Protein AF-J4C940-F1 (afdb_monomer)

pLDDT: mean 77.75, std 21.74, range [25.78, 98.56]

Radius of gyration: 29.78 Å; Cα contacts (8 Å, |Δi|>4): 558; chains: 1; bounding box: 88×68×66 Å

Secondary structure (DSSP, 8-state):
----PPPP------------------GGGS-HHHHHHHHHHTT-----TTHHHHHHHHHHHHHHHHHHHHHHHHHHTT-SS--HHHHHHHHHHTT---TT-S-TT-TTS-STTTHHHHTT--S--TTSTTTTTSS-SS------PPPHHHHHHTTT--EEEEEE-TT---HHHHHHHHHHHHT----TTEEEEEE--GGGHHHHHHHHHHTT-SSEEEES---SS-SS--S-TT---HHHHHHHT--EEEES-GGG---TT-SS--HHHHHHHHHHHHHTT-EEEEEE-TT-B--BTT-SS-----TTHHHHHHHHHHHHTTT--TTSS--EEEEE--BPPTT--PPBPHHHHHHHHHHHHHHTHHHHHH-EEEE-SS--TTTHHHHHTSSS--EEEESGGGGSHHHHHHHHHHHHHHH--

Sequence (421 aa):
MSGRGKGGKGLGKGGAKRHRKVLRDNIQGVTKPAIRRLARRGGVKRISGLIYEEVRGVLKVFLENVVKDSVTYTEHARRKTVTAMDVVYSLKRQGRTLYGFGDSNYFVRNFKSLKNFFSNRNSHDSNYNLYNSIANNGTLQTSTELKYEDSHELRGKHLIIVCNWKCYLNNELANKFIRLYGKLKFPRNIEIITCPASIHLNSMVAHYREINSSCVPCSQNVSDRSKSFGPYTGEITAGMLKDLGVNWTIVGHRESEISENTTSKNTKIVNKKVINAFNAGLNVILCIGSNFKIPQIHTGEPENFNSNIPKHLSQELQECLNGLDLNGGQRLVVAYEPQCSVGTEKPADPELVSKVIEELRASMGERGRMIKFIYGGSIDGKNAVSYLKRKGIDGIMVGRAAQEESFMNLLENIIKMSRDY

Solvent-accessible surface area (backbone atoms only — not comparable to full-atom values): 24715 Å² total; per-residue (Å²): 138,86,85,82,82,82,82,81,87,77,87,75,78,82,76,76,82,76,75,80,76,77,88,64,91,54,68,75,70,64,42,72,69,58,56,49,55,53,40,46,76,72,68,52,87,79,79,63,86,70,52,63,60,53,53,47,51,53,53,49,53,51,50,52,52,39,51,53,42,15,48,52,51,20,53,74,69,73,46,96,62,79,49,75,63,31,46,47,51,27,31,42,75,72,75,46,74,66,84,94,71,72,84,83,82,65,81,84,67,80,81,64,71,56,63,63,58,68,74,65,74,76,90,77,58,87,80,60,68,78,65,60,79,78,65,80,82,67,84,86,78,78,78,87,72,80,54,73,73,63,53,60,66,52,56,92,52,62,37,39,41,34,33,40,51,55,93,75,64,54,73,70,56,44,56,50,49,44,57,54,53,32,69,44,77,59,58,95,48,44,44,40,36,41,20,46,44,74,95,47,42,64,61,39,44,54,50,27,61,76,68,65,28,59,42,40,56,25,39,71,56,56,27,57,85,36,32,46,83,73,100,51,90,94,59,52,28,28,32,54,40,43,73,69,69,38,48,35,29,29,40,59,46,73,86,77,61,86,52,102,83,56,99,58,79,60,41,68,55,41,17,39,23,49,51,18,26,48,76,47,64,26,23,38,38,38,34,43,49,60,85,39,72,60,59,46,80,77,61,96,57,89,62,82,74,61,84,56,52,32,60,53,47,42,51,52,51,49,53,32,45,58,94,61,75,74,82,78,77,48,52,52,32,37,26,45,22,54,29,53,60,90,92,50,93,56,36,61,34,45,68,61,52,24,51,42,45,42,51,28,31,59,76,46,46,73,64,27,72,73,43,42,33,22,44,37,45,70,43,43,50,83,54,44,64,65,41,51,54,34,60,66,35,36,23,38,33,24,40,75,36,64,79,35,66,58,27,54,53,41,54,52,51,55,38,52,66,66,57,84,111

Nearest PDB structures (foldseek):
  4ywi-assembly1_A  TM=8.302E-01  e=2.208E-18  Plasmodium falciparum
  5bnk-assembly1_B  TM=8.292E-01  e=2.340E-18  Plasmodium falciparum
  7pf0-assembly1_B  TM=9.014E-01  e=1.834E-10  Homo sapiens
  8xjv-assembly1_v  TM=7.825E-01  e=2.282E-11  Xenopus laevis
  8han-assembly1_B  TM=8.643E-01  e=5.509E-10  Homo sapiens

InterPro domains:
  IPR000652 Triosephosphate isomerase [PF00121] (160-412)
  IPR000652 Triosephosphate isomerase [PS51440] (158-413)
  IPR000652 Triosephosphate isomerase [cd00311] (160-412)
  IPR001951 Histone H4 [PR00623] (5-16)
  IPR001951 Histone H4 [PR00623] (20-39)
  IPR001951 Histone H4 [PR00623] (40-60)
  IPR001951 Histone H4 [PR00623] (62-76)
  IPR001951 Histone H4 [PR00623] (77-89)
  IPR001951 Histone H4 [PR00623] (89-100)
  IPR001951 Histone H4 [PTHR10484] (1-102)
  IPR001951 Histone H4 [SM00417] (16-90)
  IPR001951 Histone H4 [cd22912] (22-100)
  IPR009072 Histone-fold [G3DSA:1.10.20.10] (2-103)
  IPR009072 Histone-fold [SSF47113] (3-102)
  IPR013785 Aldolase-type TIM barrel [G3DSA:3.20.20.70] (155-414)
  IPR019809 Histone H4, conserved site [PS00047] (15-19)
  IPR035425 CENP-T/Histone H4, histone fold [PF15511] (36-96)
  IPR035990 Triosephosphate isomerase superfamily [SSF51351] (158-413)

Foldseek 3Di:
DDDDDDDDDDPDPDDDPPDPPDDDPPLVVCDPVNVVVVVVVVVDDDDDPVVSVVVSVVVVVVVVQLVVQQVVVCVVVVHPDRDPVSSQVSCVVVVRHDPPDDDPPVPPDDDPVAVVVVVPDDDDPPVPPVPVVVVPPDDDDPDDDPDPVLLPLLPPFQAEEEEAADPPDDPVLLLVLLVVQLPDDADPSYEYEYEDAPVCQLVSLVSSVVSVGSYAYEYAFAFLPALDDDDDPPGHHLNNCVVSVHQEYEFQDPVVPPDPPDLDRPLVSLLSRVVSNVVNRHAYAYEDAQNAAADFPDDPDPPPGDPCSLVVRLVSVCSSCPPHDPVSPHAYEYEYEHHDDVPDLTDHQLQVVLVSLVSNLVVNPPVSVRYAYAYEYRDALVCQSVNSSGPNHSYYYYYNRSSHSSVSVSSVSVRVSRPVD

Organism: NCBI:txid869250

Structure (mmCIF, N/CA/C/O backbone):
data_AF-J4C940-F1
#
_entry.id   AF-J4C940-F1
#
loop_
_atom_site.group_PDB
_atom_site.id
_atom_site.type_symbol
_atom_site.label_atom_id
_atom_site.label_alt_id
_atom_site.label_comp_id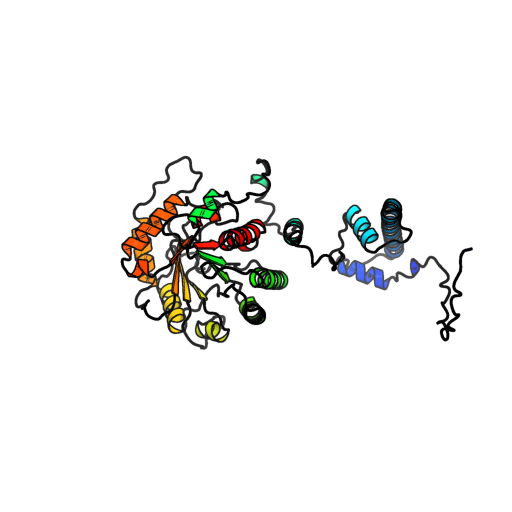
_atom_site.label_asym_id
_atom_site.label_entity_id
_atom_site.label_seq_id
_atom_site.pdbx_PDB_ins_code
_atom_site.Cartn_x
_atom_site.Cartn_y
_atom_site.Cartn_z
_atom_site.occupancy
_atom_site.B_iso_or_equiv
_atom_site.auth_seq_id
_atom_site.auth_comp_id
_atom_site.auth_asym_id
_atom_site.auth_atom_id
_atom_site.pdbx_PDB_model_num
ATOM 1 N N . MET A 1 1 ? 62.765 -43.096 -8.852 1.00 36.44 1 MET A N 1
ATOM 2 C CA . MET A 1 1 ? 62.570 -42.941 -10.311 1.00 36.44 1 MET A CA 1
ATOM 3 C C . MET A 1 1 ? 61.164 -42.424 -10.568 1.00 36.44 1 MET A C 1
ATOM 5 O O . MET A 1 1 ? 60.210 -43.002 -10.070 1.00 36.44 1 MET A O 1
ATOM 9 N N . SER A 1 2 ? 61.053 -41.304 -11.278 1.00 40.62 2 SER A N 1
ATOM 10 C CA . SER A 1 2 ? 59.812 -40.626 -11.654 1.00 40.62 2 SER A CA 1
ATOM 11 C C . SER A 1 2 ? 59.249 -41.210 -12.958 1.00 40.62 2 SER A C 1
ATOM 13 O O . SER A 1 2 ? 59.868 -41.110 -14.015 1.00 40.62 2 SER A O 1
ATOM 15 N N . GLY A 1 3 ? 58.067 -41.827 -12.900 1.00 39.12 3 GLY A N 1
ATOM 16 C CA . GLY A 1 3 ? 57.378 -42.376 -14.072 1.00 39.12 3 GLY A CA 1
ATOM 17 C C . GLY A 1 3 ? 56.521 -41.327 -14.782 1.00 39.12 3 GLY A C 1
ATOM 18 O O . GLY A 1 3 ? 55.386 -41.079 -14.390 1.00 39.12 3 GLY A O 1
ATOM 19 N N . ARG A 1 4 ? 57.061 -40.708 -15.839 1.00 45.59 4 ARG A N 1
ATOM 20 C CA . ARG A 1 4 ? 56.328 -39.851 -16.792 1.00 45.59 4 ARG A CA 1
ATOM 21 C C . ARG A 1 4 ? 55.437 -40.708 -17.705 1.00 45.59 4 ARG A C 1
ATOM 23 O O . ARG A 1 4 ? 55.951 -41.429 -18.557 1.00 45.59 4 ARG A O 1
ATOM 30 N N . GLY A 1 5 ? 54.116 -40.574 -17.591 1.00 38.06 5 GLY A N 1
ATOM 31 C CA . GLY A 1 5 ? 53.162 -41.084 -18.584 1.00 38.06 5 GLY A CA 1
ATOM 32 C C . GLY A 1 5 ? 53.180 -40.247 -19.872 1.00 38.06 5 GLY A C 1
ATOM 33 O O . GLY A 1 5 ? 53.100 -39.020 -19.824 1.00 38.06 5 GLY A O 1
ATOM 34 N N . LYS A 1 6 ? 53.316 -40.910 -21.028 1.00 45.00 6 LYS A N 1
ATOM 35 C CA . LYS A 1 6 ? 53.340 -40.317 -22.378 1.00 45.00 6 LYS A CA 1
ATOM 36 C C . LYS A 1 6 ? 51.943 -39.826 -22.786 1.00 45.00 6 LYS A C 1
ATOM 38 O O . LYS A 1 6 ? 51.020 -40.625 -22.896 1.00 45.00 6 LYS A O 1
ATOM 43 N N . GLY A 1 7 ? 51.804 -38.530 -23.071 1.00 42.03 7 GLY A N 1
ATOM 44 C CA . GLY A 1 7 ? 50.599 -37.958 -23.679 1.00 42.03 7 GLY A CA 1
ATOM 45 C C . GLY A 1 7 ? 50.445 -38.397 -25.139 1.00 42.03 7 GLY A C 1
ATOM 46 O O . GLY A 1 7 ? 51.337 -38.170 -25.958 1.00 42.03 7 GLY A O 1
ATOM 47 N N . GLY A 1 8 ? 49.320 -39.039 -25.456 1.00 40.50 8 GLY A N 1
ATOM 48 C CA . GLY A 1 8 ? 48.964 -39.456 -26.810 1.00 40.50 8 GLY A CA 1
ATOM 49 C C . GLY A 1 8 ? 48.736 -38.264 -27.745 1.00 40.50 8 GLY A C 1
ATOM 50 O O . GLY A 1 8 ? 48.013 -37.323 -27.416 1.00 40.50 8 GLY A O 1
ATOM 51 N N . LYS A 1 9 ? 49.350 -38.315 -28.932 1.00 52.09 9 LYS A N 1
ATOM 52 C CA . LYS A 1 9 ? 49.127 -37.378 -30.041 1.00 52.09 9 LYS A CA 1
ATOM 53 C C . LYS A 1 9 ? 47.778 -37.674 -30.706 1.00 52.09 9 LYS A C 1
ATOM 55 O O . LYS A 1 9 ? 47.696 -38.528 -31.582 1.00 52.09 9 LYS A O 1
ATOM 60 N N . GLY A 1 10 ? 46.734 -36.948 -30.317 1.00 45.47 10 GLY A N 1
ATOM 61 C CA . GLY A 1 10 ? 45.492 -36.866 -31.085 1.00 45.47 10 GLY A CA 1
ATOM 62 C C . GLY A 1 10 ? 45.647 -35.883 -32.247 1.00 45.47 10 GLY A C 1
ATOM 63 O O . GLY A 1 10 ? 45.767 -34.679 -32.031 1.00 45.47 10 GLY A O 1
ATOM 64 N N . LEU A 1 11 ? 45.661 -36.393 -33.480 1.00 50.06 11 LEU A N 1
ATOM 65 C CA . LEU A 1 11 ? 45.608 -35.613 -34.719 1.00 50.06 11 LEU A CA 1
ATOM 66 C C . LEU A 1 11 ? 44.234 -34.928 -34.843 1.00 50.06 11 LEU A C 1
ATOM 68 O O . LEU A 1 11 ? 43.274 -35.506 -35.349 1.00 50.06 11 LEU A O 1
ATOM 72 N N . GLY A 1 12 ? 44.135 -33.687 -34.363 1.00 48.81 12 GLY A N 1
ATOM 73 C CA . GLY A 1 12 ? 42.985 -32.815 -34.597 1.00 48.81 12 GLY A CA 1
ATOM 74 C C . GLY A 1 12 ? 42.973 -32.300 -36.039 1.00 48.81 12 GLY A C 1
ATOM 75 O O . GLY A 1 12 ? 43.932 -31.678 -36.493 1.00 48.81 12 GLY A O 1
ATOM 76 N N . LYS A 1 13 ? 41.882 -32.580 -36.756 1.00 47.34 13 LYS A N 1
ATOM 77 C CA . LYS A 1 13 ? 41.611 -32.168 -38.141 1.00 47.34 13 LYS A CA 1
ATOM 78 C C . LYS A 1 13 ? 41.846 -30.661 -38.371 1.00 47.34 13 LYS A C 1
ATOM 80 O O . LYS A 1 13 ? 41.342 -29.837 -37.617 1.00 47.34 13 LYS A O 1
ATOM 85 N N . GLY A 1 14 ? 42.570 -30.345 -39.452 1.00 44.44 14 GLY A N 1
ATOM 86 C CA . GLY A 1 14 ? 42.571 -29.083 -40.212 1.00 44.44 14 GLY A CA 1
ATOM 87 C C . GLY A 1 14 ? 42.296 -27.790 -39.442 1.00 44.44 14 GLY A C 1
ATOM 88 O O . GLY A 1 14 ? 41.191 -27.258 -39.499 1.00 44.44 14 GLY A O 1
ATOM 89 N N . GLY A 1 15 ? 43.320 -27.243 -38.783 1.00 43.81 15 GLY A N 1
ATOM 90 C CA . GLY A 1 15 ? 43.247 -25.913 -38.185 1.00 43.81 15 GLY A CA 1
ATOM 91 C C . GLY A 1 15 ? 42.950 -24.844 -39.239 1.00 43.81 15 GLY A C 1
ATOM 92 O O . GLY A 1 15 ? 43.672 -24.720 -40.229 1.00 43.81 15 GLY A O 1
ATOM 93 N N . ALA A 1 16 ? 41.898 -24.055 -39.009 1.00 47.47 16 ALA A N 1
ATOM 94 C CA . ALA A 1 16 ? 41.625 -22.836 -39.757 1.00 47.47 16 ALA A CA 1
ATOM 95 C C . ALA A 1 16 ? 42.920 -22.018 -39.884 1.00 47.47 16 ALA A C 1
ATOM 97 O O . ALA A 1 16 ? 43.548 -21.690 -38.872 1.00 47.47 16 ALA A O 1
ATOM 98 N N . LYS A 1 17 ? 43.335 -21.711 -41.122 1.00 51.25 17 LYS A N 1
ATOM 99 C CA . LYS A 1 17 ? 44.485 -20.841 -41.400 1.00 51.25 17 LYS A CA 1
ATOM 100 C C . LYS A 1 17 ? 44.307 -19.551 -40.599 1.00 51.25 17 LYS A C 1
ATOM 102 O O . LYS A 1 17 ? 43.494 -18.698 -40.953 1.00 51.25 17 LYS A O 1
ATOM 107 N N . ARG A 1 18 ? 45.069 -19.394 -39.511 1.00 50.16 18 ARG A N 1
ATOM 108 C CA . ARG A 1 18 ? 45.188 -18.110 -38.819 1.00 50.16 18 ARG A CA 1
ATOM 109 C C . ARG A 1 18 ? 45.830 -17.151 -39.807 1.00 50.16 18 ARG A C 1
ATOM 111 O O . ARG A 1 18 ? 47.038 -17.193 -40.022 1.00 50.16 18 ARG A O 1
ATOM 118 N N . HIS A 1 19 ? 45.021 -16.289 -40.413 1.00 49.72 19 HIS A N 1
ATOM 119 C CA . HIS A 1 19 ? 45.541 -15.121 -41.099 1.00 49.72 19 HIS A CA 1
ATOM 120 C C . HIS A 1 19 ? 46.375 -14.334 -40.087 1.00 49.72 19 HIS A C 1
ATOM 122 O O . HIS A 1 19 ? 45.845 -13.811 -39.104 1.00 49.72 19 HIS A O 1
ATOM 128 N N . ARG A 1 20 ? 47.694 -14.278 -40.303 1.00 48.84 20 ARG A N 1
ATOM 129 C CA . ARG A 1 20 ? 48.572 -13.371 -39.568 1.00 48.84 20 ARG A CA 1
ATOM 130 C C . ARG A 1 20 ? 48.131 -11.960 -39.939 1.00 48.84 20 ARG A C 1
ATOM 132 O O . ARG A 1 20 ? 48.474 -11.467 -41.010 1.00 48.84 20 ARG A O 1
ATOM 139 N N . LYS A 1 21 ? 47.301 -11.347 -39.092 1.00 54.53 21 LYS A N 1
ATOM 140 C CA . LYS A 1 21 ? 46.873 -9.956 -39.242 1.00 54.53 21 LYS A CA 1
ATOM 141 C C . LYS A 1 21 ? 48.142 -9.11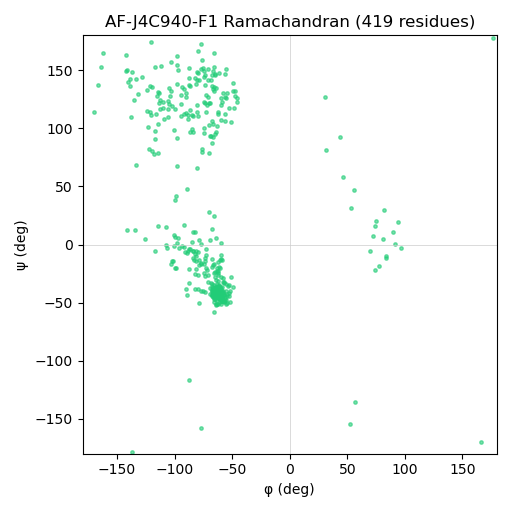1 -39.215 1.00 54.53 21 LYS A C 1
ATOM 143 O O . LYS A 1 21 ? 48.792 -8.998 -38.181 1.00 54.53 21 LYS A O 1
ATOM 148 N N . VAL A 1 22 ? 48.533 -8.588 -40.371 1.00 53.62 22 VAL A N 1
ATOM 149 C CA . VAL A 1 22 ? 49.593 -7.588 -40.452 1.00 53.62 22 VAL A CA 1
ATOM 150 C C . VAL A 1 22 ? 49.084 -6.378 -39.672 1.00 53.62 22 VAL A C 1
ATOM 152 O O . VAL A 1 22 ? 48.062 -5.794 -40.034 1.00 53.62 22 VAL A O 1
ATOM 155 N N . LEU A 1 23 ? 49.745 -6.060 -38.560 1.00 59.00 23 LEU A N 1
ATOM 156 C CA . LEU A 1 23 ? 49.481 -4.862 -37.770 1.00 59.00 23 LEU A CA 1
ATOM 157 C C . LEU A 1 23 ? 49.916 -3.654 -38.603 1.00 59.00 23 LEU A C 1
ATOM 159 O O . LEU A 1 23 ? 51.085 -3.288 -38.624 1.00 59.00 23 LEU A O 1
ATOM 163 N N . ARG A 1 24 ? 48.971 -3.071 -39.340 1.00 56.28 24 ARG A N 1
ATOM 164 C CA . ARG A 1 24 ? 49.074 -1.687 -39.802 1.00 56.28 24 ARG A CA 1
ATOM 165 C C . ARG A 1 24 ? 48.274 -0.814 -38.849 1.00 56.28 24 ARG A C 1
ATOM 167 O O . ARG A 1 24 ? 47.182 -1.200 -38.425 1.00 56.28 24 ARG A O 1
ATOM 174 N N . ASP A 1 25 ? 48.840 0.339 -38.520 1.00 60.22 25 ASP A N 1
ATOM 175 C CA . ASP A 1 25 ? 48.268 1.336 -37.622 1.00 60.22 25 ASP A CA 1
ATOM 176 C C . ASP A 1 25 ? 47.051 1.994 -38.310 1.00 60.22 25 ASP A C 1
ATOM 178 O O . ASP A 1 25 ? 47.125 3.043 -38.943 1.00 60.22 25 ASP A O 1
ATOM 182 N N . ASN A 1 26 ? 45.909 1.301 -38.300 1.00 65.94 26 ASN A N 1
ATOM 183 C CA . ASN A 1 26 ? 44.740 1.637 -39.116 1.00 65.94 26 ASN A CA 1
ATOM 184 C C . ASN A 1 26 ? 43.800 2.615 -38.399 1.00 65.94 26 ASN A C 1
ATOM 186 O O . ASN A 1 26 ? 42.583 2.420 -38.405 1.0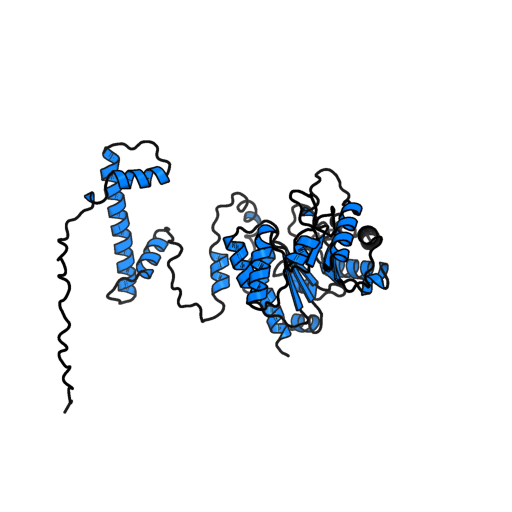0 65.94 26 ASN A O 1
ATOM 190 N N . ILE A 1 27 ? 44.320 3.700 -37.815 1.00 76.25 27 ILE A N 1
ATOM 191 C CA . ILE A 1 27 ? 43.455 4.770 -37.284 1.00 76.25 27 ILE A CA 1
ATOM 192 C C . ILE A 1 27 ? 42.554 5.355 -38.391 1.00 76.25 27 ILE A C 1
ATOM 194 O O . ILE A 1 27 ? 41.402 5.721 -38.155 1.00 76.25 27 ILE A O 1
ATOM 198 N N . GLN A 1 28 ? 43.025 5.309 -39.643 1.00 73.31 28 GLN A N 1
ATOM 199 C CA . GLN A 1 28 ? 42.249 5.651 -40.840 1.00 73.31 28 GLN A CA 1
ATOM 200 C C . GLN A 1 28 ? 41.101 4.669 -41.147 1.00 73.31 28 GLN A C 1
ATOM 202 O O . GLN A 1 28 ? 40.203 4.993 -41.924 1.00 73.31 28 GLN A O 1
ATOM 207 N N . GLY A 1 29 ? 41.071 3.503 -40.492 1.00 79.12 29 GLY A N 1
ATOM 208 C CA . GLY A 1 29 ? 39.943 2.568 -40.503 1.00 79.12 29 GLY A CA 1
ATOM 209 C C . GLY A 1 29 ? 38.697 3.115 -39.797 1.00 79.12 29 GLY A C 1
ATOM 210 O O . GLY A 1 29 ? 37.584 2.673 -40.084 1.00 79.12 29 GLY A O 1
ATOM 211 N N . VAL A 1 30 ? 38.844 4.130 -38.934 1.00 84.38 30 VAL A N 1
ATOM 212 C CA . VAL A 1 30 ? 37.711 4.937 -38.470 1.00 84.38 30 VAL A CA 1
ATOM 213 C C . VAL A 1 30 ? 37.301 5.868 -39.611 1.00 84.38 30 VAL A C 1
ATOM 215 O O . VAL A 1 30 ? 37.937 6.888 -39.883 1.00 84.38 30 VAL A O 1
ATOM 218 N N . THR A 1 31 ? 36.244 5.486 -40.324 1.00 88.81 31 THR A N 1
ATOM 219 C CA . THR A 1 31 ? 35.806 6.188 -41.535 1.00 88.81 31 THR A CA 1
ATOM 220 C C . THR A 1 31 ? 35.103 7.516 -41.212 1.00 88.81 31 THR A C 1
ATOM 222 O O . THR A 1 31 ? 34.438 7.657 -40.181 1.00 88.81 31 THR A O 1
ATOM 225 N N . LYS A 1 32 ? 35.170 8.498 -42.127 1.00 89.00 32 LYS A N 1
ATOM 226 C CA . LYS A 1 32 ? 34.448 9.784 -41.992 1.00 89.00 32 LYS A CA 1
ATOM 227 C C . LYS A 1 32 ? 32.938 9.607 -41.708 1.00 89.00 32 LYS A C 1
ATOM 229 O O . LYS A 1 32 ? 32.413 10.337 -40.866 1.00 89.00 32 LYS A O 1
ATOM 234 N N . PRO A 1 33 ? 32.215 8.642 -42.325 1.00 90.75 33 PRO A N 1
ATOM 235 C CA . PRO A 1 33 ? 30.834 8.329 -41.950 1.00 90.75 33 PRO A CA 1
ATOM 236 C C . PRO A 1 33 ? 30.651 7.886 -40.492 1.00 90.75 33 PRO A C 1
ATOM 238 O O . PRO A 1 33 ? 29.652 8.262 -39.881 1.00 90.75 33 PRO A O 1
ATOM 241 N N . ALA A 1 34 ? 31.584 7.122 -39.912 1.00 88.38 34 ALA A N 1
ATOM 242 C CA . ALA A 1 34 ? 31.501 6.703 -38.511 1.00 88.38 34 ALA A CA 1
ATOM 243 C C . ALA A 1 34 ? 31.610 7.901 -37.557 1.00 88.38 34 ALA A C 1
ATOM 245 O O . ALA A 1 34 ? 30.783 8.044 -36.656 1.00 88.38 34 ALA A O 1
ATOM 246 N N . ILE A 1 35 ? 32.556 8.807 -37.828 1.00 91.25 35 ILE A N 1
ATOM 247 C CA . ILE A 1 35 ? 32.725 10.062 -37.081 1.00 91.25 35 ILE A CA 1
ATOM 248 C C . ILE A 1 35 ? 31.474 10.937 -37.211 1.00 91.25 35 ILE A C 1
ATOM 250 O O . ILE A 1 35 ? 30.975 11.455 -36.213 1.00 91.25 35 ILE A O 1
ATOM 254 N N . ARG A 1 36 ? 30.892 11.038 -38.415 1.00 91.81 36 ARG A N 1
ATOM 255 C CA . ARG A 1 36 ? 29.620 11.751 -38.604 1.00 91.81 36 ARG A CA 1
ATOM 256 C C . ARG A 1 36 ? 28.502 11.153 -37.758 1.00 91.81 36 ARG A C 1
ATOM 258 O O . ARG A 1 36 ? 27.823 11.907 -37.076 1.00 91.81 36 ARG A O 1
ATOM 265 N N . ARG A 1 37 ? 28.312 9.829 -37.754 1.00 91.19 37 ARG A N 1
ATOM 266 C CA . ARG A 1 37 ? 27.268 9.188 -36.929 1.00 91.19 37 ARG A CA 1
ATOM 267 C C . ARG A 1 37 ? 27.439 9.494 -35.440 1.00 91.19 37 ARG A C 1
ATOM 269 O O . ARG A 1 37 ? 26.448 9.776 -34.774 1.00 91.19 37 ARG A O 1
ATOM 276 N N . LEU A 1 38 ? 28.675 9.471 -34.940 1.00 87.62 38 LEU A N 1
ATOM 277 C CA . LEU A 1 38 ? 28.981 9.822 -33.553 1.00 87.62 38 LEU A CA 1
ATOM 278 C C . LEU A 1 38 ? 28.610 11.282 -33.250 1.00 87.62 38 LEU A C 1
ATOM 280 O O . LEU A 1 38 ? 27.853 11.546 -32.323 1.00 87.62 38 LEU A O 1
ATOM 284 N N . ALA A 1 39 ? 29.073 12.218 -34.079 1.00 90.00 39 ALA A N 1
ATOM 285 C CA . ALA A 1 39 ? 28.817 13.644 -33.903 1.00 90.00 39 ALA A CA 1
ATOM 286 C C . ALA A 1 39 ? 27.318 13.993 -33.979 1.00 90.00 39 ALA A C 1
ATOM 288 O O . ALA A 1 39 ? 26.839 14.830 -33.218 1.00 90.00 39 ALA A O 1
ATOM 289 N N . ARG A 1 40 ? 26.548 13.308 -34.839 1.00 93.62 40 ARG A N 1
ATOM 290 C CA . ARG A 1 40 ? 25.085 13.475 -34.914 1.00 93.62 40 ARG A CA 1
ATOM 291 C C . ARG A 1 40 ? 24.383 13.087 -33.618 1.00 93.62 40 ARG A C 1
ATOM 293 O O . ARG A 1 40 ? 23.463 13.788 -33.217 1.00 93.62 40 ARG A O 1
ATOM 300 N N . ARG A 1 41 ? 24.826 12.018 -32.947 1.00 89.81 41 ARG A N 1
ATOM 301 C CA . ARG A 1 41 ? 24.294 11.629 -31.626 1.00 89.81 41 ARG A CA 1
ATOM 302 C C . ARG A 1 41 ? 24.604 12.667 -30.548 1.00 89.81 41 ARG A C 1
ATOM 304 O O . ARG A 1 41 ? 23.823 12.813 -29.622 1.00 89.81 41 ARG A O 1
ATOM 311 N N . GLY A 1 42 ? 25.700 13.407 -30.704 1.00 83.44 42 GLY A N 1
ATOM 312 C CA . GLY A 1 42 ? 26.032 14.573 -29.881 1.00 83.44 42 GLY A CA 1
ATOM 313 C C . GLY A 1 42 ? 25.372 15.885 -30.329 1.00 83.44 42 GLY A C 1
ATOM 314 O O . GLY A 1 42 ? 25.783 16.939 -29.864 1.00 83.44 42 GLY A O 1
ATOM 315 N N . GLY A 1 43 ? 24.407 15.860 -31.259 1.00 91.31 43 GLY A N 1
ATOM 316 C CA . GLY A 1 43 ? 23.675 17.053 -31.711 1.00 91.31 43 GLY A CA 1
ATOM 317 C C . GLY A 1 43 ? 24.387 17.920 -32.762 1.00 91.31 43 GLY A C 1
ATOM 318 O O . GLY A 1 43 ? 23.864 18.961 -33.161 1.00 91.31 43 GLY A O 1
ATOM 319 N N . VAL A 1 44 ? 25.553 17.509 -33.269 1.00 90.88 44 VAL A N 1
ATOM 320 C CA . VAL A 1 44 ? 26.350 18.326 -34.199 1.00 90.88 44 VAL A CA 1
ATOM 321 C C . VAL A 1 44 ? 25.726 18.353 -35.598 1.00 90.88 44 VAL A C 1
ATOM 323 O O . VAL A 1 44 ? 25.552 17.315 -36.248 1.00 90.88 44 VAL A O 1
ATOM 326 N N . LYS A 1 45 ? 25.416 19.560 -36.100 1.00 88.38 45 LYS A N 1
ATOM 327 C CA . LYS A 1 45 ? 24.722 19.757 -37.386 1.00 88.38 45 LYS A CA 1
ATOM 328 C C . LYS A 1 45 ? 25.633 19.824 -38.625 1.00 88.38 45 LYS A C 1
ATOM 330 O O . LYS A 1 45 ? 25.226 19.364 -39.696 1.00 88.38 45 LYS A O 1
ATOM 335 N N . ARG A 1 46 ? 26.851 20.354 -38.519 1.00 90.25 46 ARG A N 1
ATOM 336 C CA . ARG A 1 46 ? 27.853 20.422 -39.605 1.00 90.25 46 ARG A CA 1
ATOM 337 C C . ARG A 1 46 ? 29.247 20.186 -39.017 1.00 90.25 46 ARG A C 1
ATOM 339 O O . ARG A 1 46 ? 29.465 20.499 -37.855 1.00 90.25 46 ARG A O 1
ATOM 346 N N . ILE A 1 47 ? 30.157 19.595 -39.793 1.00 89.75 47 ILE A N 1
ATOM 347 C CA . ILE A 1 47 ? 31.517 19.239 -39.348 1.00 89.75 47 ILE A CA 1
ATOM 348 C C . ILE A 1 47 ? 32.514 19.741 -40.392 1.00 89.75 47 ILE A C 1
ATOM 350 O O . ILE A 1 47 ? 32.336 19.454 -41.577 1.00 89.75 47 ILE A O 1
ATOM 354 N N . SER A 1 48 ? 33.545 20.464 -39.952 1.00 91.56 48 SER A N 1
ATOM 355 C CA . SER A 1 48 ? 34.645 20.926 -40.809 1.00 91.56 48 SER A CA 1
ATOM 356 C C . SER A 1 48 ? 35.550 19.765 -41.251 1.00 91.56 48 SER A C 1
ATOM 358 O O . SER A 1 48 ? 35.691 18.764 -40.549 1.00 91.56 48 SER A O 1
ATOM 360 N N . GLY A 1 49 ? 36.173 19.890 -42.426 1.00 86.25 49 GLY A N 1
ATOM 361 C CA . GLY A 1 49 ? 37.046 18.864 -43.009 1.00 86.25 49 GLY A CA 1
ATOM 362 C C . GLY A 1 49 ? 38.298 18.544 -42.183 1.00 86.25 49 GLY A C 1
ATOM 363 O O . GLY A 1 49 ? 38.784 17.418 -42.246 1.00 86.25 49 GLY A O 1
ATOM 364 N N . LEU A 1 50 ? 38.780 19.492 -41.378 1.00 85.62 50 LEU A N 1
ATOM 365 C CA . LEU A 1 50 ? 39.983 19.329 -40.551 1.00 85.62 50 LEU A CA 1
ATOM 366 C C . LEU A 1 50 ? 39.713 18.529 -39.261 1.00 85.62 50 LEU A C 1
ATOM 368 O O . LEU A 1 50 ? 40.578 17.799 -38.784 1.00 85.62 50 LEU A O 1
ATOM 372 N N . ILE A 1 51 ? 38.467 18.544 -38.772 1.00 89.31 51 ILE A N 1
ATOM 373 C CA . ILE A 1 51 ? 38.048 17.880 -37.523 1.00 89.31 51 ILE A CA 1
ATOM 374 C C . ILE A 1 51 ? 38.177 16.349 -37.600 1.00 89.31 51 ILE A C 1
ATOM 376 O O . ILE A 1 51 ? 38.292 15.673 -36.581 1.00 89.31 51 ILE A O 1
ATOM 380 N N . TYR A 1 52 ? 38.164 15.758 -38.799 1.00 89.12 52 TYR A N 1
ATOM 381 C CA . TYR A 1 52 ? 38.229 14.299 -38.940 1.00 89.12 52 TYR A CA 1
ATOM 382 C C . TYR A 1 52 ? 39.575 13.708 -38.503 1.00 89.12 52 TYR A C 1
ATOM 384 O O . TYR A 1 52 ? 39.594 12.583 -38.002 1.00 89.12 52 TYR A O 1
ATOM 392 N N . GLU A 1 53 ? 40.686 14.421 -38.700 1.00 87.06 53 GLU A N 1
ATOM 393 C CA . GLU A 1 53 ? 42.000 13.953 -38.239 1.00 87.06 53 GLU A CA 1
ATOM 394 C C . GLU A 1 53 ? 42.178 14.210 -36.737 1.00 87.06 53 GLU A C 1
ATOM 396 O O . GLU A 1 53 ? 42.636 13.326 -36.016 1.00 87.06 53 GLU A O 1
ATOM 401 N N . GLU A 1 54 ? 41.688 15.343 -36.227 1.00 89.44 54 GLU A N 1
ATOM 402 C CA . GLU A 1 54 ? 41.709 15.650 -34.790 1.00 89.44 54 GLU A CA 1
ATOM 403 C C . GLU A 1 54 ? 40.904 14.639 -33.964 1.00 89.44 54 GLU A C 1
ATOM 405 O O . GLU A 1 54 ? 41.401 14.102 -32.974 1.00 89.44 54 GLU A O 1
ATOM 410 N N . VAL A 1 55 ? 39.685 14.295 -34.398 1.00 90.31 55 VAL A N 1
ATOM 411 C CA . VAL A 1 55 ? 38.849 13.294 -33.710 1.00 90.31 55 VAL A CA 1
ATOM 412 C C . VAL A 1 55 ? 39.540 11.932 -33.670 1.00 90.31 55 VAL A C 1
ATOM 414 O O . VAL A 1 55 ? 39.445 11.218 -32.672 1.00 90.31 55 VAL A O 1
ATOM 417 N N . ARG A 1 56 ? 40.264 11.561 -34.730 1.00 89.75 56 ARG A N 1
ATOM 418 C CA . ARG A 1 56 ? 41.059 10.328 -34.746 1.00 89.75 56 ARG A CA 1
ATOM 419 C C . ARG A 1 56 ? 42.213 10.380 -33.750 1.00 89.75 56 ARG A C 1
ATOM 421 O O . ARG A 1 56 ? 42.430 9.390 -33.056 1.00 89.75 56 ARG A O 1
ATOM 428 N N . GLY A 1 57 ? 42.888 11.523 -33.633 1.00 90.19 57 GLY A N 1
ATOM 429 C CA . GLY A 1 57 ? 43.892 11.761 -32.596 1.00 90.19 57 GLY A CA 1
ATOM 430 C C . GLY A 1 57 ? 43.319 11.579 -31.188 1.00 90.19 57 GLY A C 1
ATOM 431 O O . GLY A 1 57 ? 43.850 10.799 -30.403 1.00 90.19 57 GLY A O 1
ATOM 432 N N . VAL A 1 58 ? 42.171 12.199 -30.898 1.00 90.81 58 VAL A N 1
ATOM 433 C CA . VAL A 1 58 ? 41.493 12.078 -29.594 1.00 90.81 58 VAL A CA 1
ATOM 434 C C . VAL A 1 58 ? 41.094 10.632 -29.289 1.00 90.81 58 VAL A C 1
ATOM 436 O O . VAL A 1 58 ? 41.289 10.160 -28.170 1.00 90.81 58 VAL A O 1
ATOM 439 N N . LEU A 1 59 ? 40.565 9.899 -30.275 1.00 88.25 59 LEU A N 1
ATOM 440 C CA . LEU A 1 59 ? 40.208 8.486 -30.109 1.00 88.25 59 LEU A CA 1
ATOM 441 C C . LEU A 1 59 ? 41.432 7.605 -29.835 1.00 88.25 59 LEU A C 1
ATOM 443 O O . LEU A 1 59 ? 41.339 6.681 -29.025 1.00 88.25 59 LEU A O 1
ATOM 447 N N . LYS A 1 60 ? 42.568 7.896 -30.482 1.00 89.12 60 LYS A N 1
ATOM 448 C CA . LYS A 1 60 ? 43.833 7.192 -30.247 1.00 89.12 60 LYS A CA 1
ATOM 449 C C . LYS A 1 60 ? 44.327 7.426 -28.819 1.00 89.12 60 LYS A C 1
ATOM 451 O O . LYS A 1 60 ? 44.512 6.457 -28.092 1.00 89.12 60 LYS A O 1
ATOM 456 N N . VAL A 1 61 ? 44.419 8.687 -28.394 1.00 91.12 61 VAL A N 1
ATOM 457 C CA . VAL A 1 61 ? 44.848 9.064 -27.034 1.00 91.12 61 VAL A CA 1
ATOM 458 C C . VAL A 1 61 ? 43.935 8.450 -25.972 1.00 91.12 61 VAL A C 1
ATOM 460 O O . VAL A 1 61 ? 44.403 7.929 -24.962 1.00 91.12 61 VAL A O 1
ATOM 463 N N . PHE A 1 62 ? 42.620 8.464 -26.204 1.00 90.38 62 PHE A N 1
ATOM 464 C CA . PHE A 1 62 ? 41.666 7.829 -25.301 1.00 90.38 62 PHE A CA 1
ATOM 465 C C . PHE A 1 62 ? 41.944 6.328 -25.143 1.00 90.38 62 PHE A C 1
ATOM 467 O O . PHE A 1 62 ? 42.031 5.835 -24.019 1.00 90.38 62 PHE A O 1
ATOM 474 N N . LEU A 1 63 ? 42.121 5.606 -26.253 1.00 89.75 63 LEU A N 1
ATOM 475 C CA . LEU A 1 63 ? 42.407 4.174 -26.216 1.00 89.75 63 LEU A CA 1
ATOM 476 C C . LEU A 1 63 ? 43.755 3.876 -25.546 1.00 89.75 63 LEU A C 1
ATOM 478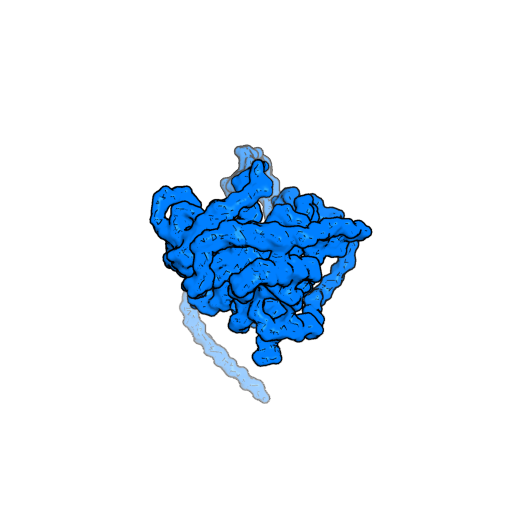 O O . LEU A 1 63 ? 43.829 2.964 -24.727 1.00 89.75 63 LEU A O 1
ATOM 482 N N . GLU A 1 64 ? 44.795 4.648 -25.855 1.00 91.25 64 GLU A N 1
ATOM 483 C CA . GLU A 1 64 ? 46.124 4.506 -25.249 1.00 91.25 64 GLU A CA 1
ATOM 484 C C . GLU A 1 64 ? 46.067 4.661 -23.727 1.00 91.25 64 GLU A C 1
ATOM 486 O O . GLU A 1 64 ? 46.604 3.820 -23.004 1.00 91.25 64 GLU A O 1
ATOM 491 N N . ASN A 1 65 ? 45.340 5.665 -23.229 1.00 92.75 65 ASN A N 1
ATOM 492 C CA . ASN A 1 65 ? 45.161 5.878 -21.794 1.00 92.75 65 ASN A CA 1
ATOM 493 C C . ASN A 1 65 ? 44.393 4.727 -21.130 1.00 92.75 65 ASN A C 1
ATOM 495 O O . ASN A 1 65 ? 44.784 4.255 -20.065 1.00 92.75 65 ASN A O 1
ATOM 499 N N . VAL A 1 66 ? 43.312 4.238 -21.750 1.00 92.38 66 VAL A N 1
ATOM 500 C CA . VAL A 1 66 ? 42.541 3.101 -21.213 1.00 92.38 66 VAL A CA 1
ATOM 501 C C . VAL A 1 66 ? 43.387 1.828 -21.171 1.00 92.38 66 VAL A C 1
ATOM 503 O O . VAL A 1 66 ? 43.345 1.099 -20.179 1.00 92.38 66 VAL A O 1
ATOM 506 N N . VAL A 1 67 ? 44.177 1.560 -22.214 1.00 92.81 67 VAL A N 1
ATOM 507 C CA . VAL A 1 67 ? 45.059 0.386 -22.274 1.00 92.81 67 VAL A CA 1
ATOM 508 C C . VAL A 1 67 ? 46.174 0.488 -21.237 1.00 92.81 67 VAL A C 1
ATOM 510 O O . VAL A 1 67 ? 46.401 -0.483 -20.517 1.00 92.81 67 VAL A O 1
ATOM 513 N N . LYS A 1 68 ? 46.825 1.651 -21.108 1.00 93.56 68 LYS A N 1
ATOM 514 C CA . LYS A 1 68 ? 47.880 1.889 -20.111 1.00 93.56 68 LYS A CA 1
ATOM 515 C C . LYS A 1 68 ? 47.384 1.592 -18.696 1.00 93.56 68 LYS A C 1
ATOM 517 O O . LYS A 1 68 ? 48.016 0.831 -17.968 1.00 93.56 68 LYS A O 1
ATOM 522 N N . ASP A 1 69 ? 46.211 2.113 -18.356 1.00 91.88 69 ASP A N 1
ATOM 523 C CA . ASP A 1 69 ? 45.593 1.918 -17.045 1.00 91.88 69 ASP A CA 1
ATOM 524 C C . ASP A 1 69 ? 45.196 0.451 -16.817 1.00 91.88 69 ASP A C 1
ATOM 526 O O . ASP A 1 69 ? 45.429 -0.103 -15.741 1.00 91.88 69 ASP A O 1
ATOM 530 N N . SER A 1 70 ? 44.681 -0.215 -17.856 1.00 93.00 70 SER A N 1
ATOM 531 C CA . SER A 1 70 ? 44.257 -1.621 -17.778 1.00 93.00 70 SER A CA 1
ATOM 532 C C . SER A 1 70 ? 45.446 -2.550 -17.552 1.00 93.00 70 SER A C 1
ATOM 534 O O . SER A 1 70 ? 45.351 -3.530 -16.807 1.00 93.00 70 SER A O 1
ATOM 536 N N . VAL A 1 71 ? 46.584 -2.230 -18.172 1.00 93.12 71 VAL A N 1
ATOM 537 C CA . VAL A 1 71 ? 47.846 -2.943 -17.963 1.00 93.12 71 VAL A CA 1
ATOM 538 C C . VAL A 1 71 ? 48.346 -2.722 -16.539 1.00 93.12 71 VAL A C 1
ATOM 540 O O . VAL A 1 71 ? 48.687 -3.703 -15.888 1.00 93.12 71 VAL A O 1
ATOM 543 N N . THR A 1 72 ? 48.273 -1.501 -15.996 1.00 91.38 72 THR A N 1
ATOM 544 C CA . THR A 1 72 ? 48.651 -1.236 -14.595 1.00 91.38 72 THR A CA 1
ATOM 545 C C . THR A 1 72 ? 47.853 -2.094 -13.604 1.00 91.38 72 THR A C 1
ATOM 547 O O . THR A 1 72 ? 48.431 -2.672 -12.683 1.00 91.38 72 THR A O 1
ATOM 550 N N . TYR A 1 73 ? 46.537 -2.249 -13.796 1.00 88.38 73 TYR A N 1
ATOM 551 C CA . TYR A 1 73 ? 45.723 -3.144 -12.956 1.00 88.38 73 TYR A CA 1
ATOM 552 C C . TYR A 1 73 ? 46.102 -4.621 -13.115 1.00 88.38 73 TYR A C 1
ATOM 554 O O . TYR A 1 73 ? 46.140 -5.373 -12.137 1.00 88.38 73 TYR A O 1
ATOM 562 N N . THR A 1 74 ? 46.418 -5.030 -14.342 1.00 91.69 74 THR A N 1
ATOM 563 C CA . THR A 1 74 ? 46.829 -6.401 -14.664 1.00 91.69 74 THR A CA 1
ATOM 564 C C . THR A 1 74 ? 48.179 -6.747 -14.022 1.00 91.69 74 THR A C 1
ATOM 566 O O . THR A 1 74 ? 48.318 -7.815 -13.420 1.00 91.69 74 THR A O 1
ATOM 569 N N . GLU A 1 75 ? 49.139 -5.821 -14.082 1.00 91.50 75 GLU A N 1
ATOM 570 C CA . GLU A 1 75 ? 50.458 -5.922 -13.449 1.00 91.50 75 GLU A CA 1
ATOM 571 C C . GLU A 1 75 ? 50.356 -5.934 -11.923 1.00 91.50 75 GLU A C 1
ATOM 573 O O . GLU A 1 75 ? 50.943 -6.804 -11.278 1.00 91.50 75 GLU A O 1
ATOM 578 N N . HIS A 1 76 ? 49.548 -5.040 -11.340 1.00 89.69 76 HIS A N 1
ATOM 579 C CA . HIS A 1 76 ? 49.302 -5.009 -9.896 1.00 89.69 76 HIS A CA 1
ATOM 580 C C . HIS A 1 76 ? 48.738 -6.342 -9.382 1.00 89.69 76 HIS A C 1
ATOM 582 O O . HIS A 1 76 ? 49.164 -6.851 -8.346 1.00 89.69 76 HIS A O 1
ATOM 588 N N . ALA A 1 77 ? 47.833 -6.958 -10.146 1.00 84.88 77 ALA A N 1
ATOM 589 C CA . ALA A 1 77 ? 47.261 -8.265 -9.835 1.00 84.88 77 ALA A CA 1
ATOM 590 C C . ALA A 1 77 ? 48.178 -9.455 -10.191 1.00 84.88 77 ALA A C 1
ATOM 592 O O . ALA A 1 77 ? 47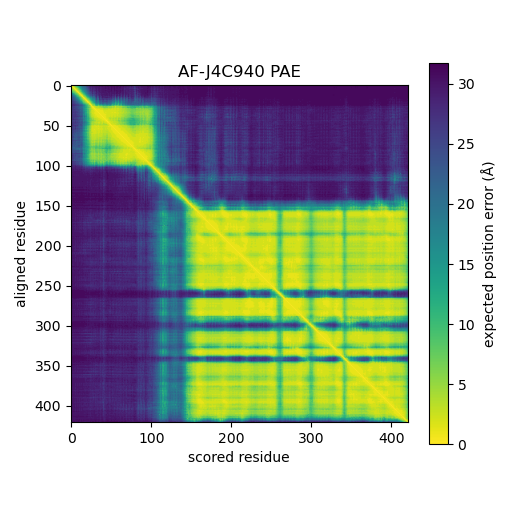.752 -10.604 -10.061 1.00 84.88 77 ALA A O 1
ATOM 593 N N . ARG A 1 78 ? 49.412 -9.207 -10.662 1.00 90.00 78 ARG A N 1
ATOM 594 C CA . ARG A 1 78 ? 50.398 -10.217 -11.099 1.00 90.00 78 ARG A CA 1
ATOM 595 C C . ARG A 1 78 ? 49.855 -11.195 -12.150 1.00 90.00 78 ARG A C 1
ATOM 597 O O . ARG A 1 78 ? 50.256 -12.359 -12.204 1.00 90.00 78 ARG A O 1
ATOM 604 N N . ARG A 1 79 ? 48.938 -10.730 -13.002 1.00 90.12 79 ARG A N 1
ATOM 605 C CA . ARG A 1 79 ? 48.360 -11.512 -14.103 1.00 90.12 79 ARG A CA 1
ATOM 606 C C . ARG A 1 79 ? 49.081 -11.191 -15.408 1.00 90.12 79 ARG A C 1
ATOM 608 O O . ARG A 1 79 ? 49.546 -10.082 -15.618 1.00 90.12 79 ARG A O 1
ATOM 615 N N . LYS A 1 80 ? 49.144 -12.168 -16.317 1.00 86.00 80 LYS A N 1
ATOM 616 C CA . LYS A 1 80 ? 49.705 -11.985 -17.673 1.00 86.00 80 LYS A CA 1
ATOM 617 C C . LYS A 1 80 ? 48.646 -11.626 -18.721 1.00 86.00 80 LYS A C 1
ATOM 619 O O . LYS A 1 80 ? 48.968 -11.466 -19.894 1.00 86.00 80 LYS A O 1
ATOM 624 N N . THR A 1 81 ? 47.378 -11.550 -18.319 1.00 87.81 81 THR A N 1
ATOM 625 C CA . THR A 1 81 ? 46.236 -11.385 -19.223 1.00 87.81 81 THR A CA 1
ATOM 626 C C . THR A 1 81 ? 45.293 -10.331 -18.663 1.00 87.81 81 THR A C 1
ATOM 628 O O . THR A 1 81 ? 44.831 -10.452 -17.524 1.00 87.81 81 THR A O 1
ATOM 631 N N . VAL A 1 82 ? 45.018 -9.318 -19.487 1.00 88.50 82 VAL A N 1
ATOM 632 C CA . VAL A 1 82 ? 44.044 -8.258 -19.206 1.00 88.50 82 VAL A CA 1
ATOM 633 C C . VAL A 1 82 ? 42.643 -8.856 -19.284 1.00 88.50 82 VAL A C 1
ATOM 635 O O . VAL A 1 82 ? 42.281 -9.494 -20.274 1.00 88.50 82 VAL A O 1
ATOM 638 N N . THR A 1 83 ? 41.859 -8.664 -18.233 1.00 85.88 83 THR A N 1
ATOM 639 C CA . THR A 1 83 ? 40.461 -9.097 -18.148 1.00 85.88 83 THR A CA 1
ATOM 640 C C . THR A 1 83 ? 39.523 -7.936 -18.468 1.00 85.88 83 THR A C 1
ATOM 642 O O . THR A 1 83 ? 39.910 -6.770 -18.399 1.00 85.88 83 THR A O 1
ATOM 645 N N . ALA A 1 84 ? 38.258 -8.232 -18.785 1.00 85.56 84 ALA A N 1
ATOM 646 C CA . ALA A 1 84 ? 37.252 -7.193 -19.022 1.00 85.56 84 ALA A CA 1
ATOM 647 C C . ALA A 1 84 ? 37.096 -6.244 -17.816 1.00 85.56 84 ALA A C 1
ATOM 649 O O . ALA A 1 84 ? 36.888 -5.047 -17.998 1.00 85.56 84 ALA A O 1
ATOM 650 N N . MET A 1 85 ? 37.274 -6.756 -16.594 1.00 81.69 85 MET A N 1
ATOM 651 C CA . MET A 1 85 ? 37.192 -5.958 -15.370 1.00 81.69 85 MET A CA 1
ATOM 652 C C . MET A 1 85 ? 38.334 -4.947 -15.233 1.00 81.69 85 MET A C 1
ATOM 654 O O . MET A 1 85 ? 38.095 -3.843 -14.753 1.00 81.69 85 MET A O 1
ATOM 658 N N . ASP A 1 86 ? 39.541 -5.261 -15.716 1.00 88.88 86 ASP A N 1
ATOM 659 C CA . ASP A 1 86 ? 40.667 -4.313 -15.703 1.00 88.88 86 ASP A CA 1
ATOM 660 C C . ASP A 1 86 ? 40.368 -3.088 -16.583 1.00 88.88 86 ASP A C 1
ATOM 662 O O . ASP A 1 86 ? 40.678 -1.951 -16.218 1.00 88.88 86 ASP A O 1
ATOM 666 N N . VAL A 1 87 ? 39.679 -3.306 -17.708 1.00 89.00 87 VAL A N 1
ATOM 667 C CA . VAL A 1 87 ? 39.210 -2.236 -18.601 1.00 89.00 87 VAL A CA 1
ATOM 668 C C . VAL A 1 87 ? 38.093 -1.422 -17.946 1.00 89.00 87 VAL A C 1
ATOM 670 O O . VAL A 1 87 ? 38.117 -0.192 -17.993 1.00 89.00 87 VAL A O 1
ATOM 673 N N . VAL A 1 88 ? 37.140 -2.080 -17.276 1.00 86.88 88 VAL A N 1
ATOM 674 C CA . VAL A 1 88 ? 36.059 -1.405 -16.534 1.00 86.88 88 VAL A CA 1
ATOM 675 C C . VAL A 1 88 ? 36.621 -0.528 -15.411 1.00 86.88 88 VAL A C 1
ATOM 677 O O . VAL A 1 88 ? 36.187 0.614 -15.248 1.00 86.88 88 VAL A O 1
ATOM 680 N N . TYR A 1 89 ? 37.613 -1.013 -14.662 1.00 84.56 89 TYR A N 1
ATOM 681 C CA . TYR A 1 89 ? 38.256 -0.237 -13.599 1.00 84.56 89 TYR A CA 1
ATOM 682 C C . TYR A 1 89 ? 39.065 0.943 -14.136 1.00 84.56 89 TYR A C 1
ATOM 684 O O . TYR A 1 89 ? 38.984 2.037 -13.576 1.00 84.56 89 TYR A O 1
ATOM 692 N N . SER A 1 90 ? 39.755 0.762 -15.260 1.00 89.12 90 SER A N 1
ATOM 693 C CA . SER A 1 90 ? 40.467 1.841 -15.957 1.00 89.12 90 SER A CA 1
ATOM 694 C C . SER A 1 90 ? 39.535 2.969 -16.381 1.00 89.12 90 SER A C 1
ATOM 696 O O . SER A 1 90 ? 39.791 4.139 -16.102 1.00 89.12 90 SER A O 1
ATOM 698 N N . LEU A 1 91 ? 38.396 2.618 -16.979 1.00 86.94 91 LEU A N 1
ATOM 699 C CA . LEU A 1 91 ? 37.373 3.578 -17.386 1.00 86.94 91 LEU A CA 1
ATOM 700 C C . LEU A 1 91 ? 36.739 4.289 -16.180 1.00 86.94 91 LEU A C 1
ATOM 702 O O . LEU A 1 91 ? 36.566 5.509 -16.202 1.00 86.94 91 LEU A O 1
ATOM 706 N N . LYS A 1 92 ? 36.474 3.559 -15.088 1.00 82.69 92 LYS A N 1
ATOM 707 C CA . LYS A 1 92 ? 35.969 4.136 -13.833 1.00 82.69 92 LYS A CA 1
ATOM 708 C C . LYS A 1 92 ? 36.946 5.153 -13.236 1.00 82.69 92 LYS A C 1
ATOM 710 O O . LYS A 1 92 ? 36.511 6.219 -12.808 1.00 82.69 92 LYS A O 1
ATOM 715 N N . ARG A 1 93 ? 38.253 4.863 -13.247 1.00 84.56 93 ARG A N 1
ATOM 716 C CA . ARG A 1 93 ? 39.298 5.783 -12.762 1.00 84.56 93 ARG A CA 1
ATOM 717 C C . ARG A 1 93 ? 39.332 7.091 -13.553 1.00 84.56 93 ARG A C 1
ATOM 719 O O . ARG A 1 93 ? 39.554 8.148 -12.979 1.00 84.56 93 ARG A O 1
ATOM 726 N N . GLN A 1 94 ? 39.056 7.026 -14.852 1.00 83.19 94 GLN A N 1
ATOM 727 C CA . GLN A 1 94 ? 38.984 8.188 -15.745 1.00 83.19 94 GLN A CA 1
ATOM 728 C C . GLN A 1 94 ? 37.630 8.927 -15.681 1.00 83.19 94 GLN A C 1
ATOM 730 O O . GLN A 1 94 ? 37.344 9.763 -16.539 1.00 83.19 94 GLN A O 1
ATOM 735 N N . GLY A 1 95 ? 36.769 8.608 -14.705 1.00 83.25 95 GLY A N 1
ATOM 736 C CA . GLY A 1 95 ? 35.448 9.224 -14.541 1.00 83.25 95 GLY A CA 1
ATOM 737 C C . GLY A 1 95 ? 34.408 8.769 -15.571 1.00 83.25 95 GLY A C 1
ATOM 738 O O . GLY A 1 95 ? 33.380 9.419 -15.740 1.00 83.25 95 GLY A O 1
ATOM 739 N N . ARG A 1 96 ? 34.657 7.664 -16.286 1.00 79.69 96 ARG A N 1
ATOM 740 C CA . ARG A 1 96 ? 33.796 7.145 -17.359 1.00 79.69 96 ARG A CA 1
ATOM 741 C C . ARG A 1 96 ? 33.271 5.763 -16.993 1.00 79.69 96 ARG A C 1
ATOM 743 O O . ARG A 1 96 ? 33.762 4.747 -17.465 1.00 79.69 96 ARG A O 1
ATOM 750 N N . THR A 1 97 ? 32.263 5.712 -16.135 1.00 77.38 97 THR A N 1
ATOM 751 C CA . THR A 1 97 ? 31.675 4.443 -15.685 1.00 77.38 97 THR A CA 1
ATOM 752 C C . THR A 1 97 ? 30.918 3.745 -16.818 1.00 77.38 97 THR A C 1
ATOM 754 O O . THR A 1 97 ? 29.972 4.300 -17.375 1.00 77.38 97 THR A O 1
ATOM 757 N N . LEU A 1 98 ? 31.314 2.509 -17.141 1.00 70.81 98 LEU A N 1
ATOM 758 C CA . LEU A 1 98 ? 30.602 1.652 -18.089 1.00 70.81 98 LEU A CA 1
ATOM 759 C C . LEU A 1 98 ? 29.587 0.776 -17.340 1.00 70.81 98 LEU A C 1
ATOM 761 O O . LEU A 1 98 ? 29.963 -0.104 -16.567 1.00 70.81 98 LEU A O 1
ATOM 765 N N . TYR A 1 99 ? 28.299 1.024 -17.564 1.00 61.34 99 TYR A N 1
ATOM 766 C CA . TYR A 1 99 ? 27.208 0.284 -16.928 1.00 61.34 99 TYR A CA 1
ATOM 767 C C . TYR A 1 99 ? 26.926 -1.035 -17.668 1.00 61.34 99 TYR A C 1
ATOM 769 O O . TYR A 1 99 ? 27.006 -1.094 -18.892 1.00 61.34 99 TYR A O 1
ATOM 777 N N . GLY A 1 100 ? 26.592 -2.098 -16.928 1.00 63.34 100 GLY A N 1
ATOM 778 C CA . GLY A 1 100 ? 26.246 -3.412 -17.497 1.00 63.34 100 GLY A CA 1
ATOM 779 C C . GLY A 1 100 ? 27.408 -4.401 -17.665 1.00 63.34 100 GLY A C 1
ATOM 780 O O . GLY A 1 100 ? 27.174 -5.526 -18.091 1.00 63.34 100 GLY A O 1
ATOM 781 N N . PHE A 1 101 ? 28.635 -4.028 -17.289 1.00 54.53 101 PHE A N 1
ATOM 782 C CA . PHE A 1 101 ? 29.792 -4.928 -17.230 1.00 54.53 101 PHE A CA 1
ATOM 783 C C . PHE A 1 101 ? 30.297 -5.049 -15.783 1.00 54.53 101 PHE A C 1
ATOM 785 O O . PHE A 1 101 ? 31.018 -4.188 -15.285 1.00 54.53 101 PHE A O 1
ATOM 792 N N . GLY A 1 102 ? 29.874 -6.118 -15.107 1.00 47.97 102 GLY A N 1
ATOM 793 C CA . GLY A 1 102 ? 30.303 -6.531 -13.769 1.00 47.97 102 GLY A CA 1
ATOM 794 C C . GLY A 1 102 ? 29.827 -7.963 -13.510 1.00 47.97 102 GLY A C 1
ATOM 795 O O . GLY A 1 102 ? 28.716 -8.306 -13.908 1.00 47.97 102 GLY A O 1
ATOM 796 N N . ASP A 1 103 ? 30.681 -8.804 -12.922 1.00 41.66 103 ASP A N 1
ATOM 797 C CA . ASP A 1 103 ? 30.508 -10.263 -12.853 1.00 41.66 103 ASP A CA 1
ATOM 798 C C . ASP A 1 103 ? 29.116 -10.724 -12.378 1.00 41.66 103 ASP A C 1
ATOM 800 O O . ASP A 1 103 ? 28.710 -10.529 -11.232 1.00 41.66 103 ASP A O 1
ATOM 804 N N . SER A 1 104 ? 28.417 -11.433 -13.265 1.00 38.34 104 SER A N 1
ATOM 805 C CA . SER A 1 104 ? 27.094 -12.038 -13.075 1.00 38.34 104 SER A CA 1
ATOM 806 C C . SER A 1 104 ? 27.101 -13.339 -12.251 1.00 38.34 104 SER A C 1
ATOM 808 O O . SER A 1 104 ? 26.039 -13.893 -11.979 1.00 38.34 104 SER A O 1
ATOM 810 N N . ASN A 1 105 ? 28.266 -13.804 -11.781 1.00 31.86 105 ASN A N 1
ATOM 811 C CA . ASN A 1 105 ? 28.415 -15.075 -11.052 1.00 31.86 105 ASN A CA 1
ATOM 812 C C . ASN A 1 105 ? 28.498 -14.955 -9.517 1.00 31.86 105 ASN A C 1
ATOM 814 O O . ASN A 1 105 ? 28.662 -15.959 -8.829 1.00 31.86 105 ASN A O 1
ATOM 818 N N . TYR A 1 106 ? 28.301 -13.766 -8.943 1.00 36.06 106 TYR A N 1
ATOM 819 C CA . TYR A 1 106 ? 28.203 -13.575 -7.484 1.00 36.06 106 TYR A CA 1
ATOM 820 C C . TYR A 1 106 ? 26.765 -13.654 -6.937 1.00 36.06 106 TYR A C 1
ATOM 822 O O . TYR A 1 106 ? 26.495 -13.256 -5.805 1.00 36.06 106 TYR A O 1
ATOM 830 N N . PHE A 1 107 ? 25.830 -14.202 -7.717 1.00 32.91 107 PHE A N 1
ATOM 831 C CA . PHE A 1 107 ? 24.397 -14.207 -7.397 1.00 32.91 107 PHE A CA 1
ATOM 832 C C . PHE A 1 107 ? 23.994 -15.176 -6.262 1.00 32.91 107 PHE A C 1
ATOM 834 O O . PHE A 1 107 ? 22.841 -15.181 -5.843 1.00 32.91 107 PHE A O 1
ATOM 841 N N . VAL A 1 108 ? 24.931 -15.974 -5.730 1.00 32.06 108 VAL A N 1
ATOM 842 C CA . VAL A 1 108 ? 24.647 -17.042 -4.745 1.00 32.06 108 VAL A CA 1
ATOM 843 C C . VAL A 1 108 ? 25.094 -16.702 -3.311 1.00 32.06 108 VAL A C 1
ATOM 845 O O . VAL A 1 108 ? 24.812 -17.451 -2.382 1.00 32.06 108 VAL A O 1
ATOM 848 N N . ARG A 1 109 ? 25.729 -15.551 -3.052 1.00 28.31 109 ARG A N 1
ATOM 849 C CA . ARG A 1 109 ? 26.093 -15.152 -1.674 1.00 28.31 109 ARG A CA 1
ATOM 850 C C . ARG A 1 109 ? 25.495 -13.802 -1.290 1.00 28.31 109 ARG A C 1
ATOM 852 O O . ARG A 1 109 ? 26.144 -12.770 -1.387 1.00 28.31 109 ARG A O 1
ATOM 859 N N . ASN A 1 110 ? 24.228 -13.880 -0.882 1.00 38.56 110 ASN A N 1
ATOM 860 C CA . ASN A 1 110 ? 23.536 -13.102 0.152 1.00 38.56 110 ASN A CA 1
ATOM 861 C C . ASN A 1 110 ? 23.987 -11.641 0.425 1.00 38.56 110 ASN A C 1
ATOM 863 O O . ASN A 1 110 ? 25.118 -11.352 0.806 1.00 38.56 110 ASN A O 1
ATOM 867 N N . PHE A 1 111 ? 23.000 -10.735 0.376 1.00 34.94 111 PHE A N 1
ATOM 868 C CA . PHE A 1 111 ? 22.916 -9.446 1.091 1.00 34.94 111 PHE A CA 1
ATOM 869 C C . PHE A 1 111 ? 23.705 -8.206 0.624 1.00 34.94 111 PHE A C 1
ATOM 871 O O . PHE A 1 111 ? 23.285 -7.096 0.940 1.00 34.94 111 PHE A O 1
ATOM 878 N N . LYS A 1 112 ? 24.763 -8.291 -0.194 1.00 34.28 112 LYS A N 1
ATOM 879 C CA . LYS A 1 112 ? 25.459 -7.066 -0.685 1.00 34.28 112 LYS A CA 1
ATOM 880 C C . LYS A 1 112 ? 24.771 -6.334 -1.855 1.00 34.28 112 LYS A C 1
ATOM 882 O O . LYS A 1 112 ? 25.194 -5.242 -2.231 1.00 34.28 112 LYS A O 1
ATOM 887 N N . SER A 1 113 ? 23.708 -6.906 -2.426 1.00 41.31 113 SER A N 1
ATOM 888 C CA . SER A 1 113 ? 23.003 -6.357 -3.598 1.00 41.31 113 SER A CA 1
ATOM 889 C C . SER A 1 113 ? 22.074 -5.174 -3.289 1.00 41.31 113 SER A C 1
ATOM 891 O O . SER A 1 113 ? 21.692 -4.473 -4.227 1.00 41.31 113 SER A O 1
ATOM 893 N N . LEU A 1 114 ? 21.702 -4.944 -2.026 1.00 39.50 114 LEU A N 1
ATOM 894 C CA . LEU A 1 114 ? 20.861 -3.803 -1.648 1.00 39.50 114 LEU A CA 1
ATOM 895 C C . LEU A 1 114 ? 21.706 -2.512 -1.572 1.00 39.50 114 LEU A C 1
ATOM 897 O O . LEU A 1 114 ? 21.430 -1.576 -2.318 1.00 39.50 114 LEU A O 1
ATOM 901 N N . LYS A 1 115 ? 22.843 -2.529 -0.857 1.00 34.22 115 LYS A N 1
ATOM 902 C CA . LYS A 1 115 ? 23.766 -1.375 -0.728 1.00 34.22 115 LYS A CA 1
ATOM 903 C C . LYS A 1 115 ? 24.254 -0.791 -2.053 1.00 34.22 115 LYS A C 1
ATOM 905 O O . LYS A 1 115 ? 24.284 0.425 -2.234 1.00 34.22 115 LYS A O 1
ATOM 910 N N . ASN A 1 116 ? 24.611 -1.639 -3.018 1.00 35.78 116 ASN A N 1
ATOM 911 C CA . ASN A 1 116 ? 25.075 -1.177 -4.333 1.00 35.78 116 ASN A CA 1
ATOM 912 C C . ASN A 1 116 ? 23.945 -0.641 -5.235 1.00 35.78 116 ASN A C 1
ATOM 914 O O . ASN A 1 116 ? 24.230 0.054 -6.209 1.00 35.78 116 ASN A O 1
ATOM 918 N N . PHE A 1 117 ? 22.674 -0.945 -4.939 1.00 41.19 117 PHE A N 1
ATOM 919 C CA . PHE A 1 117 ? 21.529 -0.413 -5.683 1.00 41.19 117 PHE A CA 1
ATOM 920 C C . PHE A 1 117 ? 21.225 1.040 -5.296 1.00 41.19 117 PHE A C 1
ATOM 922 O O . PHE A 1 117 ? 20.967 1.858 -6.178 1.00 41.19 117 PHE A O 1
ATOM 929 N N . PHE A 1 118 ? 21.322 1.378 -4.008 1.00 39.81 118 PHE A N 1
ATOM 930 C CA . PHE A 1 118 ? 21.083 2.740 -3.517 1.00 39.81 118 PHE A CA 1
ATOM 931 C C . PHE A 1 118 ? 22.292 3.663 -3.667 1.00 39.81 118 PHE A C 1
ATOM 933 O O . PHE A 1 118 ? 22.119 4.861 -3.871 1.00 39.81 118 PHE A O 1
ATOM 940 N N . SER A 1 119 ? 23.505 3.104 -3.696 1.00 36.19 119 SER A N 1
ATOM 941 C CA . SER A 1 119 ? 24.742 3.874 -3.901 1.00 36.19 119 SER A CA 1
ATOM 942 C C . SER A 1 119 ? 24.941 4.387 -5.341 1.00 36.19 119 SER A C 1
ATOM 944 O O . SER A 1 119 ? 25.861 5.158 -5.584 1.00 36.19 119 SER A O 1
ATOM 946 N N . ASN A 1 120 ? 24.109 3.966 -6.306 1.00 36.94 120 ASN A N 1
ATOM 947 C CA . ASN A 1 120 ? 24.251 4.289 -7.736 1.00 36.94 120 ASN A CA 1
ATOM 948 C C . ASN A 1 120 ? 23.208 5.298 -8.270 1.00 36.94 120 ASN A C 1
ATOM 950 O O . ASN A 1 120 ? 23.064 5.442 -9.486 1.00 36.94 120 ASN A O 1
ATOM 954 N N . ARG A 1 121 ? 22.479 6.020 -7.406 1.00 34.41 121 ARG A N 1
ATOM 955 C CA . ARG A 1 121 ? 21.647 7.158 -7.843 1.00 34.41 121 ARG A CA 1
ATOM 956 C C . ARG A 1 121 ? 22.497 8.433 -7.940 1.00 34.41 121 ARG A C 1
ATOM 958 O O . ARG A 1 121 ? 22.668 9.118 -6.941 1.00 34.41 121 ARG A O 1
ATOM 965 N N . ASN A 1 122 ? 22.972 8.782 -9.137 1.00 34.91 122 ASN A N 1
ATOM 966 C CA . ASN A 1 122 ? 23.537 10.109 -9.418 1.00 34.91 122 ASN A CA 1
ATOM 967 C C . ASN A 1 122 ? 22.572 10.967 -10.261 1.00 34.91 122 ASN A C 1
ATOM 969 O O . ASN A 1 122 ? 22.345 10.706 -11.439 1.00 34.91 122 ASN A O 1
ATOM 973 N N . SER A 1 123 ? 22.013 11.990 -9.603 1.00 36.84 123 SER A N 1
ATOM 974 C CA . SER A 1 123 ? 22.104 13.414 -9.977 1.00 36.84 123 SER A CA 1
ATOM 975 C C . SER A 1 123 ? 21.667 13.895 -11.375 1.00 36.84 123 SER A C 1
ATOM 977 O O . SER A 1 123 ? 22.378 14.706 -11.970 1.00 36.84 123 SER A O 1
ATOM 979 N N . HIS A 1 124 ? 20.501 13.494 -11.890 1.00 34.72 124 HIS A N 1
ATOM 980 C CA . HIS A 1 124 ? 19.900 14.197 -13.043 1.00 34.72 124 HIS A CA 1
ATOM 981 C C . HIS A 1 124 ? 18.461 14.695 -12.868 1.00 34.72 124 HIS A C 1
ATOM 983 O O . HIS A 1 124 ? 17.941 15.324 -13.784 1.00 34.72 124 HIS A O 1
ATOM 989 N N . ASP A 1 125 ? 17.861 14.560 -11.685 1.00 36.38 125 ASP A N 1
ATOM 990 C CA . ASP A 1 125 ? 16.634 15.298 -11.374 1.00 36.38 125 ASP A CA 1
ATOM 991 C C . ASP A 1 125 ? 16.986 16.662 -10.775 1.00 36.38 125 ASP A C 1
ATOM 993 O O . ASP A 1 125 ? 17.469 16.764 -9.646 1.00 36.38 125 ASP A O 1
ATOM 997 N N . SER A 1 126 ? 16.709 17.731 -11.521 1.00 34.12 126 SER A N 1
ATOM 998 C CA . SER A 1 126 ? 16.871 19.128 -11.089 1.00 34.12 126 SER A CA 1
ATOM 999 C C . SER A 1 126 ? 16.052 19.488 -9.839 1.00 34.12 126 SER A C 1
ATOM 1001 O O . SER A 1 126 ? 16.337 20.494 -9.200 1.00 34.12 126 SER A O 1
ATOM 1003 N N . ASN A 1 127 ? 15.102 18.639 -9.432 1.00 38.44 127 ASN A N 1
ATOM 1004 C CA . ASN A 1 127 ? 14.336 18.773 -8.189 1.00 38.44 127 ASN A CA 1
ATOM 1005 C C . ASN A 1 127 ? 14.993 18.094 -6.968 1.00 38.44 127 ASN A C 1
ATOM 1007 O O . ASN A 1 127 ? 14.500 18.238 -5.853 1.00 38.44 127 ASN A O 1
ATOM 1011 N N . TYR A 1 128 ? 16.103 17.366 -7.147 1.00 35.72 128 TYR A N 1
ATOM 1012 C CA . TYR A 1 128 ? 16.790 16.645 -6.064 1.00 35.72 128 TYR A CA 1
ATOM 1013 C C . TYR A 1 128 ? 17.829 17.509 -5.320 1.00 35.72 128 TYR A C 1
ATOM 1015 O O . TYR A 1 128 ? 18.166 17.231 -4.172 1.00 35.72 128 TYR A O 1
ATOM 1023 N N . ASN A 1 129 ? 18.317 18.592 -5.939 1.00 32.12 129 ASN A N 1
ATOM 1024 C CA . ASN A 1 129 ? 19.396 19.418 -5.378 1.00 32.12 129 ASN A CA 1
ATOM 1025 C C . ASN A 1 129 ? 18.940 20.474 -4.356 1.00 32.12 129 ASN A C 1
ATOM 1027 O O . ASN A 1 129 ? 19.785 20.998 -3.637 1.00 32.12 129 ASN A O 1
ATOM 1031 N N . LEU A 1 130 ? 17.642 20.771 -4.240 1.00 32.97 130 LEU A N 1
ATOM 1032 C CA . LEU A 1 130 ? 17.168 21.794 -3.295 1.00 32.97 130 LEU A CA 1
ATOM 1033 C C . LEU A 1 130 ? 17.035 21.267 -1.852 1.00 32.97 130 LEU A C 1
ATOM 1035 O O . LEU A 1 130 ? 17.086 22.047 -0.908 1.00 32.97 130 LEU A O 1
ATOM 1039 N N . TYR A 1 131 ? 16.931 19.948 -1.661 1.00 31.41 131 TYR A N 1
ATOM 1040 C CA . TYR A 1 131 ? 16.629 19.351 -0.351 1.00 31.41 131 TYR A CA 1
ATOM 1041 C C . TYR A 1 131 ? 17.853 18.822 0.418 1.00 31.41 131 TYR A C 1
ATOM 1043 O O . TYR A 1 131 ? 17.816 18.736 1.644 1.00 31.41 131 TYR A O 1
ATOM 1051 N N . ASN A 1 132 ? 18.981 18.550 -0.248 1.00 31.14 132 ASN A N 1
ATOM 1052 C CA . ASN A 1 132 ? 20.182 18.022 0.423 1.00 31.14 132 ASN A CA 1
ATOM 1053 C C . ASN A 1 132 ? 21.053 19.085 1.122 1.00 31.14 132 ASN A C 1
ATOM 1055 O O . ASN A 1 132 ? 21.985 18.726 1.838 1.00 31.14 132 ASN A O 1
ATOM 1059 N N . SER A 1 133 ? 20.750 20.382 0.980 1.00 30.62 133 SER A N 1
ATOM 1060 C CA . SER A 1 133 ? 21.485 21.444 1.691 1.00 30.62 133 SER A CA 1
ATOM 1061 C C . SER A 1 133 ? 21.155 21.520 3.189 1.00 30.62 133 SER A C 1
ATOM 1063 O O . SER A 1 133 ? 21.878 22.183 3.927 1.00 30.62 133 SER A O 1
ATOM 1065 N N . ILE A 1 134 ? 20.084 20.865 3.652 1.00 33.03 134 ILE A N 1
ATOM 1066 C CA . ILE A 1 134 ? 19.606 20.977 5.042 1.00 33.03 134 ILE A CA 1
ATOM 1067 C C . ILE A 1 134 ? 19.999 19.746 5.886 1.00 33.03 134 ILE A C 1
ATOM 1069 O O . ILE A 1 134 ? 20.035 19.820 7.110 1.00 33.03 134 ILE A O 1
ATOM 1073 N N . ALA A 1 135 ? 20.380 18.626 5.261 1.00 31.64 135 ALA A N 1
ATOM 1074 C CA . ALA A 1 135 ? 20.618 17.355 5.957 1.00 31.64 135 ALA A CA 1
ATOM 1075 C C . ALA A 1 135 ? 22.090 17.064 6.329 1.00 31.64 135 ALA A C 1
ATOM 1077 O O . ALA A 1 135 ? 22.363 16.061 6.984 1.00 31.64 135 ALA A O 1
ATOM 1078 N N . ASN A 1 136 ? 23.046 17.920 5.949 1.00 28.67 136 ASN A N 1
ATOM 1079 C CA . ASN A 1 136 ? 24.484 17.638 6.082 1.00 28.67 136 ASN A CA 1
ATOM 1080 C C . ASN A 1 136 ? 25.166 18.289 7.300 1.00 28.67 136 ASN A C 1
ATOM 1082 O O . ASN A 1 136 ? 26.320 18.686 7.207 1.00 28.67 136 ASN A O 1
ATOM 1086 N N . ASN A 1 137 ? 24.494 18.343 8.452 1.00 29.23 137 ASN A N 1
ATOM 1087 C CA . ASN A 1 137 ? 25.139 18.588 9.751 1.00 29.23 137 ASN A CA 1
ATOM 1088 C C . ASN A 1 137 ? 24.621 17.576 10.784 1.00 29.23 137 ASN A C 1
ATOM 1090 O O . ASN A 1 137 ? 23.878 17.910 11.702 1.00 29.23 137 ASN A O 1
ATOM 1094 N N . GLY A 1 138 ? 24.983 16.307 10.608 1.00 26.95 138 GLY A N 1
ATOM 1095 C CA . GLY A 1 138 ? 24.642 15.249 11.552 1.00 26.95 138 GLY A CA 1
ATOM 1096 C C . GLY A 1 138 ? 25.382 13.964 11.216 1.00 26.95 138 GLY A C 1
ATOM 1097 O O . GLY A 1 138 ? 25.183 13.371 10.161 1.00 26.95 138 GLY A O 1
ATOM 1098 N N . THR A 1 139 ? 26.273 13.565 12.108 1.00 26.94 139 THR A N 1
ATOM 1099 C CA . THR A 1 139 ? 27.135 12.384 12.053 1.00 26.94 139 THR A CA 1
ATOM 1100 C C . THR A 1 139 ? 26.360 11.115 11.667 1.00 26.94 139 THR A C 1
ATOM 1102 O O . THR A 1 139 ? 25.345 10.775 12.274 1.00 26.94 139 THR A O 1
ATOM 1105 N N . LEU A 1 140 ? 26.854 10.396 10.654 1.00 26.94 140 LEU A N 1
ATOM 1106 C CA . LEU A 1 140 ? 26.284 9.148 10.140 1.00 26.94 140 LEU A CA 1
ATOM 1107 C C . LEU A 1 140 ? 26.392 8.030 11.202 1.00 26.94 140 LEU A C 1
ATOM 1109 O O . LEU A 1 140 ? 27.466 7.463 11.395 1.00 26.94 140 LEU A O 1
ATOM 1113 N N . GLN A 1 141 ? 25.293 7.679 11.877 1.00 25.78 141 GLN A N 1
ATOM 1114 C CA . GLN A 1 141 ? 25.206 6.421 12.628 1.00 25.78 141 GLN A CA 1
ATOM 1115 C C . GLN A 1 141 ? 24.891 5.266 11.668 1.00 25.78 141 GLN A C 1
ATOM 1117 O O . GLN A 1 141 ? 23.878 5.248 10.968 1.00 25.78 141 GLN A O 1
ATOM 1122 N N . THR A 1 142 ? 25.797 4.295 11.629 1.00 27.56 142 THR A N 1
ATOM 1123 C CA . THR A 1 142 ? 25.654 3.010 10.946 1.00 27.56 142 THR A CA 1
ATOM 1124 C C . THR A 1 142 ? 24.577 2.147 11.603 1.00 27.56 142 THR A C 1
ATOM 1126 O O . THR A 1 142 ? 24.592 1.990 12.816 1.00 27.56 142 THR A O 1
ATOM 1129 N N . SER A 1 143 ? 23.697 1.560 10.777 1.00 35.19 143 SER A N 1
ATOM 1130 C CA . SER A 1 143 ? 22.806 0.422 11.079 1.00 35.19 143 SER A CA 1
ATOM 1131 C C . SER A 1 143 ? 22.090 0.462 12.434 1.00 35.19 143 SER A C 1
ATOM 1133 O O . SER A 1 143 ? 22.581 -0.083 13.418 1.00 35.19 143 SER A O 1
ATOM 1135 N N . THR A 1 144 ? 20.875 1.009 12.465 1.00 37.59 144 THR A N 1
ATOM 1136 C CA . THR A 1 144 ? 19.910 0.708 13.528 1.00 37.59 144 THR A CA 1
ATOM 1137 C C . THR A 1 144 ? 19.473 -0.754 13.412 1.00 37.59 144 THR A C 1
ATOM 1139 O O . THR A 1 144 ? 18.498 -1.084 12.737 1.00 37.59 144 THR A O 1
ATOM 1142 N N . GLU A 1 145 ? 20.223 -1.655 14.045 1.00 41.59 145 GLU A N 1
ATOM 1143 C CA . GLU A 1 145 ? 19.648 -2.906 14.534 1.00 41.59 145 GLU A CA 1
ATOM 1144 C C . GLU A 1 145 ? 18.476 -2.543 15.457 1.00 41.59 145 GLU A C 1
ATOM 1146 O O . GLU A 1 145 ? 18.602 -1.703 16.350 1.00 41.59 145 GLU A O 1
ATOM 1151 N N . LEU A 1 146 ? 17.307 -3.119 15.176 1.00 45.16 146 LEU A N 1
ATOM 1152 C CA . LEU A 1 146 ? 16.136 -3.058 16.049 1.00 45.16 146 LEU A CA 1
ATOM 1153 C C . LEU A 1 146 ? 16.543 -3.560 17.440 1.00 45.16 146 LEU A C 1
ATOM 1155 O O . LEU A 1 146 ? 17.167 -4.618 17.547 1.00 45.16 146 LEU A O 1
ATOM 1159 N N . LYS A 1 147 ? 16.214 -2.819 18.503 1.00 50.19 147 LYS A N 1
ATOM 1160 C CA . LYS A 1 147 ? 16.582 -3.235 19.862 1.00 50.19 147 LYS A CA 1
ATOM 1161 C C . LYS A 1 147 ? 15.798 -4.497 20.231 1.00 50.19 147 LYS A C 1
ATOM 1163 O O . LYS A 1 147 ? 14.639 -4.643 19.851 1.00 50.19 147 LYS A O 1
ATOM 1168 N N . TYR A 1 148 ? 16.397 -5.398 21.011 1.00 48.47 148 TYR A N 1
ATOM 1169 C CA . TYR A 1 148 ? 15.753 -6.644 21.458 1.00 48.47 148 TYR A CA 1
ATOM 1170 C C . TYR A 1 148 ? 14.387 -6.403 22.136 1.00 48.47 148 TYR A C 1
ATOM 1172 O O . TYR A 1 148 ? 13.450 -7.170 21.931 1.00 48.47 148 TYR A O 1
ATOM 1180 N N . GLU A 1 149 ? 14.235 -5.297 22.866 1.00 51.72 149 GLU A N 1
ATOM 1181 C CA . GLU A 1 149 ? 12.977 -4.867 23.501 1.00 51.72 149 GLU A CA 1
ATOM 1182 C C . GLU A 1 149 ? 11.854 -4.605 22.485 1.00 51.72 149 GLU A C 1
ATOM 1184 O O . GLU A 1 149 ? 10.698 -4.968 22.711 1.00 51.72 149 GLU A O 1
ATOM 1189 N N . ASP A 1 150 ? 12.196 -4.073 21.308 1.00 57.19 150 ASP A N 1
ATOM 1190 C CA . ASP A 1 150 ? 11.249 -3.835 20.219 1.00 57.19 150 ASP A CA 1
ATOM 1191 C C . ASP A 1 150 ? 10.678 -5.137 19.656 1.00 57.19 150 ASP A C 1
ATOM 1193 O O . ASP A 1 150 ? 9.566 -5.159 19.120 1.00 57.19 150 ASP A O 1
ATOM 1197 N N . SER A 1 151 ? 11.425 -6.234 19.816 1.00 58.59 151 SER A N 1
ATOM 1198 C CA . SER A 1 151 ? 11.024 -7.541 19.322 1.00 58.59 151 SER A CA 1
ATOM 1199 C C . SER A 1 151 ? 9.875 -8.166 20.094 1.00 58.59 151 SER A C 1
ATOM 1201 O O . SER A 1 151 ? 9.143 -8.956 19.508 1.00 58.59 151 SER A O 1
ATOM 1203 N N . HIS A 1 152 ? 9.693 -7.809 21.370 1.00 61.22 152 HIS A N 1
ATOM 1204 C CA . HIS A 1 152 ? 8.692 -8.412 22.249 1.00 61.22 152 HIS A CA 1
ATOM 1205 C C . HIS A 1 152 ? 7.295 -7.802 22.060 1.00 61.22 152 HIS A C 1
ATOM 1207 O O . HIS A 1 152 ? 6.297 -8.518 22.056 1.00 61.22 152 HIS A O 1
ATOM 1213 N N . GLU A 1 153 ? 7.210 -6.488 21.851 1.00 64.69 153 GLU A N 1
ATOM 1214 C CA . GLU A 1 153 ? 5.938 -5.757 21.701 1.00 64.69 153 GLU A CA 1
ATOM 1215 C C . GLU A 1 153 ? 5.226 -6.031 20.369 1.00 64.69 153 GLU A C 1
ATOM 1217 O O . GLU A 1 153 ? 4.015 -5.835 20.243 1.00 64.69 153 GLU A O 1
ATOM 1222 N N . LEU A 1 154 ? 5.978 -6.485 19.365 1.00 69.06 154 LEU A N 1
ATOM 1223 C CA . LEU A 1 154 ? 5.450 -6.868 18.057 1.00 69.06 154 LEU A CA 1
ATOM 1224 C C . LEU A 1 154 ? 5.038 -8.349 17.991 1.00 69.06 154 LEU A C 1
ATOM 1226 O O . LEU A 1 154 ? 4.428 -8.765 17.003 1.00 69.06 154 LEU A O 1
ATOM 1230 N N . ARG A 1 155 ? 5.323 -9.151 19.029 1.00 67.19 155 ARG A N 1
ATOM 1231 C CA . ARG A 1 155 ? 4.996 -10.588 19.052 1.00 67.19 155 ARG A CA 1
ATOM 1232 C C . ARG A 1 155 ? 3.489 -10.809 19.052 1.00 67.19 155 ARG A C 1
ATOM 1234 O O . ARG A 1 155 ? 2.750 -10.152 19.777 1.00 67.19 155 ARG A O 1
ATOM 1241 N N . GLY A 1 156 ? 3.033 -11.752 18.228 1.00 66.19 156 GLY A N 1
ATOM 1242 C CA . GLY A 1 156 ? 1.628 -12.171 18.164 1.00 66.19 156 GLY A CA 1
ATOM 1243 C C . GLY A 1 156 ? 0.658 -11.145 17.567 1.00 66.19 156 GLY A C 1
ATOM 1244 O O . GLY A 1 156 ? -0.504 -11.480 17.342 1.00 66.19 156 GLY A O 1
ATOM 1245 N N . LYS A 1 157 ? 1.103 -9.918 17.256 1.00 79.56 157 LYS A N 1
ATOM 1246 C CA . LYS A 1 157 ? 0.269 -8.935 16.560 1.00 79.56 157 LYS A CA 1
ATOM 1247 C C . LYS A 1 157 ? 0.057 -9.355 15.106 1.00 79.56 157 LYS A C 1
ATOM 1249 O O . LYS A 1 157 ? 0.977 -9.841 14.444 1.00 79.56 157 LYS A O 1
ATOM 1254 N N . HIS A 1 158 ? -1.156 -9.129 14.607 1.00 87.88 158 HIS A N 1
ATOM 1255 C CA . HIS A 1 158 ? -1.429 -9.179 13.177 1.00 87.88 158 HIS A CA 1
ATOM 1256 C C . HIS A 1 158 ? -1.090 -7.817 12.564 1.00 87.88 158 HIS A C 1
ATOM 1258 O O . HIS A 1 158 ? -1.790 -6.845 12.842 1.00 87.88 158 HIS A O 1
ATOM 1264 N N . LEU A 1 159 ? -0.039 -7.745 11.748 1.00 92.00 159 LEU A N 1
ATOM 1265 C CA . LEU A 1 159 ? 0.462 -6.499 11.168 1.00 92.00 159 LEU A CA 1
ATOM 1266 C C . LEU A 1 159 ? 0.091 -6.381 9.691 1.00 92.00 159 LEU A C 1
ATOM 1268 O O . LEU A 1 159 ? 0.277 -7.324 8.924 1.00 92.00 159 LEU A O 1
ATOM 1272 N N . ILE A 1 160 ? -0.386 -5.203 9.292 1.00 95.94 160 ILE A N 1
ATOM 1273 C CA . ILE A 1 160 ? -0.675 -4.865 7.894 1.00 95.94 160 ILE A CA 1
ATOM 1274 C C . ILE A 1 160 ? 0.308 -3.786 7.438 1.00 95.94 160 ILE A C 1
ATOM 1276 O O . ILE A 1 160 ? 0.312 -2.674 7.960 1.00 95.94 160 ILE A O 1
ATOM 1280 N N . ILE A 1 161 ? 1.148 -4.093 6.455 1.00 96.62 161 ILE A N 1
ATOM 1281 C CA . ILE A 1 161 ? 2.095 -3.129 5.889 1.00 96.62 161 ILE A CA 1
ATOM 1282 C C . ILE A 1 161 ? 1.725 -2.898 4.430 1.00 96.62 161 ILE A C 1
ATOM 1284 O O . ILE A 1 161 ? 1.856 -3.780 3.581 1.00 96.62 161 ILE A O 1
ATOM 1288 N N . VAL A 1 162 ? 1.256 -1.689 4.141 1.00 97.94 162 VAL A N 1
ATOM 1289 C CA . VAL A 1 162 ? 0.844 -1.268 2.804 1.00 97.94 162 VAL A CA 1
ATOM 1290 C C . VAL A 1 162 ? 1.972 -0.460 2.175 1.00 97.94 162 VAL A C 1
ATOM 1292 O O . VAL A 1 162 ? 2.308 0.620 2.644 1.00 97.94 162 VAL A O 1
ATOM 1295 N N . CYS A 1 163 ? 2.545 -0.951 1.086 1.00 97.31 163 CYS A N 1
ATOM 1296 C CA . CYS A 1 163 ? 3.562 -0.258 0.306 1.00 97.31 163 CYS A CA 1
ATOM 1297 C C . CYS A 1 163 ? 2.907 0.424 -0.900 1.00 97.31 163 CYS A C 1
ATOM 1299 O O . CYS A 1 163 ? 2.763 -0.187 -1.963 1.00 97.31 163 CYS A O 1
ATOM 1301 N N . ASN A 1 164 ? 2.509 1.688 -0.747 1.00 96.50 164 ASN A N 1
ATOM 1302 C CA . ASN A 1 164 ? 1.949 2.488 -1.833 1.00 96.50 164 ASN A CA 1
ATOM 1303 C C . ASN A 1 164 ? 3.073 3.133 -2.659 1.00 96.50 164 ASN A C 1
ATOM 1305 O O . ASN A 1 164 ? 3.634 4.160 -2.279 1.00 96.50 164 ASN A O 1
ATOM 1309 N N . TRP A 1 165 ? 3.413 2.542 -3.809 1.00 94.81 165 TRP A N 1
ATOM 1310 C CA . TRP A 1 165 ? 4.541 3.008 -4.628 1.00 94.81 165 TRP A CA 1
ATOM 1311 C C . TRP A 1 165 ? 4.269 4.316 -5.378 1.00 94.81 165 TRP A C 1
ATOM 1313 O O . TRP A 1 165 ? 5.216 4.924 -5.888 1.00 94.81 165 TRP A O 1
ATOM 1323 N N . LYS A 1 166 ? 3.008 4.763 -5.419 1.00 91.56 166 LYS A N 1
ATOM 1324 C CA . LYS A 1 166 ? 2.559 5.961 -6.140 1.00 91.56 166 LYS A CA 1
ATOM 1325 C C . LYS A 1 166 ? 3.023 5.938 -7.607 1.00 91.56 166 LYS A C 1
ATOM 1327 O O . LYS A 1 166 ? 3.265 4.870 -8.175 1.00 91.56 166 LYS A O 1
ATOM 1332 N N . CYS A 1 167 ? 3.154 7.111 -8.221 1.00 89.56 167 CYS A N 1
ATOM 1333 C CA . CYS A 1 167 ? 3.537 7.288 -9.624 1.00 89.56 167 CYS A CA 1
ATOM 1334 C C . CYS A 1 167 ? 5.032 7.626 -9.800 1.00 89.56 167 CYS A C 1
ATOM 1336 O O . CYS A 1 167 ? 5.373 8.509 -10.580 1.00 89.56 167 CYS A O 1
ATOM 1338 N N . TYR A 1 168 ? 5.934 6.964 -9.059 1.00 85.81 168 TYR A N 1
ATOM 1339 C CA . TYR A 1 168 ? 7.381 7.267 -9.093 1.00 85.81 168 TYR A CA 1
ATOM 1340 C C . TYR A 1 168 ? 8.232 6.300 -9.927 1.00 85.81 168 TYR A C 1
ATOM 1342 O O . TYR A 1 168 ? 9.398 6.586 -10.194 1.00 85.81 168 TYR A O 1
ATOM 1350 N N . LEU A 1 169 ? 7.697 5.135 -10.297 1.00 86.81 169 LEU A N 1
ATOM 1351 C CA . LEU A 1 169 ? 8.480 4.065 -10.914 1.00 86.81 169 LEU A CA 1
ATOM 1352 C C . LEU A 1 169 ? 8.242 4.003 -12.422 1.00 86.81 169 LEU A C 1
ATOM 1354 O O . LEU A 1 169 ? 7.103 3.962 -12.877 1.00 86.81 169 LEU A O 1
ATOM 1358 N N . ASN A 1 170 ? 9.328 3.928 -13.190 1.00 89.12 170 ASN A N 1
ATOM 1359 C CA . ASN A 1 170 ? 9.264 3.507 -14.587 1.00 89.12 170 ASN A CA 1
ATOM 1360 C C . ASN A 1 170 ? 9.111 1.975 -14.683 1.00 89.12 170 ASN A C 1
ATOM 1362 O O . ASN A 1 170 ? 9.246 1.258 -13.690 1.00 89.12 170 ASN A O 1
ATOM 1366 N N . ASN A 1 171 ? 8.887 1.459 -15.894 1.00 88.19 171 ASN A N 1
ATOM 1367 C CA . ASN A 1 171 ? 8.627 0.033 -16.102 1.00 88.19 171 ASN A CA 1
ATOM 1368 C C . ASN A 1 171 ? 9.776 -0.887 -15.645 1.00 88.19 171 ASN A C 1
ATOM 1370 O O . ASN A 1 171 ? 9.533 -1.955 -15.085 1.00 88.19 171 ASN A O 1
ATOM 1374 N N . GLU A 1 172 ? 11.033 -0.495 -15.854 1.00 88.31 172 GLU A N 1
ATOM 1375 C CA . GLU A 1 172 ? 12.184 -1.301 -15.431 1.00 88.31 172 GLU A CA 1
ATOM 1376 C C . GLU A 1 172 ? 12.248 -1.410 -13.901 1.00 88.31 172 GLU A C 1
ATOM 1378 O O . GLU A 1 172 ? 12.324 -2.511 -13.347 1.00 88.31 172 GLU A O 1
ATOM 1383 N N . LEU A 1 173 ? 12.152 -0.269 -13.213 1.00 87.31 173 LEU A N 1
ATOM 1384 C CA . LEU A 1 173 ? 12.178 -0.213 -11.756 1.00 87.31 173 LEU A CA 1
ATOM 1385 C C . LEU A 1 173 ? 10.964 -0.918 -11.151 1.00 87.31 173 LEU A C 1
ATOM 1387 O O . LEU A 1 173 ? 11.133 -1.700 -10.218 1.00 87.31 173 LEU A O 1
ATOM 1391 N N . ALA A 1 174 ? 9.765 -0.712 -11.699 1.00 91.00 174 ALA A N 1
ATOM 1392 C CA . ALA A 1 174 ? 8.552 -1.382 -11.241 1.00 91.00 174 ALA A CA 1
ATOM 1393 C C . ALA A 1 174 ? 8.699 -2.908 -11.304 1.00 91.00 174 ALA A C 1
ATOM 1395 O O . ALA A 1 174 ? 8.484 -3.586 -10.301 1.00 91.00 174 ALA A O 1
ATOM 1396 N N . ASN A 1 175 ? 9.167 -3.456 -12.431 1.00 90.06 175 ASN A N 1
ATOM 1397 C CA . ASN A 1 175 ? 9.401 -4.897 -12.563 1.00 90.06 175 ASN A CA 1
ATOM 1398 C C . ASN A 1 175 ? 10.483 -5.408 -11.601 1.00 90.06 175 ASN A C 1
ATOM 1400 O O . ASN A 1 175 ? 10.379 -6.523 -11.082 1.00 90.06 175 ASN A O 1
ATOM 1404 N N . LYS A 1 176 ? 11.507 -4.598 -11.315 1.00 88.62 176 LYS A N 1
ATOM 1405 C CA . LYS A 1 176 ? 12.518 -4.937 -10.310 1.00 88.62 176 LYS A CA 1
ATOM 1406 C C . LYS A 1 176 ? 11.923 -5.004 -8.902 1.00 88.62 176 LYS A C 1
ATOM 1408 O O . LYS A 1 176 ? 12.172 -5.983 -8.201 1.00 88.62 176 LYS A O 1
ATOM 1413 N N . PHE A 1 177 ? 11.123 -4.015 -8.500 1.00 91.38 177 PHE A N 1
ATOM 1414 C CA . PHE A 1 177 ? 10.456 -4.007 -7.195 1.00 91.38 177 PHE A CA 1
ATOM 1415 C C . PHE A 1 177 ? 9.420 -5.126 -7.068 1.00 91.38 177 PHE A C 1
ATOM 1417 O O . PHE A 1 177 ? 9.374 -5.777 -6.029 1.00 91.38 177 PHE A O 1
ATOM 1424 N N . ILE A 1 178 ? 8.668 -5.429 -8.131 1.00 94.31 178 ILE A N 1
ATOM 1425 C CA . ILE A 1 178 ? 7.763 -6.588 -8.187 1.00 94.31 178 ILE A CA 1
ATOM 1426 C C . ILE A 1 178 ? 8.533 -7.872 -7.863 1.00 94.31 178 ILE A C 1
ATOM 1428 O O . ILE A 1 178 ? 8.139 -8.610 -6.963 1.00 94.31 178 ILE A O 1
ATOM 1432 N N . ARG A 1 179 ? 9.673 -8.114 -8.519 1.00 91.62 179 ARG A N 1
ATOM 1433 C CA . ARG A 1 179 ? 10.503 -9.303 -8.254 1.00 91.62 179 ARG A CA 1
ATOM 1434 C C . ARG A 1 179 ? 11.106 -9.316 -6.851 1.00 91.62 179 ARG A C 1
ATOM 1436 O O . ARG A 1 179 ? 11.238 -10.383 -6.258 1.00 91.62 179 ARG A O 1
ATOM 1443 N N . LEU A 1 180 ? 11.511 -8.155 -6.340 1.00 90.19 180 LEU A N 1
ATOM 1444 C CA . LEU A 1 180 ? 12.110 -8.010 -5.014 1.00 90.19 180 LEU A CA 1
ATOM 1445 C C . LEU A 1 180 ? 11.088 -8.338 -3.918 1.00 90.19 180 LEU A C 1
ATOM 1447 O O . LEU A 1 180 ? 11.295 -9.273 -3.150 1.00 90.19 180 LEU A O 1
ATOM 1451 N N . TYR A 1 181 ? 9.966 -7.616 -3.898 1.00 92.31 181 TYR A N 1
ATOM 1452 C CA . TYR A 1 181 ? 8.887 -7.822 -2.934 1.00 92.31 181 TYR A CA 1
ATOM 1453 C C . TYR A 1 181 ? 8.261 -9.208 -3.069 1.00 92.31 181 TYR A C 1
ATOM 1455 O O . TYR A 1 181 ? 7.982 -9.858 -2.068 1.00 92.31 181 TYR A O 1
ATOM 1463 N N . GLY A 1 182 ? 8.102 -9.700 -4.301 1.00 90.56 182 GLY A N 1
ATOM 1464 C CA . GLY A 1 182 ? 7.508 -11.007 -4.561 1.00 90.56 182 GLY A CA 1
ATOM 1465 C C . GLY A 1 182 ? 8.245 -12.165 -3.873 1.00 90.56 182 GLY A C 1
ATOM 1466 O O . GLY A 1 182 ? 7.616 -13.141 -3.462 1.00 90.56 182 GLY A O 1
ATOM 1467 N N . LYS A 1 183 ? 9.568 -12.043 -3.706 1.00 89.62 183 LYS A N 1
ATOM 1468 C CA . LYS A 1 183 ? 10.423 -13.055 -3.066 1.00 89.62 183 LYS A CA 1
ATOM 1469 C C . LYS A 1 183 ? 10.408 -13.012 -1.541 1.00 89.62 183 LYS A C 1
ATOM 1471 O O . LYS A 1 183 ? 10.887 -13.961 -0.921 1.00 89.62 183 LYS A O 1
ATOM 1476 N N . LEU A 1 184 ? 9.896 -11.943 -0.936 1.00 86.81 184 LEU A N 1
ATOM 1477 C CA . LEU A 1 184 ? 9.817 -11.845 0.515 1.00 86.81 184 LEU A CA 1
ATOM 1478 C C . LEU A 1 184 ? 8.809 -12.874 1.050 1.00 86.81 184 LEU A C 1
ATOM 1480 O O . LEU A 1 184 ? 7.728 -13.066 0.490 1.00 86.81 184 LEU A O 1
ATOM 1484 N N . LYS A 1 185 ? 9.184 -13.561 2.131 1.00 84.19 185 LYS A N 1
ATOM 1485 C CA . LYS A 1 185 ? 8.370 -14.602 2.770 1.00 84.19 185 LYS A CA 1
ATOM 1486 C C . LYS A 1 185 ? 8.117 -14.220 4.220 1.00 84.19 185 LYS A C 1
ATOM 1488 O O . LYS A 1 185 ? 9.058 -14.194 5.019 1.00 84.19 185 LYS A O 1
ATOM 1493 N N . PHE A 1 186 ? 6.851 -13.965 4.524 1.00 82.81 186 PHE A N 1
ATOM 1494 C CA . PHE A 1 186 ? 6.367 -13.490 5.815 1.00 82.81 186 PHE A CA 1
ATOM 1495 C C . PHE A 1 186 ? 5.528 -14.568 6.513 1.00 82.81 186 PHE A C 1
ATOM 1497 O O . PHE A 1 186 ? 4.949 -15.425 5.836 1.00 82.81 186 PHE A O 1
ATOM 1504 N N . PRO A 1 187 ? 5.466 -14.552 7.853 1.00 81.75 187 PRO A N 1
ATOM 1505 C CA . PRO A 1 187 ? 4.548 -15.396 8.613 1.00 81.75 187 PRO A CA 1
ATOM 1506 C C . PRO A 1 187 ? 3.088 -14.995 8.339 1.00 81.75 187 PRO A C 1
ATOM 1508 O O . PRO A 1 187 ? 2.803 -13.902 7.853 1.00 81.75 187 PRO A O 1
ATOM 1511 N N . ARG A 1 188 ? 2.135 -15.856 8.712 1.00 82.19 188 ARG A N 1
ATOM 1512 C CA . ARG A 1 188 ? 0.699 -15.614 8.466 1.00 82.19 188 ARG A CA 1
ATOM 1513 C C . ARG A 1 188 ? 0.132 -14.389 9.187 1.00 82.19 188 ARG A C 1
ATOM 1515 O O . ARG A 1 188 ? -0.885 -13.867 8.754 1.00 82.19 188 ARG A O 1
ATOM 1522 N N . ASN A 1 189 ? 0.757 -13.946 10.275 1.00 85.88 189 ASN A N 1
ATOM 1523 C CA . ASN A 1 189 ? 0.332 -12.764 11.024 1.00 85.88 189 ASN A CA 1
ATOM 1524 C C . ASN A 1 189 ? 0.887 -11.449 10.448 1.00 85.88 189 ASN A C 1
ATOM 1526 O O . ASN A 1 189 ? 0.644 -10.401 11.036 1.00 85.88 189 ASN A O 1
ATOM 1530 N N . ILE A 1 190 ? 1.641 -11.470 9.344 1.00 90.19 190 ILE A N 1
ATOM 1531 C CA . ILE A 1 190 ? 2.161 -10.257 8.702 1.00 90.19 190 ILE A CA 1
ATOM 1532 C C . ILE A 1 190 ? 1.715 -10.238 7.244 1.00 90.19 190 ILE A C 1
ATOM 1534 O O . ILE A 1 190 ? 2.125 -11.071 6.437 1.00 90.19 190 ILE A O 1
ATOM 1538 N N . GLU A 1 191 ? 0.891 -9.254 6.904 1.00 92.94 191 GLU A N 1
ATOM 1539 C CA . GLU A 1 191 ? 0.358 -9.052 5.564 1.00 92.94 191 GLU A CA 1
ATOM 1540 C C . GLU A 1 191 ? 1.067 -7.870 4.901 1.00 92.94 191 GLU A C 1
ATOM 1542 O O . GLU A 1 191 ? 0.968 -6.732 5.364 1.00 92.94 191 GLU A O 1
ATOM 1547 N N . ILE A 1 192 ? 1.781 -8.137 3.804 1.00 95.19 192 ILE A N 1
ATOM 1548 C CA . ILE A 1 192 ? 2.392 -7.091 2.979 1.00 95.19 192 ILE A CA 1
ATOM 1549 C C . ILE A 1 192 ? 1.549 -6.882 1.731 1.00 95.19 192 ILE A C 1
ATOM 1551 O O . ILE A 1 192 ? 1.403 -7.785 0.904 1.00 95.19 192 ILE A O 1
ATOM 1555 N N . ILE A 1 193 ? 1.039 -5.667 1.576 1.00 97.75 193 ILE A N 1
ATOM 1556 C CA . ILE A 1 193 ? 0.204 -5.263 0.451 1.00 97.75 193 ILE A CA 1
ATOM 1557 C C . ILE A 1 193 ? 1.011 -4.300 -0.418 1.00 97.75 193 ILE A C 1
ATOM 1559 O O . ILE A 1 193 ? 1.387 -3.222 0.037 1.00 97.75 193 ILE A O 1
ATOM 1563 N N . THR A 1 194 ? 1.293 -4.657 -1.668 1.00 97.69 194 THR A N 1
ATOM 1564 C CA . THR A 1 194 ? 2.060 -3.812 -2.596 1.00 97.69 194 THR A CA 1
ATOM 1565 C C . THR A 1 194 ? 1.137 -3.162 -3.618 1.00 97.69 194 THR A C 1
ATOM 1567 O O . THR A 1 194 ? 0.338 -3.828 -4.276 1.00 97.69 194 THR A O 1
ATOM 1570 N N . CYS A 1 195 ? 1.238 -1.836 -3.747 1.00 97.94 195 CYS A N 1
ATOM 1571 C CA . CYS A 1 195 ? 0.339 -1.048 -4.588 1.00 97.94 195 CYS A CA 1
ATOM 1572 C C . CYS A 1 195 ? 1.136 -0.371 -5.711 1.00 97.94 195 CYS A C 1
ATOM 1574 O O . CYS A 1 195 ? 1.658 0.733 -5.503 1.00 97.94 195 CYS A O 1
ATOM 1576 N N . PRO A 1 196 ? 1.290 -1.014 -6.884 1.00 97.00 196 PRO A N 1
ATOM 1577 C CA . PRO A 1 196 ? 1.962 -0.415 -8.026 1.00 97.00 196 PRO A CA 1
ATOM 1578 C C . PRO A 1 196 ? 1.024 0.549 -8.768 1.00 97.00 196 PRO A C 1
ATOM 1580 O O . PRO A 1 196 ? -0.195 0.511 -8.592 1.00 97.00 196 PRO A O 1
ATOM 1583 N N 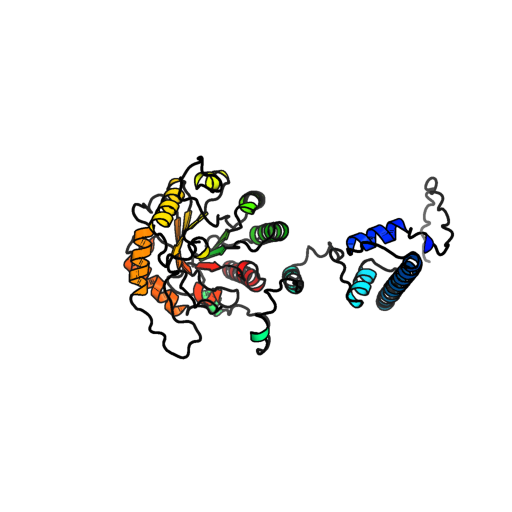. ALA A 1 197 ? 1.580 1.373 -9.661 1.00 95.88 197 ALA A N 1
ATOM 1584 C CA . ALA A 1 197 ? 0.764 2.072 -10.651 1.00 95.88 197 ALA A CA 1
ATOM 1585 C C . ALA A 1 197 ? -0.048 1.053 -11.477 1.00 95.88 197 ALA A C 1
ATOM 1587 O O . ALA A 1 197 ? 0.430 -0.053 -11.750 1.00 95.88 197 ALA A O 1
ATOM 1588 N N . SER A 1 198 ? -1.259 1.424 -11.902 1.00 96.06 198 SER A N 1
ATOM 1589 C CA . SER A 1 198 ? -2.212 0.515 -12.564 1.00 96.06 198 SER A CA 1
ATOM 1590 C C . SER A 1 198 ? -1.632 -0.211 -13.783 1.00 96.06 198 SER A C 1
ATOM 1592 O O . SER A 1 198 ? -1.887 -1.398 -13.976 1.00 96.06 198 SER A O 1
ATOM 1594 N N . ILE A 1 199 ? -0.773 0.465 -14.550 1.00 96.12 199 ILE A N 1
ATOM 1595 C CA . ILE A 1 199 ? -0.077 -0.086 -15.723 1.00 96.12 199 ILE A CA 1
ATOM 1596 C C . ILE A 1 199 ? 0.850 -1.275 -15.404 1.00 96.12 199 ILE A C 1
ATOM 1598 O O . ILE A 1 199 ? 1.207 -2.036 -16.299 1.00 96.12 199 ILE A O 1
ATOM 1602 N N . HIS A 1 200 ? 1.246 -1.451 -14.140 1.00 97.06 200 HIS A N 1
ATOM 1603 C CA . HIS A 1 200 ? 2.123 -2.532 -13.675 1.00 97.06 200 HIS A CA 1
ATOM 1604 C C . HIS A 1 200 ? 1.375 -3.600 -12.864 1.00 97.06 200 HIS A C 1
ATOM 1606 O O . HIS A 1 200 ? 1.977 -4.574 -12.414 1.00 97.06 200 HIS A O 1
ATOM 1612 N N . LEU A 1 201 ? 0.064 -3.442 -12.662 1.00 97.19 201 LEU A N 1
ATOM 1613 C CA . LEU A 1 201 ? -0.716 -4.343 -11.816 1.00 97.19 201 LEU A CA 1
ATOM 1614 C C . LEU A 1 201 ? -0.808 -5.749 -12.424 1.00 97.19 201 LEU A C 1
ATOM 1616 O O . LEU A 1 201 ? -0.641 -6.736 -11.714 1.00 97.19 201 LEU A O 1
ATOM 1620 N N . ASN A 1 202 ? -0.966 -5.848 -13.748 1.00 97.06 202 ASN A N 1
ATOM 1621 C CA . ASN A 1 202 ? -1.004 -7.134 -14.447 1.00 97.06 202 ASN A CA 1
ATOM 1622 C C . ASN A 1 202 ? 0.316 -7.914 -14.311 1.00 97.06 202 ASN A C 1
ATOM 1624 O O . ASN A 1 202 ? 0.307 -9.096 -13.968 1.00 97.06 202 ASN A O 1
ATOM 1628 N N . SER A 1 203 ? 1.465 -7.253 -14.512 1.00 96.50 203 SER A N 1
ATOM 1629 C CA . SER A 1 203 ? 2.767 -7.916 -14.362 1.00 96.50 203 SER A CA 1
ATOM 1630 C C . SER A 1 203 ? 3.034 -8.333 -12.916 1.00 96.50 203 SER A C 1
ATOM 1632 O O . SER A 1 203 ? 3.607 -9.398 -12.687 1.00 96.50 203 SER A O 1
ATOM 1634 N N . MET A 1 204 ? 2.576 -7.542 -11.938 1.00 97.94 204 MET A N 1
ATOM 1635 C CA . MET A 1 204 ? 2.647 -7.908 -10.526 1.00 97.94 204 MET A CA 1
ATOM 1636 C C . MET A 1 204 ? 1.811 -9.150 -10.216 1.00 97.94 204 MET A C 1
ATOM 1638 O O . MET A 1 204 ? 2.343 -10.088 -9.628 1.00 97.94 204 MET A O 1
ATOM 1642 N N . VAL A 1 205 ? 0.537 -9.179 -10.622 1.00 98.06 205 VAL A N 1
ATOM 1643 C CA . VAL A 1 205 ? -0.353 -10.317 -10.346 1.00 98.06 205 VAL A CA 1
ATOM 1644 C C . VAL A 1 205 ? 0.180 -11.594 -10.990 1.00 98.06 205 VAL A C 1
ATOM 1646 O O . VAL A 1 205 ? 0.264 -12.624 -10.318 1.00 98.06 205 VAL A O 1
ATOM 1649 N N . ALA A 1 206 ? 0.593 -11.526 -12.260 1.00 97.06 206 ALA A N 1
ATOM 1650 C CA . ALA A 1 206 ? 1.169 -12.666 -12.966 1.00 97.06 206 ALA A CA 1
ATOM 1651 C C . ALA A 1 206 ? 2.400 -13.215 -12.229 1.00 97.06 206 ALA A C 1
ATOM 1653 O O . ALA A 1 206 ? 2.467 -14.410 -11.940 1.00 97.06 206 ALA A O 1
ATOM 1654 N N . HIS A 1 207 ? 3.332 -12.335 -11.851 1.00 96.38 207 HIS A N 1
ATOM 1655 C CA . HIS A 1 207 ? 4.549 -12.748 -11.163 1.00 96.38 207 HIS A CA 1
ATOM 1656 C C . HIS A 1 207 ? 4.284 -13.288 -9.753 1.00 96.38 207 HIS A C 1
ATOM 1658 O O . HIS A 1 207 ? 4.859 -14.300 -9.364 1.00 96.38 207 HIS A O 1
ATOM 1664 N N . TYR A 1 208 ? 3.413 -12.641 -8.973 1.00 97.06 208 TYR A N 1
ATOM 1665 C CA . TYR A 1 208 ? 3.100 -13.081 -7.610 1.00 97.06 208 TYR A CA 1
ATOM 1666 C C . TYR A 1 208 ? 2.415 -14.446 -7.607 1.00 97.06 208 TYR A C 1
ATOM 1668 O O . TYR A 1 208 ? 2.715 -15.265 -6.738 1.00 97.06 208 TYR A O 1
ATOM 1676 N N . ARG A 1 209 ? 1.554 -14.715 -8.596 1.00 96.00 209 ARG A N 1
ATOM 1677 C CA . ARG A 1 209 ? 0.932 -16.028 -8.793 1.00 96.00 209 ARG A CA 1
ATOM 1678 C C . ARG A 1 209 ? 1.967 -17.089 -9.172 1.00 96.00 209 ARG A C 1
ATOM 1680 O O . ARG A 1 209 ? 1.971 -18.154 -8.566 1.00 96.00 209 ARG A O 1
ATOM 1687 N N . GLU A 1 210 ? 2.857 -16.786 -10.117 1.00 96.19 210 GLU A N 1
ATOM 1688 C CA . GLU A 1 210 ? 3.917 -17.694 -10.587 1.00 96.19 210 GLU A CA 1
ATOM 1689 C C . GLU A 1 210 ? 4.801 -18.209 -9.440 1.00 96.19 210 GLU A C 1
ATOM 1691 O O . GLU A 1 210 ? 5.090 -19.400 -9.360 1.00 96.19 210 GLU A O 1
ATOM 1696 N N . ILE A 1 211 ? 5.206 -17.326 -8.524 1.00 93.25 211 ILE A N 1
ATOM 1697 C CA . ILE A 1 211 ? 6.136 -17.670 -7.433 1.00 93.25 211 ILE A CA 1
ATOM 1698 C C . ILE A 1 211 ? 5.441 -17.988 -6.103 1.00 93.25 211 ILE A C 1
ATOM 1700 O O . ILE A 1 211 ? 6.118 -18.136 -5.076 1.00 93.25 211 ILE A O 1
ATOM 1704 N N . ASN A 1 212 ? 4.104 -18.031 -6.101 1.00 92.69 212 ASN A N 1
ATOM 1705 C CA . ASN A 1 212 ? 3.278 -18.150 -4.902 1.00 92.69 212 ASN A CA 1
ATOM 1706 C C . ASN A 1 212 ? 3.740 -17.171 -3.799 1.00 92.69 212 ASN A C 1
ATOM 1708 O O . ASN A 1 212 ? 4.227 -17.566 -2.730 1.00 92.69 212 ASN A O 1
ATOM 1712 N N . SER A 1 213 ? 3.736 -15.875 -4.124 1.00 93.88 213 SER A N 1
ATOM 1713 C CA . SER A 1 213 ? 4.225 -14.822 -3.229 1.00 93.88 213 SER A CA 1
ATOM 1714 C C . SER A 1 213 ? 3.373 -14.715 -1.963 1.00 93.88 213 SER A C 1
ATOM 1716 O O . SER A 1 213 ? 2.164 -14.917 -1.998 1.00 93.88 213 SER A O 1
ATOM 1718 N N . SER A 1 214 ? 4.012 -14.358 -0.845 1.00 90.94 214 SER A N 1
ATOM 1719 C CA . SER A 1 214 ? 3.306 -13.972 0.384 1.00 90.94 214 SER A CA 1
ATOM 1720 C C . SER A 1 214 ? 2.787 -12.529 0.329 1.00 90.94 214 SER A C 1
ATOM 1722 O O . SER A 1 214 ? 1.943 -12.161 1.139 1.00 90.94 214 SER A O 1
ATOM 1724 N N . CYS A 1 215 ? 3.303 -11.708 -0.592 1.00 94.12 215 CYS A N 1
ATOM 1725 C CA . CYS A 1 215 ? 2.835 -10.343 -0.802 1.00 94.12 215 CYS A CA 1
ATOM 1726 C C . CYS A 1 215 ? 1.556 -10.341 -1.646 1.00 94.12 215 CYS A C 1
ATOM 1728 O O . 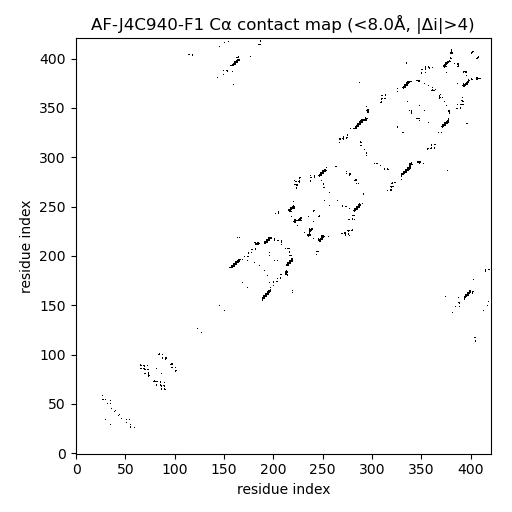CYS A 1 215 ? 1.385 -11.173 -2.539 1.00 94.12 215 CYS A O 1
ATOM 1730 N N . VAL A 1 216 ? 0.681 -9.368 -1.399 1.00 95.56 216 VAL A N 1
ATOM 1731 C CA . VAL A 1 216 ? -0.630 -9.271 -2.049 1.00 95.56 216 VAL A CA 1
ATOM 1732 C C . VAL A 1 216 ? -0.687 -8.022 -2.936 1.00 95.56 216 VAL A C 1
ATOM 1734 O O . VAL A 1 216 ? -0.333 -6.939 -2.465 1.00 95.56 216 VAL A O 1
ATOM 1737 N N . PRO A 1 217 ? -1.129 -8.131 -4.204 1.00 97.81 217 PRO A N 1
ATOM 1738 C CA . PRO A 1 217 ? -1.271 -6.976 -5.081 1.00 97.81 217 PRO A CA 1
ATOM 1739 C C . PRO A 1 217 ? -2.502 -6.143 -4.701 1.00 97.81 217 PRO A C 1
ATOM 1741 O O . PRO A 1 217 ? -3.555 -6.683 -4.348 1.00 97.81 217 PRO A O 1
ATOM 1744 N N . CYS A 1 218 ? -2.382 -4.824 -4.831 1.00 98.56 218 CYS A N 1
ATOM 1745 C CA . CYS A 1 218 ? -3.442 -3.860 -4.542 1.00 98.56 218 CYS A CA 1
ATOM 1746 C C . CYS A 1 218 ? -3.464 -2.732 -5.578 1.00 98.56 218 CYS A C 1
ATOM 1748 O O . CYS A 1 218 ? -2.416 -2.235 -5.989 1.00 98.56 218 CYS A O 1
ATOM 1750 N N . SER A 1 219 ? -4.646 -2.299 -6.008 1.00 98.50 219 SER A N 1
ATOM 1751 C CA . SER A 1 219 ? -4.771 -1.093 -6.833 1.00 98.50 219 SER A CA 1
ATOM 1752 C C . SER A 1 219 ? -4.698 0.175 -5.989 1.00 98.50 219 SER A C 1
ATOM 1754 O O . SER A 1 219 ? -5.163 0.229 -4.854 1.00 98.50 219 SER A O 1
ATOM 1756 N N . GLN A 1 220 ? -4.154 1.244 -6.566 1.00 97.50 220 GLN A N 1
ATOM 1757 C CA . GLN A 1 220 ? -4.046 2.540 -5.883 1.00 97.50 220 GLN A CA 1
ATOM 1758 C C . GLN A 1 220 ? -5.361 3.345 -5.874 1.00 97.50 220 GLN A C 1
ATOM 1760 O O . GLN A 1 220 ? -5.456 4.339 -5.162 1.00 97.50 220 GLN A O 1
ATOM 1765 N N . ASN A 1 221 ? -6.355 2.951 -6.676 1.00 96.81 221 ASN A N 1
ATOM 1766 C CA . ASN A 1 221 ? -7.663 3.598 -6.785 1.00 96.81 221 ASN A CA 1
ATOM 1767 C C . ASN A 1 221 ? -8.664 2.633 -7.449 1.00 96.81 221 ASN A C 1
ATOM 1769 O O . ASN A 1 221 ? -8.262 1.660 -8.093 1.00 96.81 221 ASN A O 1
ATOM 1773 N N . VAL A 1 222 ? -9.954 2.948 -7.340 1.00 97.00 222 VAL A N 1
ATOM 1774 C CA . VAL A 1 222 ? -11.059 2.271 -8.032 1.00 97.00 222 VAL A CA 1
ATOM 1775 C C . VAL A 1 222 ? -12.094 3.301 -8.479 1.00 97.00 222 VAL A C 1
ATOM 1777 O O . VAL A 1 222 ? -12.250 4.353 -7.855 1.00 97.00 222 VAL A O 1
ATOM 1780 N N . SER A 1 223 ? -12.791 3.008 -9.570 1.00 96.31 223 SER A N 1
ATOM 1781 C CA . SER A 1 223 ? -13.807 3.894 -10.130 1.00 96.31 223 SER A CA 1
ATOM 1782 C C . SER A 1 223 ? -15.047 4.020 -9.236 1.00 96.31 223 SER A C 1
ATOM 1784 O O . SER A 1 223 ? -15.543 3.040 -8.672 1.00 96.31 223 SER A O 1
ATOM 1786 N N . ASP A 1 224 ? -15.604 5.228 -9.151 1.00 95.50 224 ASP A N 1
ATOM 1787 C CA . ASP A 1 224 ? -16.906 5.490 -8.524 1.00 95.50 224 ASP A CA 1
ATOM 1788 C C . ASP A 1 224 ? -18.081 5.181 -9.470 1.00 95.50 224 ASP A C 1
ATOM 1790 O O . ASP A 1 224 ? -19.236 5.161 -9.042 1.00 95.50 224 ASP A O 1
ATOM 1794 N N . ARG A 1 225 ? -17.793 4.919 -10.751 1.00 95.50 225 ARG A N 1
ATOM 1795 C CA . ARG A 1 225 ? -18.795 4.810 -11.816 1.00 95.50 225 ARG A CA 1
ATOM 1796 C C . ARG A 1 225 ? -19.608 3.521 -11.761 1.00 95.50 225 ARG A C 1
ATOM 1798 O O . ARG A 1 225 ? -20.809 3.562 -12.007 1.00 95.50 225 ARG A O 1
ATOM 1805 N N . SER A 1 226 ? -18.969 2.386 -11.471 1.00 95.00 226 SER A N 1
ATOM 1806 C CA . SER A 1 226 ? -19.632 1.080 -11.394 1.00 95.00 226 SER A CA 1
ATOM 1807 C C . SER A 1 226 ? -18.777 0.036 -10.677 1.00 95.00 226 SER A C 1
ATOM 1809 O O . SER A 1 226 ? -17.544 0.066 -10.730 1.00 95.00 226 SER A O 1
ATOM 1811 N N . LYS A 1 227 ? -19.449 -0.947 -10.065 1.00 95.88 227 LYS A N 1
ATOM 1812 C CA . LYS A 1 227 ? -18.823 -2.181 -9.571 1.00 95.88 227 LYS A CA 1
ATOM 1813 C C . LYS A 1 227 ? -18.415 -3.144 -10.694 1.00 95.88 227 LYS A C 1
ATOM 1815 O O . LYS A 1 227 ? -17.579 -4.010 -10.469 1.00 95.88 227 LYS A O 1
ATOM 1820 N N . SER A 1 228 ? -18.997 -3.012 -11.884 1.00 97.00 228 SER A N 1
ATOM 1821 C CA . SER A 1 228 ? -18.827 -3.923 -13.025 1.00 97.00 228 SER A CA 1
ATOM 1822 C C . SER A 1 228 ? -18.261 -3.192 -14.244 1.00 97.00 228 SER A C 1
ATOM 1824 O O . SER A 1 228 ? -18.128 -1.969 -14.238 1.00 97.00 228 SER A O 1
ATOM 1826 N N . PHE A 1 229 ? -17.951 -3.943 -15.302 1.00 96.88 229 PHE A N 1
ATOM 1827 C CA . PHE A 1 229 ? -17.548 -3.397 -16.600 1.00 96.88 229 PHE A CA 1
ATOM 1828 C C . PHE A 1 229 ? -18.588 -2.412 -17.159 1.00 96.88 229 PHE A C 1
ATOM 1830 O O . PHE A 1 229 ? -19.785 -2.542 -16.896 1.00 96.88 229 PHE A O 1
ATOM 1837 N N . GLY A 1 230 ? -18.139 -1.435 -17.949 1.00 95.81 230 GLY A N 1
ATOM 1838 C CA . GLY A 1 230 ? -19.027 -0.456 -18.573 1.00 95.81 230 GLY A CA 1
ATOM 1839 C C . GLY A 1 230 ? -18.289 0.619 -19.379 1.00 95.81 230 GLY A C 1
ATOM 1840 O O . GLY A 1 230 ? -17.055 0.622 -19.416 1.00 95.81 230 GLY A O 1
ATOM 1841 N N . PRO A 1 231 ? -19.029 1.535 -20.030 1.00 96.50 231 PRO A N 1
ATOM 1842 C CA . PRO A 1 231 ? -18.482 2.547 -20.936 1.00 96.50 231 PRO A CA 1
ATOM 1843 C C . PRO A 1 231 ? -17.900 3.753 -20.171 1.00 96.50 231 PRO A C 1
ATOM 1845 O O . PRO A 1 231 ? -18.414 4.869 -20.244 1.00 96.50 231 PRO A O 1
ATOM 1848 N N . TYR A 1 232 ? -16.826 3.526 -19.412 1.00 94.50 232 TYR A N 1
ATOM 1849 C CA . TYR A 1 232 ? -16.152 4.542 -18.593 1.00 94.50 232 TYR A CA 1
ATOM 1850 C C . TYR A 1 232 ? -14.695 4.709 -19.044 1.00 94.50 232 TYR A C 1
ATOM 1852 O O . TYR A 1 232 ? -13.776 4.118 -18.484 1.00 94.50 232 TYR A O 1
ATOM 1860 N N . THR A 1 233 ? -14.479 5.475 -20.113 1.00 95.44 233 THR A N 1
ATOM 1861 C CA . THR A 1 233 ? -13.150 5.660 -20.713 1.00 95.44 233 THR A CA 1
ATOM 1862 C C . THR A 1 233 ? -12.128 6.168 -19.693 1.00 95.44 233 THR A C 1
ATOM 1864 O O . THR A 1 233 ? -12.345 7.195 -19.060 1.00 95.44 233 THR A O 1
ATOM 1867 N N . GLY A 1 234 ? -11.002 5.459 -19.567 1.00 93.56 234 GLY A N 1
ATOM 1868 C CA . GLY A 1 234 ? -9.902 5.808 -18.657 1.00 93.56 234 GLY A CA 1
ATOM 1869 C C . GLY A 1 234 ? -10.079 5.332 -17.211 1.00 93.56 234 GLY A C 1
ATOM 1870 O O . GLY A 1 234 ? -9.120 5.371 -16.443 1.00 93.56 234 GLY A O 1
ATOM 1871 N N . GLU A 1 235 ? -11.260 4.836 -16.846 1.00 95.12 235 GLU A N 1
ATOM 1872 C CA . GLU A 1 235 ? -11.558 4.358 -15.498 1.00 95.12 235 GLU A CA 1
ATOM 1873 C C . GLU A 1 235 ? -11.185 2.883 -15.304 1.00 95.12 235 GLU A C 1
ATOM 1875 O O . GLU A 1 235 ? -11.234 2.070 -16.229 1.00 95.12 235 GLU A O 1
ATOM 1880 N N . ILE A 1 236 ? -10.870 2.519 -14.058 1.00 97.62 236 ILE A N 1
ATOM 1881 C CA . ILE A 1 236 ? -10.641 1.129 -13.648 1.00 97.62 236 ILE A CA 1
ATOM 1882 C C . ILE A 1 236 ? -11.743 0.735 -12.668 1.00 97.62 236 ILE A C 1
ATOM 1884 O O . ILE A 1 236 ? -11.750 1.150 -11.507 1.00 97.62 236 ILE A O 1
ATOM 1888 N N . THR A 1 237 ? -12.706 -0.047 -13.150 1.00 98.31 237 THR A N 1
ATOM 1889 C CA . THR A 1 237 ? -13.842 -0.512 -12.339 1.00 98.31 237 THR A CA 1
ATOM 1890 C C . THR A 1 237 ? -13.429 -1.634 -11.387 1.00 98.31 237 THR A C 1
ATOM 1892 O O . THR A 1 237 ? -12.441 -2.337 -11.616 1.00 98.31 237 THR A O 1
ATOM 1895 N N . ALA A 1 238 ? -14.205 -1.839 -10.320 1.00 97.94 238 ALA A N 1
ATOM 1896 C CA . ALA A 1 238 ? -13.927 -2.896 -9.349 1.00 97.94 238 ALA A CA 1
ATOM 1897 C C . ALA A 1 238 ? -13.947 -4.300 -9.991 1.00 97.94 238 ALA A C 1
ATOM 1899 O O . ALA A 1 238 ? -13.094 -5.133 -9.692 1.00 97.94 238 ALA A O 1
ATOM 1900 N N . GLY A 1 239 ? -14.861 -4.533 -10.937 1.00 97.88 239 GLY A N 1
ATOM 1901 C CA . GLY A 1 239 ? -14.951 -5.776 -11.702 1.00 97.88 239 GLY A CA 1
ATOM 1902 C C . GLY A 1 239 ? -13.692 -6.075 -12.516 1.00 97.88 239 GLY A C 1
ATOM 1903 O O . GLY A 1 239 ? -13.234 -7.212 -12.506 1.00 97.88 239 GLY A O 1
ATOM 1904 N N . MET A 1 240 ? -13.073 -5.061 -13.135 1.00 98.31 240 MET A N 1
ATOM 1905 C CA . MET A 1 240 ? -11.805 -5.231 -13.864 1.00 98.31 240 MET A CA 1
ATOM 1906 C C . MET A 1 240 ? -10.656 -5.643 -12.936 1.00 98.31 240 MET A C 1
ATOM 1908 O O . MET A 1 240 ? -9.829 -6.474 -13.301 1.00 98.31 240 MET A O 1
ATOM 1912 N N . LEU A 1 241 ? -10.600 -5.083 -11.724 1.00 98.38 241 LEU A N 1
ATOM 1913 C CA . LEU A 1 241 ? -9.590 -5.455 -10.729 1.00 98.38 241 LEU A CA 1
ATOM 1914 C C . LEU A 1 241 ? -9.767 -6.905 -10.266 1.00 98.38 241 LEU A C 1
ATOM 1916 O O . LEU A 1 241 ? -8.790 -7.649 -10.174 1.00 98.38 241 LEU A O 1
ATOM 1920 N N . LYS A 1 242 ? -11.012 -7.317 -10.011 1.00 97.31 242 LYS A N 1
ATOM 1921 C CA . LYS A 1 242 ? -11.334 -8.694 -9.621 1.00 97.31 242 LYS A CA 1
ATOM 1922 C C . LYS A 1 242 ? -11.009 -9.698 -10.715 1.00 97.31 242 LYS A C 1
ATOM 1924 O O . LYS A 1 242 ? -10.407 -10.722 -10.406 1.00 97.31 242 LYS A O 1
ATOM 1929 N N . ASP A 1 243 ? -11.355 -9.384 -11.959 1.00 97.31 243 ASP A N 1
ATOM 1930 C CA . ASP A 1 243 ? -11.030 -10.199 -13.134 1.00 97.31 243 ASP A CA 1
ATOM 1931 C C . ASP A 1 243 ? -9.514 -10.385 -13.295 1.00 97.31 243 ASP A C 1
ATOM 1933 O O . ASP A 1 243 ? -9.026 -11.499 -13.480 1.00 97.31 243 ASP A O 1
ATOM 1937 N N . LEU A 1 244 ? -8.740 -9.317 -13.068 1.00 97.38 244 LEU A N 1
ATOM 1938 C CA . LEU A 1 244 ? -7.279 -9.383 -13.061 1.00 97.38 244 LEU A CA 1
ATOM 1939 C C . LEU A 1 244 ? -6.719 -10.286 -11.942 1.00 97.38 244 LEU A C 1
ATOM 1941 O O . LEU A 1 244 ? -5.583 -10.747 -12.035 1.00 97.38 244 LEU A O 1
ATOM 1945 N N . GLY A 1 245 ? -7.496 -10.566 -10.892 1.00 96.19 245 GLY A N 1
ATOM 1946 C CA . GLY A 1 245 ? -7.083 -11.336 -9.715 1.00 96.19 245 GLY A CA 1
ATOM 1947 C C . GLY A 1 245 ? -6.579 -10.479 -8.551 1.00 96.19 245 GLY A C 1
ATOM 1948 O O . GLY A 1 245 ? -5.871 -10.983 -7.678 1.00 96.19 245 GLY A O 1
ATOM 1949 N N . VAL A 1 246 ? -6.917 -9.189 -8.536 1.00 97.81 246 VAL A N 1
ATOM 1950 C CA . VAL A 1 246 ? -6.613 -8.261 -7.441 1.00 97.81 246 VAL A CA 1
ATOM 1951 C C . VAL A 1 246 ? -7.731 -8.325 -6.404 1.00 97.81 246 VAL A C 1
ATOM 1953 O O . VAL A 1 246 ? -8.908 -8.357 -6.750 1.00 97.81 246 VAL A O 1
ATOM 1956 N N . ASN A 1 247 ? -7.364 -8.334 -5.121 1.00 96.44 247 ASN A N 1
ATOM 1957 C CA . ASN A 1 247 ? -8.321 -8.434 -4.012 1.00 96.44 247 ASN A CA 1
ATOM 1958 C C . ASN A 1 247 ? -8.342 -7.209 -3.097 1.00 96.44 247 ASN A C 1
ATOM 1960 O O . ASN A 1 247 ? -9.182 -7.157 -2.208 1.00 96.44 247 ASN A O 1
ATOM 1964 N N . TRP A 1 248 ? -7.447 -6.243 -3.294 1.00 98.56 248 TRP A N 1
ATOM 1965 C CA . TRP A 1 248 ? -7.349 -5.036 -2.478 1.00 98.56 248 TRP A CA 1
ATOM 1966 C C . TRP A 1 248 ? -7.349 -3.784 -3.352 1.00 98.56 248 TRP A C 1
ATOM 1968 O O . TRP A 1 248 ? -6.759 -3.782 -4.433 1.00 98.56 248 TRP A O 1
ATOM 1978 N N . THR A 1 249 ? -7.968 -2.711 -2.864 1.00 98.50 249 THR A N 1
ATOM 1979 C CA . THR A 1 249 ? -7.850 -1.375 -3.460 1.00 98.50 249 THR A CA 1
ATOM 1980 C C . THR A 1 249 ? -7.724 -0.299 -2.391 1.00 98.50 249 THR A C 1
ATOM 1982 O O . THR A 1 249 ? -8.389 -0.356 -1.357 1.00 98.50 249 THR A O 1
ATOM 1985 N N . ILE A 1 250 ? -6.908 0.715 -2.664 1.00 98.19 250 ILE A N 1
ATOM 1986 C CA . ILE A 1 250 ? -6.900 1.976 -1.921 1.00 98.19 250 ILE A CA 1
ATOM 1987 C C . ILE A 1 250 ? -8.064 2.849 -2.410 1.00 98.19 250 ILE A C 1
ATOM 1989 O O . ILE A 1 250 ? -8.383 2.859 -3.603 1.00 98.19 250 ILE A O 1
ATOM 1993 N N . VAL A 1 251 ? -8.714 3.569 -1.493 1.00 96.25 251 VAL A N 1
ATOM 1994 C CA . VAL A 1 251 ? -9.794 4.522 -1.784 1.00 96.25 251 VAL A CA 1
ATOM 1995 C C . VAL A 1 251 ? -9.631 5.772 -0.919 1.00 96.25 251 VAL A C 1
ATOM 1997 O O . VAL A 1 251 ? -9.381 5.673 0.278 1.00 96.25 251 VAL A O 1
ATOM 2000 N N . GLY A 1 252 ? -9.812 6.954 -1.516 1.00 91.69 252 GLY A N 1
ATOM 2001 C CA . GLY A 1 252 ? -9.834 8.228 -0.780 1.00 91.69 252 GLY A CA 1
ATOM 2002 C C . GLY A 1 252 ? -8.463 8.719 -0.310 1.00 91.69 252 GLY A C 1
ATOM 2003 O O . GLY A 1 252 ? -8.397 9.501 0.633 1.00 91.69 252 GLY A O 1
ATOM 2004 N N . HIS A 1 253 ? -7.376 8.235 -0.921 1.00 90.94 253 HIS A N 1
ATOM 2005 C CA . HIS A 1 253 ? -6.024 8.728 -0.649 1.00 90.94 253 HIS A CA 1
ATOM 2006 C C . HIS A 1 253 ? -5.914 10.193 -1.075 1.00 90.94 253 HIS A C 1
ATOM 2008 O O . HIS A 1 253 ? -6.307 10.531 -2.195 1.00 90.94 253 HIS A O 1
ATOM 2014 N N . ARG A 1 254 ? -5.313 11.040 -0.232 1.00 80.19 254 ARG A N 1
ATOM 2015 C CA . ARG A 1 254 ? -5.285 12.509 -0.408 1.00 80.19 254 ARG A CA 1
ATOM 2016 C C . ARG A 1 254 ? -4.867 12.993 -1.811 1.00 80.19 254 ARG A C 1
ATOM 2018 O O . ARG A 1 254 ? -5.393 13.967 -2.323 1.00 80.19 254 ARG A O 1
ATOM 2025 N N . GLU A 1 255 ? -3.923 12.299 -2.454 1.00 80.62 255 GLU A N 1
ATOM 2026 C CA . GLU A 1 255 ? -3.386 12.663 -3.784 1.00 80.62 255 GLU A CA 1
ATOM 2027 C C . GLU A 1 255 ? -4.320 12.293 -4.947 1.00 80.62 255 GLU A C 1
ATOM 2029 O O . GLU A 1 255 ? -4.130 12.768 -6.061 1.00 80.62 255 GLU A O 1
ATOM 2034 N N . SER A 1 256 ? -5.315 11.434 -4.711 1.00 69.19 256 SER A N 1
ATOM 2035 C CA . SER A 1 256 ? -6.323 11.071 -5.718 1.00 69.19 256 SER A CA 1
ATOM 2036 C C . SER A 1 256 ? -7.453 12.100 -5.817 1.00 69.19 256 SER A C 1
ATOM 2038 O O . SER A 1 256 ? -8.289 12.007 -6.713 1.00 69.19 256 SER A O 1
ATOM 2040 N N . GLU A 1 257 ? -7.489 13.072 -4.907 1.00 62.56 257 GLU A N 1
ATOM 2041 C CA . GLU A 1 257 ? -8.490 14.133 -4.8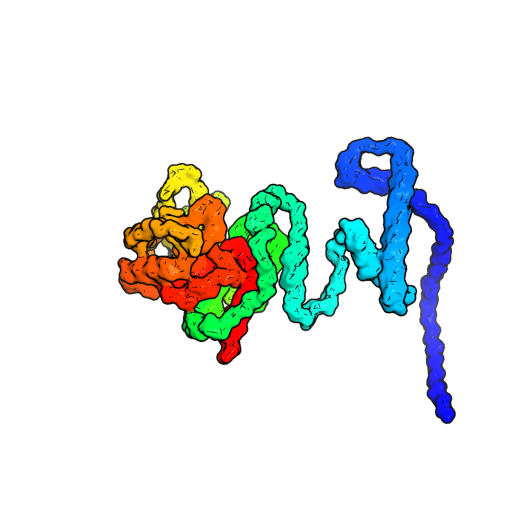47 1.00 62.56 257 GLU A CA 1
ATOM 2042 C C . GLU A 1 257 ? -7.924 15.392 -5.515 1.00 62.56 257 GLU A C 1
ATOM 2044 O O . GLU A 1 257 ? -7.622 16.400 -4.884 1.00 62.56 257 GLU A O 1
ATOM 2049 N N . ILE A 1 258 ? -7.736 15.307 -6.835 1.00 45.31 258 ILE A N 1
ATOM 2050 C CA . ILE A 1 258 ? -7.352 16.448 -7.673 1.00 45.31 258 ILE A CA 1
ATOM 2051 C C . ILE A 1 258 ? -8.599 17.318 -7.869 1.00 45.31 258 ILE A C 1
ATOM 2053 O O . ILE A 1 258 ? -9.306 17.223 -8.868 1.00 45.31 258 ILE A O 1
ATOM 2057 N N . SER A 1 259 ? -8.895 18.167 -6.892 1.00 40.66 259 SER A N 1
ATOM 2058 C CA . SER A 1 259 ? -9.617 19.409 -7.152 1.00 40.66 259 SER A CA 1
ATOM 2059 C C . SER A 1 259 ? -8.953 20.506 -6.338 1.00 40.66 259 SER A C 1
ATOM 2061 O O . SER A 1 259 ? -9.053 20.524 -5.113 1.00 40.66 259 SER A O 1
ATOM 2063 N N . GLU A 1 260 ? -8.273 21.415 -7.026 1.00 35.81 260 GLU A N 1
ATOM 2064 C CA . GLU A 1 260 ? -7.482 22.509 -6.451 1.00 35.81 260 GLU A CA 1
ATOM 2065 C C . GLU A 1 260 ? -8.306 23.541 -5.652 1.00 35.81 260 GLU A C 1
ATOM 2067 O O . GLU A 1 260 ? -7.739 24.516 -5.187 1.00 35.81 260 GLU A O 1
ATOM 2072 N N . ASN A 1 261 ? -9.616 23.341 -5.440 1.00 34.38 261 ASN A N 1
ATOM 2073 C CA . ASN A 1 261 ? -10.496 24.328 -4.800 1.00 34.38 261 ASN A CA 1
ATOM 2074 C C . ASN A 1 261 ? -11.556 23.764 -3.839 1.00 34.38 261 ASN A C 1
ATOM 2076 O O . ASN A 1 261 ? -12.450 24.500 -3.424 1.00 34.38 261 ASN A O 1
ATOM 2080 N N . THR A 1 262 ? -11.474 22.495 -3.434 1.00 38.12 262 THR A N 1
ATOM 2081 C CA . THR A 1 262 ? -12.395 21.965 -2.417 1.00 38.12 262 THR A CA 1
ATOM 2082 C C . THR A 1 262 ? -11.615 21.398 -1.245 1.00 38.12 262 THR A C 1
ATOM 2084 O O . THR A 1 262 ? -11.147 20.270 -1.269 1.00 38.12 262 THR A O 1
ATOM 2087 N N . THR A 1 263 ? -11.540 22.181 -0.171 1.00 42.22 263 THR A N 1
ATOM 2088 C CA . THR A 1 263 ? -11.039 21.814 1.168 1.00 42.22 263 THR A CA 1
ATOM 2089 C C . THR A 1 263 ? -11.831 20.662 1.816 1.00 42.22 263 THR A C 1
ATOM 2091 O O . THR A 1 263 ? -11.574 20.274 2.952 1.00 42.22 263 THR A O 1
ATOM 2094 N N . SER A 1 264 ? -12.828 20.120 1.116 1.00 50.25 264 SER A N 1
ATOM 2095 C CA . SER A 1 264 ? -13.688 19.037 1.561 1.00 50.25 264 SER A CA 1
ATOM 2096 C C . SER A 1 264 ? -13.546 17.876 0.587 1.00 50.25 264 SER A C 1
ATOM 2098 O O . SER A 1 264 ? -13.973 17.948 -0.567 1.00 50.25 264 SER A O 1
ATOM 2100 N N . LYS A 1 265 ? -12.943 16.797 1.085 1.00 60.22 265 LYS A N 1
ATOM 2101 C CA . LYS A 1 265 ? -13.034 15.470 0.494 1.00 60.22 265 LYS A CA 1
ATOM 2102 C C . LYS A 1 265 ? -14.482 15.186 0.135 1.00 60.22 265 LYS A C 1
ATOM 2104 O O . LYS A 1 265 ? -15.362 15.291 0.989 1.00 60.22 265 LYS A O 1
ATOM 2109 N N . ASN A 1 266 ? -14.746 14.815 -1.116 1.00 75.94 266 ASN A N 1
ATOM 2110 C CA . ASN A 1 266 ? -16.100 14.459 -1.522 1.00 75.94 266 ASN A CA 1
ATOM 2111 C C . ASN A 1 266 ? -16.427 13.055 -0.989 1.00 75.94 266 ASN A C 1
ATOM 2113 O O . ASN A 1 266 ? -16.344 12.061 -1.717 1.00 75.94 266 ASN A O 1
ATOM 2117 N N . THR A 1 267 ? -16.784 12.976 0.299 1.00 85.88 267 THR A N 1
ATOM 2118 C CA . THR A 1 267 ? -17.118 11.739 1.026 1.00 85.88 267 THR A CA 1
ATOM 2119 C C . THR A 1 267 ? -18.165 10.908 0.286 1.00 85.88 267 THR A C 1
ATOM 2121 O O . THR A 1 267 ? -18.110 9.682 0.328 1.00 85.88 267 THR A O 1
ATOM 2124 N N . LYS A 1 268 ? -19.042 11.538 -0.510 1.00 89.75 268 LYS A N 1
ATOM 2125 C CA . LYS A 1 268 ? -20.011 10.851 -1.381 1.00 89.75 268 LYS A CA 1
ATOM 2126 C C . LYS A 1 268 ? -19.354 10.073 -2.525 1.00 89.75 268 LYS A C 1
ATOM 2128 O O . LYS A 1 268 ? -19.779 8.960 -2.820 1.00 89.75 268 LYS A O 1
ATOM 2133 N N . ILE A 1 269 ? -18.336 10.630 -3.187 1.00 91.69 269 ILE A N 1
ATOM 2134 C CA . ILE A 1 269 ? -17.587 9.916 -4.240 1.00 91.69 269 ILE A CA 1
ATOM 2135 C C . ILE A 1 269 ? -16.801 8.763 -3.616 1.00 91.69 269 ILE A C 1
ATOM 2137 O O . ILE A 1 269 ? -16.812 7.647 -4.133 1.00 91.69 269 ILE A O 1
ATOM 2141 N N . VAL A 1 270 ? -16.156 9.017 -2.478 1.00 94.50 270 VAL A N 1
ATOM 2142 C CA . VAL A 1 270 ? -15.415 7.998 -1.726 1.00 94.50 270 VAL A CA 1
ATOM 2143 C C . VAL A 1 270 ? -16.342 6.856 -1.311 1.00 94.50 270 VAL A C 1
ATOM 2145 O O . VAL A 1 270 ? -16.031 5.701 -1.584 1.00 94.50 270 VAL A O 1
ATOM 2148 N N . ASN A 1 271 ? -17.520 7.165 -0.769 1.00 95.56 271 ASN A N 1
ATOM 2149 C CA . ASN A 1 271 ? -18.542 6.179 -0.429 1.00 95.56 271 ASN A CA 1
ATOM 2150 C C . ASN A 1 271 ? -18.952 5.321 -1.637 1.00 95.56 271 ASN A C 1
ATOM 2152 O O . ASN A 1 271 ? -18.933 4.096 -1.544 1.00 95.56 271 ASN A O 1
ATOM 2156 N N . LYS A 1 272 ? -19.223 5.931 -2.800 1.00 95.75 272 LYS A N 1
ATOM 2157 C CA . LYS A 1 272 ? -19.528 5.181 -4.033 1.00 95.75 272 LYS A CA 1
ATOM 2158 C C . LYS A 1 272 ? -18.411 4.212 -4.418 1.00 95.75 272 LYS A C 1
ATOM 2160 O O . LYS A 1 272 ? -18.691 3.066 -4.761 1.00 95.75 272 LYS A O 1
ATOM 2165 N N . LYS A 1 273 ? -17.149 4.642 -4.335 1.00 97.06 273 LYS A N 1
ATOM 2166 C CA . LYS A 1 273 ? -15.984 3.780 -4.601 1.00 97.06 273 LYS A CA 1
ATOM 2167 C C . LYS A 1 273 ? -15.905 2.610 -3.624 1.00 97.06 273 LYS A C 1
ATOM 2169 O O . LYS A 1 273 ? -15.696 1.482 -4.062 1.00 97.06 273 LYS A O 1
ATOM 2174 N N . VAL A 1 274 ? -16.100 2.867 -2.327 1.00 97.12 274 VAL A N 1
ATOM 2175 C CA . VAL A 1 274 ? -16.121 1.826 -1.287 1.00 97.12 274 VAL A CA 1
ATOM 2176 C C . VAL A 1 274 ? -17.229 0.812 -1.576 1.00 97.12 274 VAL A C 1
ATOM 2178 O O . VAL A 1 274 ? -16.948 -0.380 -1.660 1.00 97.12 274 VAL A O 1
ATOM 2181 N N . ILE A 1 275 ? -18.461 1.270 -1.816 1.00 96.19 275 ILE A N 1
ATOM 2182 C CA . ILE A 1 275 ? -19.604 0.401 -2.136 1.00 96.19 275 ILE A CA 1
ATOM 2183 C C . ILE A 1 275 ? -19.330 -0.425 -3.398 1.00 96.19 275 ILE A C 1
ATOM 2185 O O . ILE A 1 275 ? -19.552 -1.636 -3.403 1.00 96.19 275 ILE A O 1
ATOM 2189 N N . ASN A 1 276 ? -18.815 0.194 -4.464 1.00 96.94 276 ASN A N 1
ATOM 2190 C CA . ASN A 1 276 ? -18.483 -0.515 -5.701 1.00 96.94 276 ASN A CA 1
ATOM 2191 C C . ASN A 1 276 ? -17.417 -1.594 -5.476 1.00 96.94 276 ASN A C 1
ATOM 2193 O O . ASN A 1 276 ? -17.548 -2.698 -6.005 1.00 96.94 276 ASN A O 1
ATOM 2197 N N . ALA A 1 277 ? -16.384 -1.289 -4.688 1.00 97.56 277 ALA A N 1
ATOM 2198 C CA . ALA A 1 277 ? -15.322 -2.228 -4.354 1.00 97.56 277 ALA A CA 1
ATOM 2199 C C . ALA A 1 277 ? -15.850 -3.422 -3.543 1.00 97.56 277 ALA A C 1
ATOM 2201 O O . ALA A 1 277 ? -15.653 -4.569 -3.949 1.00 97.56 277 ALA A O 1
ATOM 2202 N N . PHE A 1 278 ? -16.587 -3.164 -2.459 1.00 96.38 278 PHE A N 1
ATOM 2203 C CA . PHE A 1 278 ? -17.177 -4.212 -1.620 1.00 96.38 278 PHE A CA 1
ATOM 2204 C C . PHE A 1 278 ? -18.149 -5.094 -2.402 1.00 96.38 278 PHE A C 1
ATOM 2206 O O . PHE A 1 278 ? -18.042 -6.316 -2.355 1.00 96.38 278 PHE A O 1
ATOM 2213 N N . ASN A 1 279 ? -19.033 -4.493 -3.201 1.00 94.81 279 ASN A N 1
ATOM 2214 C CA . ASN A 1 279 ? -20.012 -5.231 -4.000 1.00 94.81 279 ASN A CA 1
ATOM 2215 C C . ASN A 1 279 ? -19.389 -6.078 -5.121 1.00 94.81 279 ASN A C 1
ATOM 2217 O O . ASN A 1 279 ? -20.064 -6.955 -5.661 1.00 94.81 279 ASN A O 1
ATOM 2221 N N . ALA A 1 280 ? -18.139 -5.807 -5.506 1.00 95.69 280 ALA A N 1
ATOM 2222 C CA . ALA A 1 280 ? -17.359 -6.658 -6.404 1.00 95.69 280 ALA A CA 1
ATOM 2223 C C . ALA A 1 280 ? -16.528 -7.716 -5.645 1.00 95.69 280 ALA A C 1
ATOM 2225 O O . ALA A 1 280 ? -15.913 -8.583 -6.260 1.00 95.69 280 ALA A O 1
ATOM 2226 N N . GLY A 1 281 ? -16.491 -7.668 -4.311 1.00 95.62 281 GLY A N 1
ATOM 2227 C CA . GLY A 1 281 ? -15.697 -8.566 -3.475 1.00 95.62 281 GLY A CA 1
ATOM 2228 C C . GLY A 1 281 ? -14.226 -8.159 -3.352 1.00 95.62 281 GLY A C 1
ATOM 2229 O O . GLY A 1 281 ? -13.361 -9.033 -3.233 1.00 95.62 281 GLY A O 1
ATOM 2230 N N . LEU A 1 282 ? -13.923 -6.860 -3.443 1.00 97.50 282 LEU A N 1
ATOM 2231 C CA . LEU A 1 282 ? -12.622 -6.299 -3.074 1.00 97.50 282 LEU A CA 1
ATOM 2232 C C . LEU A 1 282 ? -12.605 -5.944 -1.585 1.00 97.50 282 LEU A C 1
ATOM 2234 O O . LEU A 1 282 ? -13.575 -5.420 -1.044 1.00 97.50 282 LEU A O 1
ATOM 2238 N N . ASN A 1 283 ? -11.459 -6.162 -0.953 1.00 97.88 283 ASN A N 1
ATOM 2239 C CA . ASN A 1 283 ? -11.103 -5.535 0.309 1.00 97.88 283 ASN A CA 1
ATOM 2240 C C . ASN A 1 283 ? -10.672 -4.083 0.055 1.00 97.88 283 ASN A C 1
ATOM 2242 O O . ASN A 1 283 ? -10.117 -3.762 -1.003 1.00 97.88 283 ASN A O 1
ATOM 2246 N N . VAL A 1 284 ? -10.881 -3.206 1.034 1.00 98.31 284 VAL A N 1
ATOM 2247 C CA . VAL A 1 284 ? -10.634 -1.767 0.875 1.00 98.31 284 VAL A CA 1
ATOM 2248 C C . VAL A 1 284 ? -9.670 -1.250 1.932 1.00 98.31 284 VAL A C 1
ATOM 2250 O O . VAL A 1 284 ? -9.842 -1.506 3.123 1.00 98.31 284 VAL A O 1
ATOM 2253 N N . ILE A 1 285 ? -8.690 -0.470 1.477 1.00 98.44 285 ILE A N 1
ATOM 2254 C CA . ILE A 1 285 ? -7.871 0.419 2.300 1.00 98.44 285 ILE A CA 1
ATOM 2255 C C . ILE A 1 285 ? -8.443 1.831 2.126 1.00 98.44 285 ILE A C 1
ATOM 2257 O O . ILE A 1 285 ? -8.194 2.492 1.118 1.00 98.44 285 ILE A O 1
ATOM 2261 N N . LEU A 1 286 ? -9.264 2.270 3.077 1.00 97.44 286 LEU A N 1
ATOM 2262 C CA . LEU A 1 286 ? -9.908 3.579 3.077 1.00 97.44 286 LEU A CA 1
ATOM 2263 C C . LEU A 1 286 ? -9.011 4.590 3.790 1.00 97.44 286 LEU A C 1
ATOM 2265 O O . LEU A 1 286 ? -8.811 4.505 4.999 1.00 97.44 286 LEU A O 1
ATOM 2269 N N . CYS A 1 287 ? -8.492 5.563 3.059 1.00 94.75 287 CYS A N 1
ATOM 2270 C CA . CYS A 1 287 ? -7.727 6.655 3.644 1.00 94.75 287 CYS A CA 1
ATOM 2271 C C . CYS A 1 287 ? -8.674 7.721 4.212 1.00 94.75 287 CYS A C 1
ATOM 2273 O O . CYS A 1 287 ? -9.672 8.027 3.562 1.00 94.75 287 CYS A O 1
ATOM 2275 N N . ILE A 1 288 ? -8.388 8.280 5.394 1.00 92.06 288 ILE A N 1
ATOM 2276 C CA . ILE A 1 288 ? -9.154 9.368 6.038 1.00 92.06 288 ILE A CA 1
ATOM 2277 C C . ILE A 1 288 ? -8.231 10.360 6.749 1.00 92.06 288 ILE A C 1
ATOM 2279 O O . ILE A 1 288 ? -7.091 10.032 7.079 1.00 92.06 288 ILE A O 1
ATOM 2283 N N . GLY A 1 289 ? -8.751 11.544 7.066 1.00 86.19 289 GLY A N 1
ATOM 2284 C CA . GLY A 1 289 ? -8.103 12.459 8.001 1.00 86.19 289 GLY A CA 1
ATOM 2285 C C . GLY A 1 289 ? -7.106 13.461 7.419 1.00 86.19 289 GLY A C 1
ATOM 2286 O O . GLY A 1 289 ? -6.453 14.179 8.179 1.00 86.19 289 GLY A O 1
ATOM 2287 N N . SER A 1 290 ? -7.050 13.582 6.090 1.00 75.25 290 SER A N 1
ATOM 2288 C CA . SER A 1 290 ? -6.145 14.483 5.357 1.00 75.25 290 SER A CA 1
ATOM 2289 C C . SER A 1 290 ? -6.326 15.971 5.667 1.00 75.25 290 SER A C 1
ATOM 2291 O O . SER A 1 290 ? -5.468 16.773 5.303 1.00 75.25 290 SER A O 1
ATOM 2293 N N . ASN A 1 291 ? -7.428 16.337 6.324 1.00 74.62 291 ASN A N 1
ATOM 2294 C CA . ASN A 1 291 ? -7.792 17.714 6.660 1.00 74.62 291 ASN A CA 1
ATOM 2295 C C . ASN A 1 291 ? -7.480 18.085 8.119 1.00 74.62 291 ASN A C 1
ATOM 2297 O O . ASN A 1 291 ? -7.744 19.214 8.528 1.00 74.62 291 ASN A O 1
ATOM 2301 N N . PHE A 1 292 ? -6.953 17.154 8.922 1.00 74.88 292 PHE A N 1
ATOM 2302 C CA . PHE A 1 292 ? -6.701 17.389 10.344 1.00 74.88 292 PHE A CA 1
ATOM 2303 C C . PHE A 1 292 ? -5.209 17.476 10.628 1.00 74.88 292 PHE A C 1
ATOM 2305 O O . PHE A 1 292 ? -4.458 16.539 10.360 1.00 74.88 292 PHE A O 1
ATOM 2312 N N . LYS A 1 293 ? -4.785 18.597 11.211 1.00 74.88 293 LYS A N 1
ATOM 2313 C CA . LYS A 1 293 ? -3.420 18.773 11.710 1.00 74.88 293 LYS A CA 1
ATOM 2314 C C . LYS A 1 293 ? -3.266 18.121 13.076 1.00 74.88 293 LYS A C 1
ATOM 2316 O O . LYS A 1 293 ? -4.166 18.194 13.910 1.00 74.88 293 LYS A O 1
ATOM 2321 N N . ILE A 1 294 ? -2.109 17.513 13.297 1.00 72.88 294 ILE A N 1
ATOM 2322 C CA . ILE A 1 294 ? -1.735 16.887 14.563 1.00 72.88 294 ILE A CA 1
ATOM 2323 C C . ILE A 1 294 ? -0.305 17.321 14.932 1.00 72.88 294 ILE A C 1
ATOM 2325 O O . ILE A 1 294 ? 0.526 17.430 14.022 1.00 72.88 294 ILE A O 1
ATOM 2329 N N . PRO A 1 295 ? -0.009 17.553 16.225 1.00 69.19 295 PRO A N 1
ATOM 2330 C CA . PRO A 1 295 ? 1.334 17.876 16.697 1.00 69.19 295 PRO A CA 1
ATOM 2331 C C . PRO A 1 295 ? 2.425 16.929 16.173 1.00 69.19 295 PRO A C 1
ATOM 2333 O O . PRO A 1 295 ? 2.250 15.706 16.095 1.00 69.19 295 PRO A O 1
ATOM 2336 N N . GLN A 1 296 ? 3.570 17.513 15.817 1.00 68.94 296 GLN A N 1
ATOM 2337 C CA . GLN A 1 296 ? 4.748 16.815 15.292 1.00 68.94 296 GLN A CA 1
ATOM 2338 C C . GLN A 1 296 ? 5.830 16.687 16.376 1.00 68.94 296 GLN A C 1
ATOM 2340 O O . GLN A 1 296 ? 5.907 17.508 17.284 1.00 68.94 296 GLN A O 1
ATOM 2345 N N . ILE A 1 297 ? 6.736 15.713 16.238 1.00 59.47 297 ILE A N 1
ATOM 2346 C CA . ILE A 1 297 ? 7.747 15.322 17.252 1.00 59.47 297 ILE A CA 1
ATOM 2347 C C . ILE A 1 297 ? 8.737 16.455 17.662 1.00 59.47 297 ILE A C 1
ATOM 2349 O O . ILE A 1 297 ? 9.497 16.298 18.613 1.00 59.47 297 ILE A O 1
ATOM 2353 N N . HIS A 1 298 ? 8.751 17.616 16.989 1.00 56.69 298 HIS A N 1
ATOM 2354 C CA . HIS A 1 298 ? 9.798 18.642 17.161 1.00 56.69 298 HIS A CA 1
ATOM 2355 C C . HIS A 1 298 ? 9.330 20.098 17.298 1.00 56.69 298 HIS A C 1
ATOM 2357 O O . HIS A 1 298 ? 10.160 21.000 17.182 1.00 56.69 298 HIS A O 1
ATOM 2363 N N . THR A 1 299 ? 8.048 20.382 17.511 1.00 44.94 299 THR A N 1
ATOM 2364 C CA . THR A 1 299 ? 7.634 21.760 17.815 1.00 44.94 299 THR A CA 1
ATOM 2365 C C . THR A 1 299 ? 7.706 21.968 19.324 1.00 44.94 299 THR A C 1
ATOM 2367 O O . THR A 1 299 ? 6.902 21.425 20.069 1.00 44.94 299 THR A O 1
ATOM 2370 N N . GLY A 1 300 ? 8.696 22.746 19.774 1.00 43.31 300 GLY A N 1
ATOM 2371 C CA . GLY A 1 300 ? 8.860 23.190 21.166 1.00 43.31 300 GLY A CA 1
ATOM 2372 C C . GLY A 1 300 ? 7.778 24.161 21.653 1.00 43.31 300 GLY A C 1
ATOM 2373 O O . GLY A 1 300 ? 7.942 24.775 22.700 1.00 43.31 300 GLY A O 1
ATOM 2374 N N . GLU A 1 301 ? 6.679 24.286 20.912 1.00 45.72 301 GLU A N 1
ATOM 2375 C CA . GLU A 1 301 ? 5.462 24.952 21.349 1.00 45.72 301 GLU A CA 1
ATOM 2376 C C . GLU A 1 301 ? 4.318 23.931 21.316 1.00 45.72 301 GLU A C 1
ATOM 2378 O O . GLU A 1 301 ? 4.216 23.165 20.348 1.00 45.72 301 GLU A O 1
ATOM 2383 N N . PRO A 1 302 ? 3.463 23.884 22.353 1.00 48.81 302 PRO A N 1
ATOM 2384 C CA . PRO A 1 302 ? 2.269 23.059 22.333 1.00 48.81 302 PRO A CA 1
ATOM 2385 C C . PRO A 1 302 ? 1.325 23.590 21.248 1.00 48.81 302 PRO A C 1
ATOM 2387 O O . PRO A 1 302 ? 0.538 24.505 21.481 1.00 48.81 302 PRO A O 1
ATOM 2390 N N . GLU A 1 303 ? 1.386 23.022 20.042 1.00 56.22 303 GLU A N 1
ATOM 2391 C CA . GLU A 1 303 ? 0.272 23.153 19.109 1.00 56.22 303 GLU A CA 1
ATOM 2392 C C . GLU A 1 303 ? -0.963 22.569 19.806 1.00 56.22 303 GLU A C 1
ATOM 2394 O O . GLU A 1 303 ? -0.948 21.416 20.248 1.00 56.22 303 GLU A O 1
ATOM 2399 N N . ASN A 1 304 ? -2.019 23.376 19.947 1.00 57.84 304 ASN A N 1
ATOM 2400 C CA . ASN A 1 304 ? -3.257 22.950 20.590 1.00 57.84 304 ASN A CA 1
ATOM 2401 C C . ASN A 1 304 ? -3.798 21.707 19.878 1.00 57.84 304 ASN A C 1
ATOM 2403 O O . ASN A 1 304 ? -4.340 21.789 18.773 1.00 57.84 304 ASN A O 1
ATOM 2407 N N . PHE A 1 305 ? -3.663 20.548 20.522 1.00 67.06 305 PHE A N 1
ATOM 2408 C CA . PHE A 1 305 ? -4.291 19.325 20.056 1.00 67.06 305 PHE A CA 1
ATOM 2409 C C . PHE A 1 305 ? -5.804 19.527 20.086 1.00 67.06 305 PHE A C 1
ATOM 2411 O O . PHE A 1 305 ? -6.409 19.659 21.151 1.00 67.06 305 PHE A O 1
ATOM 2418 N N . ASN A 1 306 ? -6.420 19.565 18.907 1.00 71.44 306 ASN A N 1
ATOM 2419 C CA . ASN A 1 306 ? -7.865 19.647 18.811 1.00 71.44 306 ASN A CA 1
ATOM 2420 C C . ASN A 1 306 ? -8.465 18.309 19.262 1.00 71.44 306 ASN A C 1
ATOM 2422 O O . ASN A 1 306 ? -8.480 17.333 18.512 1.00 71.44 306 ASN A O 1
ATOM 2426 N N . SER A 1 307 ? -8.995 18.275 20.484 1.00 73.94 307 SER A N 1
ATOM 2427 C CA . SER A 1 307 ? -9.647 17.097 21.066 1.00 73.94 307 SER A CA 1
ATOM 2428 C C . SER A 1 307 ? -10.858 16.604 20.265 1.00 73.94 307 SER A C 1
ATOM 2430 O O . SER A 1 307 ? -11.305 15.481 20.472 1.00 73.94 307 SER A O 1
ATOM 2432 N N . ASN A 1 308 ? -11.370 17.389 19.309 1.00 83.38 308 ASN A N 1
ATOM 2433 C CA . ASN A 1 308 ? -12.467 16.975 18.435 1.00 83.38 308 ASN A CA 1
ATOM 2434 C C . ASN A 1 308 ? -12.021 16.156 17.213 1.00 83.38 308 ASN A C 1
ATOM 2436 O O . ASN A 1 308 ? -12.887 15.670 16.484 1.00 83.38 308 ASN A O 1
ATOM 2440 N N . ILE A 1 309 ? -10.714 15.976 16.963 1.00 85.44 309 ILE A N 1
ATOM 2441 C CA . ILE A 1 309 ? -10.215 15.208 15.804 1.00 85.44 309 ILE A CA 1
ATOM 2442 C C . ILE A 1 309 ? -10.870 13.817 15.713 1.00 85.44 309 ILE A C 1
ATOM 2444 O O . ILE A 1 309 ? -11.416 13.506 14.653 1.00 85.44 309 ILE A O 1
ATOM 2448 N N . PRO A 1 310 ? -10.927 12.996 16.781 1.00 87.81 310 PRO A N 1
ATOM 2449 C CA . PRO A 1 310 ? -11.548 11.671 16.706 1.00 87.81 310 PRO A CA 1
ATOM 2450 C C . PRO A 1 310 ? -13.036 11.724 16.351 1.00 87.81 310 PRO A C 1
ATOM 2452 O O . PRO A 1 310 ? -13.514 10.896 15.579 1.00 87.81 310 PRO A O 1
ATOM 2455 N N . LYS A 1 311 ? -13.766 12.733 16.844 1.00 87.44 311 LYS A N 1
ATOM 2456 C CA . LYS A 1 311 ? -15.184 12.941 16.520 1.00 87.44 311 LYS A CA 1
ATOM 2457 C C . LYS A 1 311 ? -15.379 13.283 15.041 1.00 87.44 311 LYS A C 1
ATOM 2459 O O . LYS A 1 311 ? -16.257 12.716 14.398 1.00 87.44 311 LYS A O 1
ATOM 2464 N N . HIS A 1 312 ? -14.552 14.171 14.492 1.00 88.81 312 HIS A N 1
ATOM 2465 C CA . HIS A 1 312 ? -14.620 14.526 13.073 1.00 88.81 312 HIS A CA 1
ATOM 2466 C C . HIS A 1 312 ? -14.209 13.367 12.159 1.00 88.81 312 HIS A C 1
ATOM 2468 O O . HIS A 1 312 ? -14.871 13.128 11.154 1.00 88.81 312 HIS A O 1
ATOM 2474 N N . LEU A 1 313 ? -13.176 12.605 12.532 1.00 91.00 313 LEU A N 1
ATOM 2475 C CA . LEU A 1 313 ? -12.788 11.382 11.821 1.00 91.00 313 LEU A CA 1
ATOM 2476 C C . LEU A 1 313 ? -13.894 10.325 11.863 1.00 91.00 313 LEU A C 1
ATOM 2478 O O . LEU A 1 313 ? -14.126 9.642 10.871 1.00 91.00 313 LEU A O 1
ATOM 2482 N N . SER A 1 314 ? -14.592 10.200 12.995 1.00 91.69 314 SER A N 1
ATOM 2483 C CA . SER A 1 314 ? -15.733 9.293 13.142 1.00 91.69 314 SER A CA 1
ATOM 2484 C C . SER A 1 314 ? -16.860 9.678 12.190 1.00 91.69 314 SER A C 1
ATOM 2486 O O . SER A 1 314 ? -17.378 8.823 11.477 1.00 91.69 314 SER A O 1
ATOM 2488 N N . GLN A 1 315 ? -17.174 10.973 12.090 1.00 91.06 315 GLN A N 1
ATOM 2489 C CA . GLN A 1 315 ? -18.153 11.476 11.129 1.00 91.06 315 GLN A CA 1
ATOM 2490 C C . GLN A 1 315 ? -17.715 11.225 9.675 1.00 91.06 315 GLN A C 1
ATOM 2492 O O . GLN A 1 315 ? -18.493 10.676 8.898 1.00 91.06 315 GLN A O 1
ATOM 2497 N N . GLU A 1 316 ? -16.467 11.552 9.315 1.00 91.62 316 GLU A N 1
ATOM 2498 C CA . GLU A 1 316 ? -15.921 11.294 7.972 1.00 91.62 316 GLU A CA 1
ATOM 2499 C C . GLU A 1 316 ? -16.023 9.803 7.613 1.00 91.62 316 GLU A C 1
ATOM 2501 O O . GLU A 1 316 ? -16.461 9.440 6.517 1.00 91.62 316 GLU A O 1
ATOM 2506 N N . LEU A 1 317 ? -15.654 8.926 8.549 1.00 93.31 317 LEU A N 1
ATOM 2507 C CA . LEU A 1 317 ? -15.714 7.483 8.370 1.00 93.31 317 LEU A CA 1
ATOM 2508 C C . LEU A 1 317 ? -17.160 6.993 8.225 1.00 93.31 317 LEU A C 1
ATOM 2510 O O . LEU A 1 317 ? -17.438 6.189 7.340 1.00 93.31 317 LEU A O 1
ATOM 2514 N N . GLN A 1 318 ? -18.094 7.487 9.039 1.00 92.81 318 GLN A N 1
ATOM 2515 C CA . GLN A 1 318 ? -19.515 7.144 8.926 1.00 92.81 318 GLN A CA 1
ATOM 2516 C C . GLN A 1 318 ? -20.103 7.559 7.574 1.00 92.81 318 GLN A C 1
ATOM 2518 O O . GLN A 1 318 ? -20.830 6.775 6.967 1.00 92.81 318 GLN A O 1
ATOM 2523 N N . GLU A 1 319 ? -19.749 8.740 7.064 1.00 93.12 319 GLU A N 1
ATOM 2524 C CA . GLU A 1 319 ? -20.167 9.192 5.734 1.00 93.12 319 GLU A CA 1
ATOM 2525 C C . GLU A 1 319 ? -19.584 8.308 4.624 1.00 93.12 319 GLU A C 1
ATOM 2527 O O . GLU A 1 319 ? -20.309 7.877 3.725 1.00 93.12 319 GLU A O 1
ATOM 2532 N N . CYS A 1 320 ? -18.291 7.974 4.706 1.00 93.94 320 CYS A N 1
ATOM 2533 C CA . CYS A 1 320 ? -17.634 7.096 3.736 1.00 93.94 320 CYS A CA 1
ATOM 2534 C C . CYS A 1 320 ? -18.213 5.671 3.744 1.00 93.94 320 CYS A C 1
ATOM 2536 O O . CYS A 1 320 ? -18.236 5.016 2.702 1.00 93.94 320 CYS A O 1
ATOM 2538 N N . LEU A 1 321 ? -18.699 5.190 4.891 1.00 93.94 321 LEU A N 1
ATOM 2539 C CA . LEU A 1 321 ? -19.255 3.843 5.067 1.00 93.94 321 LEU A CA 1
ATOM 2540 C C . LEU A 1 321 ? -20.789 3.803 5.053 1.00 93.94 321 LEU A C 1
ATOM 2542 O O . LEU A 1 321 ? -21.377 2.763 5.356 1.00 93.94 321 LEU A O 1
ATOM 2546 N N . ASN A 1 322 ? -21.457 4.909 4.724 1.00 93.94 322 ASN A N 1
ATOM 2547 C CA . ASN A 1 322 ? -22.911 4.952 4.718 1.00 93.94 322 ASN A CA 1
ATOM 2548 C C . ASN A 1 322 ? -23.490 3.893 3.761 1.00 93.94 322 ASN A C 1
ATOM 2550 O O . ASN A 1 322 ? -23.065 3.788 2.610 1.00 93.94 322 ASN A O 1
ATOM 2554 N N . GLY A 1 323 ? -24.447 3.100 4.246 1.00 90.75 323 GLY A N 1
ATOM 2555 C CA . GLY A 1 323 ? -25.058 2.003 3.488 1.00 90.75 323 GLY A CA 1
ATOM 2556 C C . GLY A 1 323 ? -24.168 0.772 3.266 1.00 90.75 323 GLY A C 1
ATOM 2557 O O . GLY A 1 323 ? -24.569 -0.118 2.520 1.00 90.75 323 GLY A O 1
ATOM 2558 N N . LEU A 1 324 ? -22.984 0.697 3.886 1.00 91.38 324 LEU A N 1
ATOM 2559 C CA . LEU A 1 324 ? -22.088 -0.451 3.763 1.00 91.38 324 LEU A CA 1
ATOM 2560 C C . LEU A 1 324 ? -22.364 -1.509 4.840 1.00 91.38 324 LEU A C 1
ATOM 2562 O O . LEU A 1 324 ? -22.391 -1.199 6.033 1.00 91.38 324 LEU A O 1
ATOM 2566 N N . ASP A 1 325 ? -22.493 -2.768 4.421 1.00 86.00 325 ASP A N 1
ATOM 2567 C CA . ASP A 1 325 ? -22.489 -3.920 5.322 1.00 86.00 325 ASP A CA 1
ATOM 2568 C C . ASP A 1 325 ? -21.074 -4.507 5.438 1.00 86.00 325 ASP A C 1
ATOM 2570 O O . ASP A 1 325 ? -20.471 -4.923 4.449 1.00 86.00 325 ASP A O 1
ATOM 2574 N N . LEU A 1 326 ? -20.543 -4.542 6.661 1.00 84.19 326 LEU A N 1
ATOM 2575 C CA . LEU A 1 326 ? -19.218 -5.093 6.960 1.00 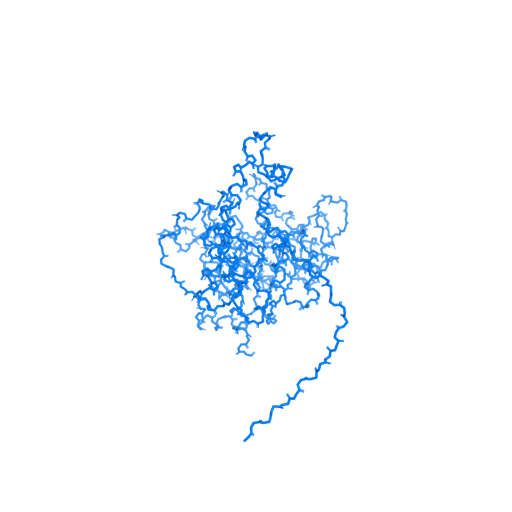84.19 326 LEU A CA 1
ATOM 2576 C C . LEU A 1 326 ? -19.245 -6.607 7.227 1.00 84.19 326 LEU A C 1
ATOM 2578 O O . LEU A 1 326 ? -18.187 -7.208 7.400 1.00 84.19 326 LEU A O 1
ATOM 2582 N N . ASN A 1 327 ? -20.422 -7.239 7.249 1.00 82.25 327 ASN A N 1
ATOM 2583 C CA . ASN A 1 327 ? -20.552 -8.679 7.485 1.00 82.25 327 ASN A CA 1
ATOM 2584 C C . ASN A 1 327 ? -20.355 -9.528 6.216 1.00 82.25 327 ASN A C 1
ATOM 2586 O O . ASN A 1 327 ? -20.291 -10.751 6.303 1.00 82.25 327 ASN A O 1
ATOM 2590 N N . GLY A 1 328 ? -20.202 -8.901 5.042 1.00 75.44 328 GLY A N 1
ATOM 2591 C CA . GLY A 1 328 ? -20.073 -9.569 3.736 1.00 75.44 328 GLY A CA 1
ATOM 2592 C C . GLY A 1 328 ? -18.771 -10.352 3.494 1.00 75.44 328 GLY A C 1
ATOM 2593 O O . GLY A 1 328 ? -18.556 -10.868 2.396 1.00 75.44 328 GLY A O 1
ATOM 2594 N N . GLY A 1 329 ? -17.888 -10.447 4.494 1.00 80.94 329 GLY A N 1
ATOM 2595 C CA . GLY A 1 329 ? -16.613 -11.169 4.431 1.00 80.94 329 GLY A CA 1
ATOM 2596 C C . GLY A 1 329 ? -15.450 -10.380 3.817 1.00 80.94 329 GLY A C 1
ATOM 2597 O O . GLY A 1 329 ? -14.299 -10.799 3.951 1.00 80.94 329 GLY A O 1
ATOM 2598 N N . GLN A 1 330 ? -15.707 -9.230 3.184 1.00 91.38 330 GLN A N 1
ATOM 2599 C CA . GLN A 1 330 ? -14.652 -8.310 2.751 1.00 91.38 330 GLN A CA 1
ATOM 2600 C C . GLN A 1 330 ? -14.062 -7.568 3.952 1.00 91.38 330 GLN A C 1
ATOM 2602 O O . GLN A 1 330 ? -14.748 -7.225 4.914 1.00 91.38 330 GLN A O 1
ATOM 2607 N N . ARG A 1 331 ? -12.763 -7.287 3.881 1.00 94.50 331 ARG A N 1
ATOM 2608 C CA . ARG A 1 331 ? -12.028 -6.592 4.937 1.00 94.50 331 ARG A CA 1
ATOM 2609 C C . ARG A 1 331 ? -11.979 -5.092 4.668 1.00 94.50 331 ARG A C 1
ATOM 2611 O O . ARG A 1 331 ? -11.651 -4.661 3.561 1.00 94.50 331 ARG A O 1
ATOM 2618 N N . LEU A 1 332 ? -12.223 -4.313 5.721 1.00 96.56 332 LEU A N 1
ATOM 2619 C CA . LEU A 1 332 ? -11.985 -2.874 5.748 1.00 96.56 332 LEU A CA 1
ATOM 2620 C C . LEU A 1 332 ? -10.740 -2.560 6.580 1.00 96.56 332 LEU A C 1
ATOM 2622 O O . LEU A 1 332 ? -10.665 -2.887 7.768 1.00 96.56 332 LEU A O 1
ATOM 2626 N N . VAL A 1 333 ? -9.785 -1.882 5.955 1.00 97.75 333 VAL A N 1
ATOM 2627 C CA . VAL A 1 333 ? -8.639 -1.263 6.619 1.00 97.75 333 VAL A CA 1
ATOM 2628 C C . VAL A 1 333 ? -8.781 0.244 6.470 1.00 97.75 333 VAL A C 1
ATOM 2630 O O . VAL A 1 333 ? -9.009 0.732 5.370 1.00 97.75 333 VAL A O 1
ATOM 2633 N N . VAL A 1 334 ? -8.644 0.991 7.557 1.00 97.56 334 VAL A N 1
ATOM 2634 C CA . VAL A 1 334 ? -8.663 2.453 7.552 1.00 97.56 334 VAL A CA 1
ATOM 2635 C C . VAL A 1 334 ? -7.241 2.965 7.724 1.00 97.56 334 VAL A C 1
ATOM 2637 O O . VAL A 1 334 ? -6.592 2.668 8.724 1.00 97.56 334 VAL A O 1
ATOM 2640 N N . ALA A 1 335 ? -6.753 3.733 6.753 1.00 96.50 335 ALA A N 1
ATOM 2641 C CA . ALA A 1 335 ? -5.479 4.430 6.835 1.00 96.50 335 ALA A CA 1
ATOM 2642 C C . ALA A 1 335 ? -5.706 5.859 7.339 1.00 96.50 335 ALA A C 1
ATOM 2644 O O . ALA A 1 335 ? -6.284 6.685 6.635 1.00 96.50 335 ALA A O 1
ATOM 2645 N N . TYR A 1 336 ? -5.256 6.155 8.558 1.00 94.06 336 TYR A N 1
ATOM 2646 C CA . TYR A 1 336 ? -5.295 7.513 9.093 1.00 94.06 336 TYR A CA 1
ATOM 2647 C C . TYR A 1 336 ? -4.118 8.330 8.546 1.00 94.06 336 TYR A C 1
ATOM 2649 O O . TYR A 1 336 ? -2.958 8.033 8.839 1.00 94.06 336 TYR A O 1
ATOM 2657 N N . GLU A 1 337 ? -4.423 9.352 7.750 1.00 89.56 337 GLU A N 1
ATOM 2658 C CA . GLU A 1 337 ? -3.472 10.231 7.069 1.00 89.56 337 GLU A CA 1
ATOM 2659 C C . GLU A 1 337 ? -3.574 11.663 7.622 1.00 89.56 337 GLU A C 1
ATOM 2661 O O . GLU A 1 337 ? -4.191 12.512 6.981 1.00 89.56 337 GLU A O 1
ATOM 2666 N N . PRO A 1 338 ? -2.997 11.981 8.794 1.00 84.19 338 PRO A N 1
ATOM 2667 C CA . PRO A 1 338 ? -3.042 13.347 9.302 1.00 84.19 338 PRO A CA 1
ATOM 2668 C C . PRO A 1 338 ? -2.352 14.331 8.352 1.00 84.19 338 PRO A C 1
ATOM 2670 O O . PRO A 1 338 ? -1.334 14.023 7.718 1.00 84.19 338 PRO A O 1
ATOM 2673 N N . GLN A 1 339 ? -2.867 15.557 8.310 1.00 73.69 339 GLN A N 1
ATOM 2674 C CA . GLN A 1 339 ? -2.210 16.675 7.655 1.00 73.69 339 GLN A CA 1
ATOM 2675 C C . GLN A 1 339 ? -0.962 17.076 8.453 1.00 73.69 339 GLN A C 1
ATOM 2677 O O . GLN A 1 339 ? -1.013 17.891 9.372 1.00 73.69 339 GLN A O 1
ATOM 2682 N N . CYS A 1 340 ? 0.193 16.530 8.090 1.00 63.28 340 CYS A N 1
ATOM 2683 C CA . CYS A 1 340 ? 1.471 17.133 8.458 1.00 63.28 340 CYS A CA 1
ATOM 2684 C C . CYS A 1 340 ? 1.660 18.388 7.590 1.00 63.28 340 CYS A C 1
ATOM 2686 O O . CYS A 1 340 ? 1.330 18.361 6.400 1.00 63.28 340 CYS A O 1
ATOM 2688 N N . SER A 1 341 ? 2.131 19.496 8.168 1.00 40.38 341 SER A N 1
ATOM 2689 C CA . SER A 1 341 ? 2.243 20.787 7.476 1.00 40.38 341 SER A CA 1
ATOM 2690 C C . SER A 1 341 ? 2.899 20.639 6.097 1.00 40.38 341 SER A C 1
ATOM 2692 O O . SER A 1 341 ? 3.917 19.962 5.936 1.00 40.38 341 SER A O 1
ATOM 2694 N N . VAL A 1 342 ? 2.275 21.246 5.083 1.00 35.69 342 VAL A N 1
ATOM 2695 C CA . VAL A 1 342 ? 2.753 21.238 3.695 1.00 35.69 342 VAL A CA 1
ATOM 2696 C C . VAL A 1 342 ? 4.206 21.723 3.681 1.00 35.69 342 VAL A C 1
ATOM 2698 O O . VAL A 1 342 ? 4.487 22.839 4.105 1.00 35.69 342 VAL A O 1
ATOM 2701 N N . GLY A 1 343 ? 5.131 20.865 3.243 1.00 38.41 343 GLY A N 1
ATOM 2702 C CA . GLY A 1 343 ? 6.564 21.176 3.178 1.00 38.41 343 GLY A CA 1
ATOM 2703 C C . GLY A 1 343 ? 7.418 20.696 4.359 1.00 38.41 343 GLY A C 1
ATOM 2704 O O . GLY A 1 343 ? 8.636 20.830 4.289 1.00 38.41 343 GLY A O 1
ATOM 2705 N N . THR A 1 344 ? 6.843 20.090 5.406 1.00 48.31 344 THR A N 1
ATOM 2706 C CA . THR A 1 344 ? 7.615 19.503 6.515 1.00 48.31 344 THR A CA 1
ATOM 2707 C C . THR A 1 344 ? 7.533 17.981 6.469 1.00 48.31 344 THR A C 1
ATOM 2709 O O . THR A 1 344 ? 6.499 17.401 6.785 1.00 48.31 344 THR A O 1
ATOM 2712 N N . GLU A 1 345 ? 8.627 17.316 6.104 1.00 54.62 345 GLU A N 1
ATOM 2713 C CA . GLU A 1 345 ? 8.801 15.850 6.075 1.00 54.62 345 GLU A CA 1
ATOM 2714 C C . GLU A 1 345 ? 8.747 15.188 7.473 1.00 54.62 345 GLU A C 1
ATOM 2716 O O . GLU A 1 345 ? 9.321 14.125 7.702 1.00 54.62 345 GLU A O 1
ATOM 2721 N N . LYS A 1 346 ? 8.090 15.818 8.450 1.00 67.81 346 LYS A N 1
ATOM 2722 C CA . LYS A 1 346 ? 8.159 15.437 9.856 1.00 67.81 346 LYS A CA 1
ATOM 2723 C C . LYS A 1 346 ? 7.006 14.496 10.239 1.00 67.81 346 LYS A C 1
ATOM 2725 O O . LYS A 1 346 ? 5.846 14.810 9.966 1.00 67.81 346 LYS A O 1
ATOM 2730 N N . PRO A 1 347 ? 7.307 13.352 10.873 1.00 77.50 347 PRO A N 1
ATOM 2731 C CA . PRO A 1 347 ? 6.296 12.420 11.366 1.00 77.50 347 PRO A CA 1
ATOM 2732 C C . PRO A 1 347 ? 5.428 13.015 12.489 1.00 77.50 347 PRO A C 1
ATOM 2734 O O . PRO A 1 347 ? 5.918 13.778 13.325 1.00 77.50 347 PRO A O 1
ATOM 2737 N N . ALA A 1 348 ? 4.148 12.625 12.529 1.00 84.25 348 ALA A N 1
ATOM 2738 C CA . ALA A 1 348 ? 3.266 12.863 13.674 1.00 84.25 348 ALA A CA 1
ATOM 2739 C C . ALA A 1 348 ? 3.733 12.060 14.896 1.00 84.25 348 ALA A C 1
ATOM 2741 O O . ALA A 1 348 ? 4.266 10.963 14.731 1.00 84.25 348 ALA A O 1
ATOM 2742 N N . ASP A 1 349 ? 3.501 12.557 16.109 1.00 86.62 349 ASP A N 1
ATOM 2743 C CA . ASP A 1 349 ? 3.836 11.808 17.326 1.00 86.62 349 ASP A CA 1
ATOM 2744 C C . ASP A 1 349 ? 3.082 10.455 17.387 1.00 86.62 349 ASP A C 1
ATOM 2746 O O . ASP A 1 349 ? 1.845 10.449 17.385 1.00 86.62 349 ASP A O 1
ATOM 2750 N N . PRO A 1 350 ? 3.786 9.302 17.445 1.00 89.62 350 PRO A N 1
ATOM 2751 C CA . PRO A 1 350 ? 3.160 7.986 17.538 1.00 89.62 350 PRO A CA 1
ATOM 2752 C C . PRO A 1 350 ? 2.188 7.827 18.711 1.00 89.62 350 PRO A C 1
ATOM 2754 O O . PRO A 1 350 ? 1.194 7.116 18.567 1.00 89.62 350 PRO A O 1
ATOM 2757 N N . GLU A 1 351 ? 2.448 8.467 19.856 1.00 89.50 351 GLU A N 1
ATOM 2758 C CA . GLU A 1 351 ? 1.562 8.383 21.026 1.00 89.50 351 GLU A CA 1
ATOM 2759 C C . GLU A 1 351 ? 0.222 9.068 20.741 1.00 89.50 351 GLU A C 1
ATOM 2761 O O . GLU A 1 351 ? -0.854 8.519 20.979 1.00 89.50 351 GLU A O 1
ATOM 2766 N N . LEU A 1 352 ? 0.283 10.248 20.131 1.00 88.38 352 LEU A N 1
ATOM 2767 C CA . LEU A 1 352 ? -0.902 11.016 19.789 1.00 88.38 352 LEU A CA 1
ATOM 2768 C C . LEU A 1 352 ? -1.716 10.351 18.674 1.00 88.38 352 LEU A C 1
ATOM 2770 O O . LEU A 1 352 ? -2.944 10.326 18.729 1.00 88.38 352 LEU A O 1
ATOM 2774 N N . VAL A 1 353 ? -1.037 9.745 17.696 1.00 90.88 353 VAL A N 1
ATOM 2775 C CA . VAL A 1 353 ? -1.673 8.914 16.663 1.00 90.88 353 VAL A CA 1
ATOM 2776 C C . VAL A 1 353 ? -2.379 7.704 17.287 1.00 90.88 353 VAL A C 1
ATOM 2778 O O . VAL A 1 353 ? -3.527 7.434 16.932 1.00 90.88 353 VAL A O 1
ATOM 2781 N N . SER A 1 354 ? -1.729 7.008 18.230 1.00 93.06 354 SER A N 1
ATOM 2782 C CA . SER A 1 354 ? -2.317 5.892 18.992 1.00 93.06 354 SER A CA 1
ATOM 2783 C C . SER A 1 354 ? -3.607 6.327 19.679 1.00 93.06 354 SER A C 1
ATOM 2785 O O . SER A 1 354 ? -4.654 5.711 19.485 1.00 93.06 354 SER A O 1
ATOM 2787 N N . LYS A 1 355 ? -3.546 7.447 20.409 1.00 92.19 355 LYS A N 1
ATOM 2788 C CA . LYS A 1 355 ? -4.683 8.015 21.132 1.00 92.19 355 LYS A CA 1
ATOM 2789 C C . LYS A 1 355 ? -5.853 8.339 20.202 1.00 92.19 355 LYS A C 1
ATOM 2791 O O . LYS A 1 355 ? -6.975 7.914 20.462 1.00 92.19 355 LYS A O 1
ATOM 2796 N N . VAL A 1 356 ? -5.592 9.028 19.088 1.00 92.12 356 VAL A N 1
ATOM 2797 C CA . VAL A 1 356 ? -6.626 9.363 18.094 1.00 92.12 356 VAL A CA 1
ATOM 2798 C C . VAL A 1 356 ? -7.283 8.105 17.525 1.00 92.12 356 VAL A C 1
ATOM 2800 O O . VAL A 1 356 ? -8.506 8.055 17.416 1.00 92.12 356 VAL A O 1
ATOM 2803 N N . ILE A 1 357 ? -6.495 7.082 17.180 1.00 94.56 357 ILE A N 1
ATOM 2804 C CA . ILE A 1 357 ? -7.018 5.826 16.626 1.00 94.56 357 ILE A CA 1
ATOM 2805 C C . ILE A 1 357 ? -7.833 5.051 17.668 1.00 94.56 357 ILE A C 1
ATOM 2807 O O . ILE A 1 357 ? -8.877 4.498 17.325 1.00 94.56 357 ILE A O 1
ATOM 2811 N N . GLU A 1 358 ? -7.399 5.005 18.928 1.00 94.81 358 GLU A N 1
ATOM 2812 C CA . GLU A 1 358 ? -8.146 4.343 20.002 1.00 94.81 358 GLU A CA 1
ATOM 2813 C C . GLU A 1 358 ? -9.484 5.038 20.282 1.00 94.81 358 GLU A C 1
ATOM 2815 O O . GLU A 1 358 ? -10.512 4.363 20.369 1.00 94.81 358 GLU A O 1
ATOM 2820 N N . GLU A 1 359 ? -9.501 6.372 20.341 1.00 93.44 359 GLU A N 1
ATOM 2821 C CA . GLU A 1 359 ? -10.730 7.154 20.517 1.00 93.44 359 GLU A CA 1
ATOM 2822 C C . GLU A 1 359 ? -11.669 7.020 19.308 1.00 93.44 359 GLU A C 1
ATOM 2824 O O . GLU A 1 359 ? -12.872 6.804 19.474 1.00 93.44 359 GLU A O 1
ATOM 2829 N N . LEU A 1 360 ? -11.130 7.055 18.084 1.00 93.12 360 LEU A N 1
ATOM 2830 C CA . LEU A 1 360 ? -11.896 6.817 16.860 1.00 93.12 360 LEU A CA 1
ATOM 2831 C C . LEU A 1 360 ? -12.521 5.419 16.870 1.00 93.12 360 LEU A C 1
ATOM 2833 O O . LEU A 1 360 ? -13.722 5.273 16.638 1.00 93.12 360 LEU A O 1
ATOM 2837 N N . ARG A 1 361 ? -11.729 4.391 17.190 1.00 93.81 361 ARG A N 1
ATOM 2838 C CA . ARG A 1 361 ? -12.195 3.005 17.286 1.00 93.81 361 ARG A CA 1
ATOM 2839 C C . ARG A 1 361 ? -13.312 2.867 18.318 1.00 93.81 361 ARG A C 1
ATOM 2841 O O . ARG A 1 361 ? -14.325 2.240 18.017 1.00 93.81 361 ARG A O 1
ATOM 2848 N N . ALA A 1 362 ? -13.146 3.465 19.497 1.00 93.00 362 ALA A N 1
ATOM 2849 C CA . ALA A 1 362 ? -14.155 3.454 20.551 1.00 93.00 362 ALA A CA 1
ATOM 2850 C C . ALA A 1 362 ? -15.451 4.154 20.111 1.00 93.00 362 ALA A C 1
ATOM 2852 O O . ALA A 1 362 ? -16.536 3.615 20.321 1.00 93.00 362 ALA A O 1
ATOM 2853 N N . SER A 1 363 ? -15.346 5.298 19.424 1.00 91.44 363 SER A N 1
ATOM 2854 C CA . SER A 1 363 ? -16.508 6.052 18.927 1.00 91.44 363 SER A CA 1
ATOM 2855 C C . SER A 1 363 ? -17.361 5.279 17.911 1.00 91.44 363 SER A C 1
ATOM 2857 O O . SER A 1 363 ? -18.543 5.568 17.750 1.00 91.44 363 SER A O 1
ATOM 2859 N N . MET A 1 364 ? -16.775 4.281 17.241 1.00 89.12 364 MET A N 1
ATOM 2860 C CA . MET A 1 364 ? -17.440 3.443 16.240 1.00 89.12 364 MET A CA 1
ATOM 2861 C C . MET A 1 364 ? -18.063 2.164 16.832 1.00 89.12 364 MET A C 1
ATOM 2863 O O . MET A 1 364 ? -18.658 1.378 16.090 1.00 89.12 364 MET A O 1
ATOM 2867 N N . GLY A 1 365 ? -17.921 1.918 18.141 1.00 89.69 365 GLY A N 1
ATOM 2868 C CA . GLY A 1 365 ? -18.478 0.745 18.824 1.00 89.69 365 GLY A CA 1
ATOM 2869 C C . GLY A 1 365 ? -18.026 -0.589 18.213 1.00 89.69 365 GLY A C 1
ATOM 2870 O O . GLY A 1 365 ? -16.857 -0.771 17.868 1.00 89.69 365 GLY A O 1
ATOM 2871 N N . GLU A 1 366 ? -18.962 -1.528 18.040 1.00 87.19 366 GLU A N 1
ATOM 2872 C CA . GLU A 1 366 ? -18.693 -2.848 17.440 1.00 87.19 366 GLU A CA 1
ATOM 2873 C C . GLU A 1 366 ? -18.125 -2.754 16.014 1.00 87.19 366 GLU A C 1
ATOM 2875 O O . GLU A 1 366 ? -17.188 -3.476 15.671 1.00 87.19 366 GLU A O 1
ATOM 2880 N N . ARG A 1 367 ? -18.579 -1.788 15.199 1.00 87.25 367 ARG A N 1
ATOM 2881 C CA . ARG A 1 367 ? -18.001 -1.569 13.859 1.00 87.25 367 ARG A CA 1
ATOM 2882 C C . ARG A 1 367 ? -16.517 -1.216 13.940 1.00 87.25 367 ARG A C 1
ATOM 2884 O O . ARG A 1 367 ? -15.727 -1.707 13.140 1.00 87.25 367 ARG A O 1
ATOM 2891 N N . GLY A 1 368 ? -16.115 -0.419 14.930 1.00 87.81 368 GLY A N 1
ATOM 2892 C CA . GLY A 1 368 ? -14.709 -0.077 15.164 1.00 87.81 368 GLY A CA 1
ATOM 2893 C C . GLY A 1 368 ? -13.837 -1.291 15.501 1.00 87.81 368 GLY A C 1
ATOM 2894 O O . GLY A 1 368 ? -12.659 -1.328 15.139 1.00 87.81 368 GLY A O 1
ATOM 2895 N N . ARG A 1 369 ? -14.400 -2.317 16.151 1.00 88.50 369 ARG A N 1
ATOM 2896 C CA . ARG A 1 369 ? -13.691 -3.571 16.460 1.00 88.50 369 ARG A CA 1
ATOM 2897 C C . ARG A 1 369 ? -13.434 -4.428 15.222 1.00 88.50 369 ARG A C 1
ATOM 2899 O O . ARG A 1 369 ? -12.403 -5.093 15.159 1.00 88.50 369 ARG A O 1
ATOM 2906 N N . MET A 1 370 ? -14.329 -4.372 14.236 1.00 89.12 370 MET A N 1
ATOM 2907 C CA . MET A 1 370 ? -14.181 -5.080 12.957 1.00 89.12 370 MET A CA 1
ATOM 2908 C C . MET A 1 370 ? -13.145 -4.426 12.030 1.00 89.12 370 MET A C 1
ATOM 2910 O O . MET A 1 370 ? -12.581 -5.090 11.162 1.00 89.12 370 MET A O 1
ATOM 2914 N N . ILE A 1 371 ? -12.890 -3.127 12.205 1.00 93.31 371 ILE A N 1
ATOM 2915 C CA . ILE A 1 371 ? -11.997 -2.346 11.345 1.00 93.31 371 ILE A CA 1
ATOM 2916 C C . ILE A 1 371 ? -10.551 -2.449 11.829 1.00 93.31 371 ILE A C 1
ATOM 2918 O O . ILE A 1 371 ? -10.246 -2.314 13.017 1.00 93.31 371 ILE A O 1
ATOM 2922 N N . LYS A 1 372 ? -9.633 -2.635 10.881 1.00 95.62 372 LYS A N 1
ATOM 2923 C CA . LYS A 1 372 ? -8.195 -2.502 11.127 1.00 95.62 372 LYS A CA 1
ATOM 2924 C C . LYS A 1 372 ? -7.746 -1.080 10.834 1.00 95.62 372 LYS A C 1
ATOM 2926 O O . LYS A 1 372 ? -8.108 -0.541 9.797 1.00 95.62 372 LYS A O 1
ATOM 2931 N N . PHE A 1 373 ? -6.964 -0.481 11.724 1.00 96.56 373 PHE A N 1
ATOM 2932 C CA . PHE A 1 373 ? -6.490 0.894 11.574 1.00 96.56 373 PHE A CA 1
ATOM 2933 C C . PHE A 1 373 ? -4.983 0.908 11.366 1.00 96.56 373 PHE A C 1
ATOM 2935 O O . PHE A 1 373 ? -4.233 0.384 12.183 1.00 96.56 373 PHE A O 1
ATOM 2942 N N . ILE A 1 374 ? -4.536 1.522 10.278 1.00 97.25 374 ILE A N 1
ATOM 2943 C CA . ILE A 1 374 ? -3.121 1.712 9.969 1.00 97.25 374 ILE A CA 1
ATOM 2944 C C . ILE A 1 374 ? -2.793 3.199 9.940 1.00 97.25 374 ILE A C 1
ATOM 2946 O O . ILE A 1 374 ? -3.646 4.032 9.636 1.00 97.25 374 ILE A O 1
ATOM 2950 N N . TYR A 1 375 ? -1.547 3.544 10.236 1.00 95.44 375 TYR A N 1
ATOM 2951 C CA . TYR A 1 375 ? -1.079 4.920 10.099 1.00 95.44 375 TYR A CA 1
ATOM 2952 C C . TYR A 1 375 ? -0.506 5.159 8.698 1.00 95.44 375 TYR A C 1
ATOM 2954 O O . TYR A 1 375 ? 0.364 4.414 8.251 1.00 95.44 375 TYR A O 1
ATOM 2962 N N . GLY A 1 376 ? -0.994 6.191 8.008 1.00 92.69 376 GLY A N 1
ATOM 2963 C CA . GLY A 1 376 ? -0.620 6.550 6.634 1.00 92.69 376 GLY A CA 1
ATOM 2964 C C . GLY A 1 376 ? 0.104 7.889 6.490 1.00 92.69 376 GLY A C 1
ATOM 2965 O O . GLY A 1 376 ? 0.163 8.430 5.389 1.00 92.69 376 GLY A O 1
ATOM 2966 N N . GLY A 1 377 ? 0.629 8.453 7.582 1.00 87.88 377 GLY A N 1
ATOM 2967 C CA . GLY A 1 377 ? 1.451 9.665 7.532 1.00 87.88 377 GLY A CA 1
ATOM 2968 C C . GLY A 1 377 ? 2.891 9.411 7.056 1.00 87.88 377 GLY A C 1
ATOM 2969 O O . GLY A 1 377 ? 3.190 8.426 6.382 1.00 87.88 377 GLY A O 1
ATOM 2970 N N . SER A 1 378 ? 3.813 10.318 7.402 1.00 87.12 378 SER A N 1
ATOM 2971 C CA . SER A 1 378 ? 5.231 10.192 7.020 1.00 87.12 378 SER A CA 1
ATOM 2972 C C . SER A 1 378 ? 5.893 9.004 7.730 1.00 87.12 378 SER A C 1
ATOM 2974 O O . SER A 1 378 ? 6.162 9.065 8.932 1.00 87.12 378 SER A O 1
ATOM 2976 N N . ILE A 1 379 ? 6.144 7.924 6.985 1.00 88.06 379 ILE A N 1
ATOM 2977 C CA . ILE A 1 379 ? 6.801 6.701 7.460 1.00 88.06 379 ILE A CA 1
ATOM 2978 C C . ILE A 1 379 ? 8.064 6.414 6.657 1.00 88.06 379 ILE A C 1
ATOM 2980 O O . ILE A 1 379 ? 8.051 6.466 5.425 1.00 88.06 379 ILE A O 1
ATOM 2984 N N . ASP A 1 380 ? 9.122 6.031 7.368 1.00 85.50 380 ASP A N 1
ATOM 2985 C CA . ASP A 1 380 ? 10.377 5.534 6.825 1.00 85.50 380 ASP A CA 1
ATOM 2986 C C . ASP A 1 380 ? 10.905 4.317 7.613 1.00 85.50 380 ASP A C 1
ATOM 2988 O O . ASP A 1 380 ? 10.286 3.826 8.561 1.00 85.50 380 ASP A O 1
ATOM 2992 N N . GLY A 1 381 ? 12.070 3.799 7.210 1.00 84.19 381 GLY A N 1
ATOM 2993 C CA . GLY A 1 381 ? 12.705 2.667 7.890 1.00 84.19 381 GLY A CA 1
ATOM 2994 C C . GLY A 1 381 ? 13.164 2.956 9.328 1.00 84.19 381 GLY A C 1
ATOM 2995 O O . GLY A 1 381 ? 13.424 2.012 10.069 1.00 84.19 381 GLY A O 1
ATOM 2996 N N . LYS A 1 382 ? 13.278 4.228 9.733 1.00 84.44 382 LYS A N 1
ATOM 2997 C CA . LYS A 1 382 ? 13.755 4.634 11.063 1.00 84.44 382 LYS A CA 1
ATOM 2998 C C . LYS A 1 382 ? 12.605 4.752 12.059 1.00 84.44 382 LYS A C 1
ATOM 3000 O O . LYS A 1 382 ? 12.772 4.387 13.218 1.00 84.44 382 LYS A O 1
ATOM 3005 N N . ASN A 1 383 ? 11.453 5.259 11.623 1.00 87.00 383 ASN A N 1
ATOM 3006 C CA . ASN A 1 383 ? 10.332 5.569 12.508 1.00 87.00 383 ASN A CA 1
ATOM 3007 C C . ASN A 1 383 ? 9.227 4.500 12.525 1.00 87.00 383 ASN A C 1
ATOM 3009 O O . ASN A 1 383 ? 8.480 4.439 13.498 1.00 87.00 383 ASN A O 1
ATOM 3013 N N . ALA A 1 384 ? 9.127 3.630 11.515 1.00 89.69 384 ALA A N 1
ATOM 3014 C CA . ALA A 1 384 ? 8.010 2.692 11.357 1.00 89.69 384 ALA A CA 1
ATOM 3015 C C . ALA A 1 384 ? 7.728 1.834 12.601 1.00 89.69 384 ALA A C 1
ATOM 3017 O O . ALA A 1 384 ? 6.576 1.656 12.996 1.00 89.69 384 ALA A O 1
ATOM 3018 N N . VAL A 1 385 ? 8.782 1.346 13.258 1.00 89.56 385 VAL A N 1
ATOM 3019 C CA . VAL A 1 385 ? 8.690 0.518 14.470 1.00 89.56 385 VAL A CA 1
ATOM 3020 C C . VAL A 1 385 ? 7.969 1.262 15.595 1.00 89.56 385 VAL A C 1
ATOM 3022 O O . VAL A 1 385 ? 7.144 0.671 16.290 1.00 89.56 385 VAL A O 1
ATOM 3025 N N . SER A 1 386 ? 8.223 2.567 15.739 1.00 89.31 386 SER A N 1
ATOM 3026 C CA . SER A 1 386 ? 7.620 3.391 16.792 1.00 89.31 386 SER A CA 1
ATOM 3027 C C . SER A 1 386 ? 6.096 3.482 16.691 1.00 89.31 386 SER A C 1
ATOM 3029 O O . SER A 1 386 ? 5.449 3.681 17.714 1.00 89.31 386 SER A O 1
ATOM 3031 N N . TYR A 1 387 ? 5.529 3.279 15.494 1.00 91.25 387 TYR A N 1
ATOM 3032 C CA . TYR A 1 387 ? 4.085 3.205 15.261 1.00 91.25 387 TYR A CA 1
ATOM 3033 C C . TYR A 1 387 ? 3.552 1.780 15.398 1.00 91.25 387 TYR A C 1
ATOM 3035 O O . TYR A 1 387 ? 2.536 1.575 16.051 1.00 91.25 387 TYR A O 1
ATOM 3043 N N . LEU A 1 388 ? 4.250 0.782 14.842 1.00 91.31 388 LEU A N 1
ATOM 3044 C CA . LEU A 1 388 ? 3.824 -0.628 14.890 1.00 91.31 388 LEU A CA 1
ATOM 3045 C C . LEU A 1 388 ? 3.678 -1.160 16.330 1.00 91.31 388 LEU A C 1
ATOM 3047 O O . LEU A 1 388 ? 2.879 -2.058 16.614 1.00 91.31 388 LEU A O 1
ATOM 3051 N N . LYS A 1 389 ? 4.447 -0.599 17.263 1.00 89.88 389 LYS A N 1
ATOM 3052 C CA . LYS A 1 389 ? 4.377 -0.939 18.688 1.00 89.88 389 LYS A CA 1
ATOM 3053 C C . LYS A 1 389 ? 3.143 -0.392 19.389 1.00 89.88 389 LYS A C 1
ATOM 3055 O O . LYS A 1 389 ? 2.684 -0.999 20.358 1.00 89.88 389 LYS A O 1
ATOM 3060 N N . ARG A 1 390 ? 2.580 0.713 18.900 1.00 91.19 390 ARG A N 1
ATOM 3061 C CA . ARG A 1 390 ? 1.486 1.411 19.574 1.00 91.19 390 ARG A CA 1
ATOM 3062 C C . ARG A 1 390 ? 0.222 0.572 19.618 1.00 91.19 390 ARG A C 1
ATOM 3064 O O . ARG A 1 390 ? -0.006 -0.329 18.806 1.00 91.19 390 ARG A O 1
ATOM 3071 N N . LYS A 1 391 ? -0.581 0.838 20.640 1.00 90.12 391 LYS A N 1
ATOM 3072 C CA . LYS A 1 391 ? -1.872 0.191 20.822 1.00 90.12 391 LYS A CA 1
ATOM 3073 C C . LYS A 1 391 ? -2.857 0.776 19.808 1.00 90.12 391 LYS A C 1
ATOM 3075 O O . LYS A 1 391 ? -2.704 1.891 19.337 1.00 90.12 391 LYS A O 1
ATOM 3080 N N . GLY A 1 392 ? -3.825 -0.017 19.366 1.00 90.00 392 GLY A N 1
ATOM 3081 C CA . GLY A 1 392 ? -4.808 0.430 18.374 1.00 90.00 392 GLY A CA 1
ATOM 3082 C C . GLY A 1 392 ? -4.290 0.560 16.932 1.00 90.00 392 GLY A C 1
ATOM 3083 O O . GLY A 1 392 ? -5.117 0.460 16.027 1.00 90.00 392 GLY A O 1
ATOM 3084 N N . ILE A 1 393 ? -2.976 0.703 16.708 1.00 94.50 393 ILE A N 1
ATOM 3085 C CA . ILE A 1 393 ? -2.335 0.697 15.385 1.00 94.50 393 ILE A CA 1
ATOM 3086 C C . ILE A 1 393 ? -2.079 -0.753 14.945 1.00 94.50 393 ILE A C 1
ATOM 3088 O O . ILE A 1 393 ? -1.231 -1.451 15.496 1.00 94.50 393 ILE A O 1
ATOM 3092 N N . ASP A 1 394 ? -2.814 -1.207 13.931 1.00 95.44 394 ASP A N 1
ATOM 3093 C CA . ASP A 1 394 ? -2.706 -2.545 13.334 1.00 95.44 394 ASP A CA 1
ATOM 3094 C C . ASP A 1 394 ? -1.647 -2.615 12.214 1.00 95.44 394 ASP A C 1
ATOM 3096 O O . ASP A 1 394 ? -1.417 -3.674 11.624 1.00 95.44 394 ASP A O 1
ATOM 3100 N N . GLY A 1 395 ? -1.018 -1.492 11.861 1.00 95.75 395 GLY A N 1
ATOM 3101 C CA . GLY A 1 395 ? -0.109 -1.446 10.725 1.00 95.75 395 GLY A CA 1
ATOM 3102 C C . GLY A 1 395 ? 0.264 -0.050 10.242 1.00 95.75 395 GLY A C 1
ATOM 3103 O O . GLY A 1 395 ? -0.049 0.961 10.872 1.00 95.75 395 GLY A O 1
ATOM 3104 N N . ILE A 1 396 ? 0.922 -0.001 9.087 1.00 96.19 396 ILE A N 1
ATOM 3105 C CA . ILE A 1 396 ? 1.421 1.230 8.462 1.00 96.19 396 ILE A CA 1
ATOM 3106 C C . ILE A 1 396 ? 1.157 1.228 6.955 1.00 96.19 396 ILE A C 1
ATOM 3108 O O . ILE A 1 396 ? 1.191 0.181 6.307 1.00 96.19 396 ILE A O 1
ATOM 3112 N N . MET A 1 397 ? 0.947 2.412 6.388 1.00 95.94 397 MET A N 1
ATOM 3113 C CA . MET A 1 397 ? 0.973 2.655 4.951 1.00 95.94 397 MET A CA 1
ATOM 3114 C C . MET A 1 397 ? 2.159 3.550 4.611 1.00 95.94 397 MET A C 1
ATOM 3116 O O . MET A 1 397 ? 2.289 4.662 5.112 1.00 95.94 397 MET A O 1
ATOM 3120 N N . VAL A 1 398 ? 3.035 3.046 3.750 1.00 93.56 398 VAL A N 1
ATOM 3121 C CA . VAL A 1 398 ? 4.329 3.641 3.431 1.00 93.56 398 VAL A CA 1
ATOM 3122 C C . VAL A 1 398 ? 4.342 4.063 1.973 1.00 93.56 398 VAL A C 1
ATOM 3124 O O . VAL A 1 398 ? 4.026 3.276 1.081 1.00 93.56 398 VAL A O 1
ATOM 3127 N N . GLY A 1 399 ? 4.704 5.324 1.739 1.00 90.38 399 GLY A N 1
ATOM 3128 C CA . GLY A 1 399 ? 4.813 5.909 0.408 1.00 90.38 399 GLY A CA 1
ATOM 3129 C C . GLY A 1 399 ? 6.191 5.687 -0.216 1.00 90.38 399 GLY A C 1
ATOM 3130 O O . GLY A 1 399 ? 6.627 4.563 -0.458 1.00 90.38 399 GLY A O 1
ATOM 3131 N N . ARG A 1 400 ? 6.910 6.790 -0.460 1.00 85.06 400 ARG A N 1
ATOM 3132 C CA . ARG A 1 400 ? 8.225 6.791 -1.126 1.00 85.06 400 ARG A CA 1
ATOM 3133 C C . ARG A 1 400 ? 9.249 5.881 -0.443 1.00 85.06 400 ARG A C 1
ATOM 3135 O O . ARG A 1 400 ? 9.965 5.172 -1.146 1.00 85.06 400 ARG A O 1
ATOM 3142 N N . ALA A 1 401 ? 9.271 5.851 0.891 1.00 87.19 401 ALA A N 1
ATOM 3143 C CA . ALA A 1 401 ? 10.221 5.041 1.647 1.00 87.19 401 ALA A CA 1
ATOM 3144 C C . ALA A 1 401 ? 10.093 3.534 1.367 1.00 87.19 401 ALA A C 1
ATOM 3146 O O . ALA A 1 401 ? 11.068 2.808 1.512 1.00 87.19 401 ALA A O 1
ATOM 3147 N N . ALA A 1 402 ? 8.954 3.052 0.851 1.00 89.19 402 ALA A N 1
ATOM 3148 C CA . ALA A 1 402 ? 8.805 1.659 0.421 1.00 89.19 402 ALA A CA 1
ATOM 3149 C C . ALA A 1 402 ? 9.761 1.273 -0.728 1.00 89.19 402 ALA A C 1
ATOM 3151 O O . ALA A 1 402 ? 9.945 0.093 -1.029 1.00 89.19 402 ALA A O 1
ATOM 3152 N N . GLN A 1 403 ? 10.360 2.261 -1.392 1.00 86.31 403 GLN A N 1
ATOM 3153 C CA . GLN A 1 403 ? 11.338 2.079 -2.460 1.00 86.31 403 GLN A CA 1
ATOM 3154 C C . GLN A 1 403 ? 12.783 2.209 -1.954 1.00 86.31 403 GLN A C 1
ATOM 3156 O O . GLN A 1 403 ? 13.705 2.134 -2.765 1.00 86.31 403 GLN A O 1
ATOM 3161 N N . GLU A 1 404 ? 12.990 2.433 -0.652 1.00 83.44 404 GLU A N 1
ATOM 3162 C CA . GLU A 1 404 ? 14.291 2.674 -0.024 1.00 83.44 404 GLU A CA 1
ATOM 3163 C C . GLU A 1 404 ? 14.894 1.422 0.620 1.00 83.44 404 GLU A C 1
ATOM 3165 O O . GLU A 1 404 ? 14.194 0.500 1.041 1.00 83.44 404 GLU A O 1
ATOM 3170 N N . GLU A 1 405 ? 16.225 1.402 0.727 1.00 76.12 405 GLU A N 1
ATOM 3171 C CA . GLU A 1 405 ? 16.969 0.287 1.324 1.00 76.12 405 GLU A CA 1
ATOM 3172 C C . GLU A 1 405 ? 16.620 0.106 2.787 1.00 76.12 405 GLU A C 1
ATOM 3174 O O . GLU A 1 405 ? 16.439 -1.009 3.265 1.00 76.12 405 GLU A O 1
ATOM 3179 N N . SER A 1 406 ? 16.551 1.239 3.483 1.00 78.81 406 SER A N 1
ATOM 3180 C CA . SER A 1 406 ? 16.262 1.347 4.904 1.00 78.81 406 SER A CA 1
ATOM 3181 C C . SER A 1 406 ? 14.976 0.600 5.241 1.00 78.81 406 SER A C 1
ATOM 3183 O O . SER A 1 406 ? 14.943 -0.180 6.189 1.00 78.81 406 SER A O 1
ATOM 3185 N N . PHE A 1 407 ? 13.943 0.779 4.419 1.00 85.94 407 PHE A N 1
ATOM 3186 C CA . PHE A 1 407 ? 12.654 0.143 4.615 1.00 85.94 407 PHE A CA 1
ATOM 3187 C C . PHE A 1 407 ? 12.660 -1.342 4.247 1.00 85.94 407 PHE A C 1
ATOM 3189 O O . PHE A 1 407 ? 12.098 -2.157 4.970 1.00 85.94 407 PHE A O 1
ATOM 3196 N N . MET A 1 408 ? 13.339 -1.732 3.167 1.00 84.06 408 MET A N 1
ATOM 3197 C CA . MET A 1 408 ? 13.485 -3.152 2.824 1.00 84.06 408 MET A CA 1
ATOM 3198 C C . MET A 1 408 ? 14.235 -3.929 3.915 1.00 84.06 408 MET A C 1
ATOM 3200 O O . MET A 1 408 ? 13.808 -5.017 4.297 1.00 84.06 408 MET A O 1
ATOM 3204 N N . ASN A 1 409 ? 15.296 -3.342 4.474 1.00 81.69 409 ASN A N 1
ATOM 3205 C CA . ASN A 1 409 ? 16.023 -3.909 5.610 1.00 81.69 409 ASN A CA 1
ATOM 3206 C C . ASN A 1 409 ? 15.122 -4.021 6.849 1.00 81.69 409 ASN A C 1
ATOM 3208 O O . ASN A 1 409 ? 15.173 -5.021 7.564 1.00 81.69 409 ASN A O 1
ATOM 3212 N N . LEU A 1 410 ? 14.262 -3.027 7.089 1.00 85.00 410 LEU A N 1
ATOM 3213 C CA . LEU A 1 410 ? 13.262 -3.094 8.152 1.00 85.00 410 LEU A CA 1
ATOM 3214 C C . LEU A 1 410 ? 12.292 -4.269 7.946 1.00 85.00 410 LEU A C 1
ATOM 3216 O O . LEU A 1 410 ? 12.057 -5.016 8.894 1.00 85.00 410 LEU A O 1
ATOM 3220 N N . LEU A 1 411 ? 11.753 -4.465 6.737 1.00 85.88 411 LEU A N 1
ATOM 3221 C CA . LEU A 1 411 ? 10.854 -5.591 6.446 1.00 85.88 411 LEU A CA 1
ATOM 3222 C C . LEU A 1 411 ? 11.524 -6.939 6.735 1.00 85.88 411 LEU A C 1
ATOM 3224 O O . LEU A 1 411 ? 10.906 -7.827 7.316 1.00 85.88 411 LEU A O 1
ATOM 3228 N N . GLU A 1 412 ? 12.795 -7.090 6.371 1.00 78.12 412 GLU A N 1
ATOM 3229 C CA . GLU A 1 412 ? 13.562 -8.303 6.659 1.00 78.12 412 GLU A CA 1
ATOM 3230 C C . GLU A 1 412 ? 13.830 -8.501 8.153 1.00 78.12 412 GLU A C 1
ATOM 3232 O O . GLU A 1 412 ? 13.780 -9.631 8.641 1.00 78.12 412 GLU A O 1
ATOM 3237 N N . ASN A 1 413 ? 14.072 -7.424 8.899 1.00 77.88 413 ASN A N 1
ATOM 3238 C CA . ASN A 1 413 ? 14.216 -7.503 10.351 1.00 77.88 413 ASN A CA 1
ATOM 3239 C C . ASN A 1 413 ? 12.899 -7.918 11.019 1.00 77.88 413 ASN A C 1
ATOM 3241 O O . ASN A 1 413 ? 12.903 -8.803 11.873 1.00 77.88 413 ASN A O 1
ATOM 3245 N N . ILE A 1 414 ? 11.771 -7.370 10.558 1.00 77.25 414 ILE A N 1
ATOM 3246 C CA . ILE A 1 414 ? 10.431 -7.792 10.983 1.00 77.25 414 ILE A CA 1
ATOM 3247 C C . ILE A 1 414 ? 10.205 -9.287 10.669 1.00 77.25 414 ILE A C 1
ATOM 3249 O O . ILE A 1 414 ? 9.668 -10.012 11.507 1.00 77.25 414 ILE A O 1
ATOM 3253 N N . ILE A 1 415 ? 10.667 -9.786 9.511 1.00 71.31 415 ILE A N 1
ATOM 3254 C CA . ILE A 1 415 ? 10.615 -11.224 9.177 1.00 71.31 415 ILE A CA 1
ATOM 3255 C C . ILE A 1 415 ? 11.414 -12.052 10.185 1.00 71.31 415 ILE A C 1
ATOM 3257 O O . ILE A 1 415 ? 10.894 -13.049 10.683 1.00 71.31 415 ILE A O 1
ATOM 3261 N N . LYS A 1 416 ? 12.664 -11.675 10.476 1.00 67.44 416 LYS A N 1
ATOM 3262 C CA . LYS A 1 416 ? 13.526 -12.429 11.403 1.00 67.44 416 LYS A CA 1
ATOM 3263 C C . LYS A 1 416 ? 12.889 -12.540 12.786 1.00 67.44 416 LYS A C 1
ATOM 3265 O O . LYS A 1 416 ? 12.759 -13.643 13.297 1.00 67.44 416 LYS A O 1
ATOM 3270 N N . MET A 1 417 ? 12.358 -11.432 13.302 1.00 63.81 417 MET A N 1
ATOM 3271 C CA . MET A 1 417 ? 11.655 -11.396 14.589 1.00 63.81 417 MET A CA 1
ATOM 3272 C C . MET A 1 417 ? 10.470 -12.363 14.672 1.00 63.81 417 MET A C 1
ATOM 3274 O O . MET A 1 417 ? 10.154 -12.868 15.743 1.00 63.81 417 MET A O 1
ATOM 3278 N N . SER A 1 418 ? 9.798 -12.608 13.548 1.00 57.47 418 SER A N 1
ATOM 3279 C CA . SER A 1 418 ? 8.664 -13.530 13.500 1.00 57.47 418 SER A CA 1
ATOM 3280 C C . SER A 1 418 ? 9.034 -15.005 13.326 1.00 57.47 418 SER A C 1
ATOM 3282 O O . SER A 1 418 ? 8.154 -15.850 13.455 1.00 57.47 418 SER A O 1
ATOM 3284 N N . ARG A 1 419 ? 10.298 -15.307 12.990 1.00 53.12 419 ARG A N 1
ATOM 3285 C CA . ARG A 1 419 ? 10.804 -16.662 12.707 1.00 53.12 419 ARG A CA 1
ATOM 3286 C C . ARG A 1 419 ? 11.605 -17.286 13.842 1.00 53.12 419 ARG A C 1
ATOM 3288 O O . ARG A 1 419 ? 11.824 -18.488 13.781 1.00 53.12 419 ARG A O 1
ATOM 3295 N N . ASP A 1 420 ? 12.029 -16.521 14.845 1.00 48.19 420 ASP A N 1
ATOM 3296 C CA . ASP A 1 420 ? 12.719 -17.049 16.038 1.00 48.19 420 ASP A CA 1
ATOM 3297 C C . ASP A 1 420 ? 11.780 -17.858 16.969 1.00 48.19 420 ASP A C 1
ATOM 3299 O O . ASP A 1 420 ? 12.008 -17.945 18.176 1.00 48.19 420 ASP A O 1
ATOM 3303 N N . TYR A 1 421 ? 10.732 -18.456 16.386 1.00 39.22 421 TYR A N 1
ATOM 3304 C CA . TYR A 1 421 ? 9.733 -19.324 17.000 1.00 39.22 421 TYR A CA 1
ATOM 3305 C C . TYR A 1 421 ? 9.305 -20.420 16.022 1.00 39.22 421 TYR A C 1
ATOM 3307 O O . TYR A 1 421 ? 8.660 -20.088 14.997 1.00 39.22 421 TYR A O 1
#

Mean predicted aligned error: 17.14 Å